Protein AF-A0ABD3LXC7-F1 (afdb_monomer)

InterPro domains:
  IPR001841 Zinc finger, RING-type [PS50089] (210-272)
  IPR013083 Zinc finger, RING/FYVE/PHD-type [G3DSA:3.30.40.10] (187-299)
  IPR013083 Zinc finger, RING/FYVE/PHD-type [G3DSA:3.30.40.10] (300-346)

Foldseek 3Di:
DDDDDDDDDDDDDDDDDDDDDDDDDDDDDDDDDDDDDDDDDDDDDDDDDDDDDDDDDDDDDDDDVVVVVVVVVVVVVVVVVVVVVVVVVVVVVVVVPPPDDDDDDDDDDDDDDDDDDDDDDDDDDDDDDDDDDDDDDDDDDDDDDDPPDPPPDPDPPPDPPLDWAFDPPPPPPPPPPDDDDDDDDDDDDDDPPCPVVVVVVVVVQQLQAAPQSRAREDQWKDQLPDPHIHHPVRVVVQQVVVLVVPVPPPPPDDDDDDDPPPRGWGADPPPGDIGGPVSIGGDPPVLVVQVPAPDWDAQPQPPQRDTDRSNCNVVCQVVPQRTWTHRSCVVQPDPDIGGNVCNVVCCVPPTPCVVDCPVSVVSVVVVVVVVVVVVVVVVVVVVVVVVVVVVVLVVLQQDLPDLVSLVVLLLCLLWFLLVCLLSVVSCCNQQVDLLSLLSSLLSQQVQLLLLLLVLLLVVLVVCVVVDPPVPDDPVRVVVNVVSNVLSVLSVVLSVLLVVLVVVQPDRQLDADQDDDPNDRFSVSLQSSLVSLLQSLLSSLPLDDVVSVLLLLLSLLSNQQSSLLSLLSSCVSNVPPDSPVSSVSGSNNQSSLSNSQNSNLCNNLNNLLLLLLVLVLVVVLVVVPDDPLQNPDLSHHCVSVDDSVVSVVVSVVSLVVVCVPDDVVPDDPVVSVVSSVVSNVSSSVSSNSSSCSNVNSNVLSVVLSVVSNVQDVVVDSPDRNPGTGPSSCVSVVSSVVSSVCSNDPPSD

Structure (mmCIF, N/CA/C/O backbone):
data_AF-A0ABD3LXC7-F1
#
_entry.id   AF-A0ABD3LXC7-F1
#
loop_
_atom_site.group_PDB
_atom_site.id
_atom_site.type_symbol
_atom_site.label_atom_id
_atom_site.label_alt_id
_atom_site.label_comp_id
_atom_site.label_asym_id
_atom_site.label_entity_id
_atom_site.label_seq_id
_atom_site.pdbx_PDB_ins_code
_atom_site.Cartn_x
_atom_site.Cartn_y
_atom_site.Cartn_z
_atom_site.occupancy
_atom_site.B_iso_or_equiv
_atom_site.auth_seq_id
_atom_site.auth_comp_id
_atom_site.auth_asym_id
_atom_site.auth_atom_id
_atom_site.pdbx_PDB_model_num
ATOM 1 N N . MET A 1 1 ? 46.214 51.248 -23.959 1.00 34.62 1 MET A N 1
ATOM 2 C CA . MET A 1 1 ? 46.264 51.809 -25.323 1.00 34.62 1 MET A CA 1
ATOM 3 C C . MET A 1 1 ? 45.256 51.047 -26.160 1.00 34.62 1 MET A C 1
ATOM 5 O O . MET A 1 1 ? 45.435 49.845 -26.284 1.00 34.62 1 MET A O 1
ATOM 9 N N . THR A 1 2 ? 44.227 51.778 -26.616 1.00 35.41 2 THR A N 1
ATOM 10 C CA . THR A 1 2 ? 43.211 51.470 -27.654 1.00 35.41 2 THR A CA 1
ATOM 11 C C . THR A 1 2 ? 42.384 50.189 -27.474 1.00 35.41 2 THR A C 1
ATOM 13 O O . THR A 1 2 ? 42.943 49.104 -27.461 1.00 35.41 2 THR A O 1
ATOM 16 N N . GLY A 1 3 ? 41.058 50.212 -27.394 1.00 32.75 3 GLY A N 1
ATOM 17 C CA . GLY A 1 3 ? 40.077 51.275 -27.603 1.00 32.75 3 GLY A CA 1
ATOM 18 C C . GLY A 1 3 ? 38.676 50.686 -27.401 1.00 32.75 3 GLY A C 1
ATOM 19 O O . GLY A 1 3 ? 38.497 49.473 -27.498 1.00 32.75 3 GLY A O 1
ATOM 20 N N . GLU A 1 4 ? 37.751 51.562 -27.035 1.00 46.75 4 GLU A N 1
ATOM 21 C CA . GLU A 1 4 ? 36.322 51.338 -26.819 1.00 46.75 4 GLU A CA 1
ATOM 22 C C . GLU A 1 4 ? 35.595 50.968 -28.122 1.00 46.75 4 GLU A C 1
ATOM 24 O O . GLU A 1 4 ? 36.000 51.428 -29.186 1.00 46.75 4 GLU A O 1
ATOM 29 N N . GLU A 1 5 ? 34.497 50.212 -28.019 1.00 42.53 5 GLU A N 1
ATOM 30 C CA . GLU A 1 5 ? 33.239 50.577 -28.688 1.00 42.53 5 GLU A CA 1
ATOM 31 C C . GLU A 1 5 ? 32.044 49.836 -28.061 1.00 42.53 5 GLU A C 1
ATOM 33 O O . GLU A 1 5 ? 32.090 48.635 -27.779 1.00 42.53 5 GLU A O 1
ATOM 38 N N . GLU A 1 6 ? 31.009 50.625 -27.786 1.00 37.75 6 GLU A N 1
ATOM 39 C CA . GLU A 1 6 ? 29.716 50.296 -27.194 1.00 37.75 6 GLU A CA 1
ATOM 40 C C . GLU A 1 6 ? 28.745 49.759 -28.265 1.00 37.75 6 GLU A C 1
ATOM 42 O O . GLU A 1 6 ? 28.786 50.194 -29.412 1.00 37.75 6 GLU A O 1
ATOM 47 N N . ASP A 1 7 ? 27.892 48.792 -27.907 1.00 34.94 7 ASP A N 1
ATOM 48 C CA . ASP A 1 7 ? 26.423 48.940 -27.779 1.00 34.94 7 ASP A CA 1
ATOM 49 C C . ASP A 1 7 ? 25.628 47.625 -28.010 1.00 34.94 7 ASP A C 1
ATOM 51 O O . ASP A 1 7 ? 26.094 46.704 -28.691 1.00 34.94 7 ASP A O 1
ATOM 55 N N . PRO A 1 8 ? 24.427 47.490 -27.400 1.00 46.53 8 PRO A N 1
ATOM 56 C CA . PRO A 1 8 ? 23.749 46.218 -27.172 1.00 46.53 8 PRO A CA 1
ATOM 57 C C . PRO A 1 8 ? 22.639 45.919 -28.192 1.00 46.53 8 PRO A C 1
ATOM 59 O O . PRO A 1 8 ? 21.845 46.782 -28.562 1.00 46.53 8 PRO A O 1
ATOM 62 N N . PHE A 1 9 ? 22.497 44.645 -28.567 1.00 30.73 9 PHE A N 1
ATOM 63 C CA . PHE A 1 9 ? 21.332 44.161 -29.310 1.00 30.73 9 PHE A CA 1
ATOM 64 C C . PHE A 1 9 ? 20.225 43.706 -28.349 1.00 30.73 9 PHE A C 1
ATOM 66 O O . PHE A 1 9 ? 20.373 42.742 -27.597 1.00 30.73 9 PHE A O 1
ATOM 73 N N . VAL A 1 10 ? 19.112 44.437 -28.393 1.00 34.81 10 VAL A N 1
ATOM 74 C CA . VAL A 1 10 ? 17.834 44.160 -27.731 1.00 34.81 10 VAL A CA 1
ATOM 75 C C . VAL A 1 10 ? 17.002 43.244 -28.635 1.00 34.81 10 VAL A C 1
ATOM 77 O O . VAL A 1 10 ? 16.687 43.624 -29.760 1.00 34.81 10 VAL A O 1
ATOM 80 N N . GLU A 1 11 ? 16.604 42.066 -28.148 1.00 36.47 11 GLU A N 1
ATOM 81 C CA . GLU A 1 11 ? 15.570 41.235 -28.786 1.00 36.47 11 GLU A CA 1
ATOM 82 C C . GLU A 1 11 ? 14.202 41.425 -28.097 1.00 36.47 11 GLU A C 1
ATOM 84 O O . GLU A 1 11 ? 14.135 41.532 -26.867 1.00 36.47 11 GLU A O 1
ATOM 89 N N . PRO A 1 12 ? 13.093 41.475 -28.859 1.00 41.28 12 PRO A N 1
ATOM 90 C CA . PRO A 1 12 ? 11.777 41.811 -28.331 1.00 41.28 12 PRO A CA 1
ATOM 91 C C . PRO A 1 12 ? 11.070 40.611 -27.682 1.00 41.28 12 PRO A C 1
ATOM 93 O O . PRO A 1 12 ? 10.900 39.550 -28.283 1.00 41.28 12 PRO A O 1
ATOM 96 N N . MET A 1 13 ? 10.559 40.823 -26.466 1.00 29.64 13 MET A N 1
ATOM 97 C CA . MET A 1 13 ? 9.572 39.951 -25.828 1.00 29.64 13 MET A CA 1
ATOM 98 C C . MET A 1 13 ? 8.239 40.002 -26.589 1.00 29.64 13 MET A C 1
ATOM 100 O O . MET A 1 13 ? 7.556 41.025 -26.610 1.00 29.64 13 MET A O 1
ATOM 104 N N . VAL A 1 14 ? 7.835 38.869 -27.162 1.00 33.06 14 VAL A N 1
ATOM 105 C CA . VAL A 1 14 ? 6.478 38.653 -27.674 1.00 33.06 14 VAL A CA 1
ATOM 106 C C . VAL A 1 14 ? 5.569 38.270 -26.502 1.00 33.06 14 VAL A C 1
ATOM 108 O O . VAL A 1 14 ? 5.637 37.163 -25.972 1.00 33.06 14 VAL A O 1
ATOM 111 N N . ASN A 1 15 ? 4.716 39.213 -26.099 1.00 31.12 15 ASN A N 1
ATOM 112 C CA . ASN A 1 15 ? 3.607 39.012 -25.168 1.00 31.12 15 ASN A CA 1
ATOM 113 C C . ASN A 1 15 ? 2.488 38.210 -25.854 1.00 31.12 15 ASN A C 1
ATOM 115 O O . ASN A 1 15 ? 1.868 38.695 -26.799 1.00 31.12 15 ASN A O 1
ATOM 119 N N . LEU A 1 16 ? 2.192 37.009 -25.353 1.00 32.38 16 LEU A N 1
ATOM 120 C CA . LEU A 1 16 ? 0.989 36.249 -25.701 1.00 32.38 16 LEU A CA 1
ATOM 121 C C . LEU A 1 16 ? 0.011 36.288 -24.523 1.00 32.38 16 LEU A C 1
ATOM 123 O O . LEU A 1 16 ? 0.189 35.602 -23.517 1.00 32.38 16 LEU A O 1
ATOM 127 N N . SER A 1 17 ? -1.023 37.115 -24.665 1.00 36.12 17 SER A N 1
ATOM 128 C CA . SER A 1 17 ? -2.188 37.173 -23.780 1.00 36.12 17 SER A CA 1
ATOM 129 C C . SER A 1 17 ? -3.035 35.894 -23.897 1.00 36.12 17 SER A C 1
ATOM 131 O O . SER A 1 17 ? -3.200 35.378 -25.004 1.00 36.12 17 SER A O 1
ATOM 133 N N . PRO A 1 18 ? -3.627 35.385 -22.802 1.00 38.97 18 PRO A N 1
ATOM 134 C CA . PRO A 1 18 ? -4.596 34.294 -22.868 1.00 38.97 18 PRO A CA 1
ATOM 135 C C . PRO A 1 18 ? -5.992 34.808 -23.281 1.00 38.97 18 PRO A C 1
ATOM 137 O O . PRO A 1 18 ? -6.347 35.938 -22.940 1.00 38.97 18 PRO A O 1
ATOM 140 N N . PRO A 1 19 ? -6.810 34.001 -23.985 1.00 38.06 19 PRO A N 1
ATOM 141 C CA . PRO A 1 19 ? -8.146 34.413 -24.395 1.00 38.06 19 PRO A CA 1
ATOM 142 C C . PRO A 1 19 ? -9.143 34.336 -23.230 1.00 38.06 19 PRO A C 1
ATOM 144 O O . PRO A 1 19 ? -9.211 33.350 -22.494 1.00 38.06 19 PRO A O 1
ATOM 147 N N . THR A 1 20 ? -9.944 35.388 -23.101 1.00 37.31 20 THR A N 1
ATOM 148 C CA . THR A 1 20 ? -11.174 35.469 -22.309 1.00 37.31 20 THR A CA 1
ATOM 149 C C . THR A 1 20 ? -12.268 34.567 -22.897 1.00 37.31 20 THR A C 1
ATOM 151 O O . THR A 1 20 ? -12.426 34.530 -24.118 1.00 37.31 20 THR A O 1
ATOM 154 N N . PRO A 1 21 ? -13.080 33.880 -22.073 1.00 38.22 21 PRO A N 1
ATOM 155 C CA . PRO A 1 21 ? -14.288 33.226 -22.552 1.00 38.22 21 PRO A CA 1
ATOM 156 C C . PRO A 1 21 ? -15.446 34.229 -22.647 1.00 38.22 21 PRO A C 1
ATOM 158 O O . PRO A 1 21 ? -15.731 34.991 -21.722 1.00 38.22 21 PRO A O 1
ATOM 161 N N . THR A 1 22 ? -16.109 34.207 -23.797 1.00 31.03 22 THR A N 1
ATOM 162 C CA . THR A 1 22 ? -17.330 34.935 -24.129 1.00 31.03 22 THR A CA 1
ATOM 163 C C . THR A 1 22 ? -18.519 34.426 -23.317 1.00 31.03 22 THR A C 1
ATOM 165 O O . THR A 1 22 ? -18.848 33.241 -23.324 1.00 31.03 22 THR A O 1
ATOM 168 N N . ALA A 1 23 ? -19.194 35.357 -22.645 1.00 33.12 23 ALA A N 1
ATOM 169 C CA . ALA A 1 23 ? -20.537 35.179 -22.120 1.00 33.12 23 ALA A CA 1
ATOM 170 C C . ALA A 1 23 ? -21.552 35.248 -23.272 1.00 33.12 23 ALA A C 1
ATOM 172 O O . ALA A 1 23 ? -21.529 36.192 -24.062 1.00 33.12 23 ALA A O 1
ATOM 173 N N . ALA A 1 24 ? -22.465 34.281 -23.338 1.00 31.53 24 ALA A N 1
ATOM 174 C CA . ALA A 1 24 ? -23.688 34.381 -24.121 1.00 31.53 24 ALA A CA 1
ATOM 175 C C . ALA A 1 24 ? -24.854 33.885 -23.263 1.00 31.53 24 ALA A C 1
ATOM 177 O O . ALA A 1 24 ? -24.900 32.731 -22.839 1.00 31.53 24 ALA A O 1
ATOM 178 N N . ALA A 1 25 ? -25.759 34.815 -22.979 1.00 31.20 25 ALA A N 1
ATOM 179 C CA . ALA A 1 25 ? -27.041 34.598 -22.342 1.00 31.20 25 ALA A CA 1
ATOM 180 C C . ALA A 1 25 ? -28.022 33.928 -23.315 1.00 31.20 25 ALA A C 1
ATOM 182 O O . ALA A 1 25 ? -28.046 34.265 -24.498 1.00 31.20 25 ALA A O 1
ATOM 183 N N . ALA A 1 26 ? -28.889 33.058 -22.801 1.00 30.05 26 ALA A N 1
ATOM 184 C CA . ALA A 1 26 ? -30.172 32.750 -23.421 1.00 30.05 26 ALA A CA 1
ATOM 185 C C . ALA A 1 26 ? -31.202 32.456 -22.325 1.00 30.05 26 ALA A C 1
ATOM 187 O O . ALA A 1 26 ? -30.937 31.730 -21.369 1.00 30.05 26 ALA A O 1
ATOM 188 N N . ALA A 1 27 ? -32.340 33.121 -22.464 1.00 31.48 27 ALA A N 1
ATOM 189 C CA . ALA A 1 27 ? -33.408 33.264 -21.498 1.00 31.48 27 ALA A CA 1
ATOM 190 C C . ALA A 1 27 ? -34.527 32.226 -21.684 1.00 31.48 27 ALA A C 1
ATOM 192 O O . ALA A 1 27 ? -34.657 31.632 -22.748 1.00 31.48 27 ALA A O 1
ATOM 193 N N . ALA A 1 28 ? -35.381 32.177 -20.655 1.00 31.05 28 ALA A N 1
ATOM 194 C CA . ALA A 1 28 ? -36.817 31.886 -20.676 1.00 31.05 28 ALA A CA 1
ATOM 195 C C . ALA A 1 28 ? -37.295 30.458 -21.006 1.00 31.05 28 ALA A C 1
ATOM 197 O O . ALA A 1 28 ? -37.217 30.004 -22.141 1.00 31.05 28 ALA A O 1
ATOM 198 N N . ALA A 1 29 ? -37.955 29.834 -20.026 1.00 28.91 29 ALA A N 1
ATOM 199 C CA . ALA A 1 29 ? -39.369 29.458 -20.141 1.00 28.91 29 ALA A CA 1
ATOM 200 C C . ALA A 1 29 ? -39.912 29.001 -18.773 1.00 28.91 29 ALA A C 1
ATOM 202 O O . ALA A 1 29 ? -39.415 28.042 -18.183 1.00 28.91 29 ALA A O 1
ATOM 203 N N . GLU A 1 30 ? -40.935 29.705 -18.286 1.00 34.94 30 GLU A N 1
ATOM 204 C CA . GLU A 1 30 ? -41.890 29.205 -17.290 1.00 34.94 30 GLU A CA 1
ATOM 205 C C . GLU A 1 30 ? -42.664 27.995 -17.850 1.00 34.94 30 GLU A C 1
ATOM 207 O O . GLU A 1 30 ? -42.704 27.780 -19.066 1.00 34.94 30 GLU A O 1
ATOM 212 N N . PRO A 1 31 ? -43.364 27.246 -16.984 1.00 36.91 31 PRO A N 1
ATOM 213 C CA . PRO A 1 31 ? -44.814 27.352 -17.114 1.00 36.91 31 PRO A CA 1
ATOM 214 C C . PRO A 1 31 ? -45.538 27.428 -15.768 1.00 36.91 31 PRO A C 1
ATOM 216 O O . PRO A 1 31 ? -45.381 26.585 -14.884 1.00 36.91 31 PRO A O 1
ATOM 219 N N . THR A 1 32 ? -46.409 28.425 -15.672 1.00 32.28 32 THR A N 1
ATOM 220 C CA . THR A 1 32 ? -47.608 28.406 -14.840 1.00 32.28 32 THR A CA 1
ATOM 221 C C . THR A 1 32 ? -48.740 27.727 -15.617 1.00 32.28 32 THR A C 1
ATOM 223 O O . THR A 1 32 ? -48.940 27.998 -16.800 1.00 32.28 32 THR A O 1
ATOM 226 N N . SER A 1 33 ? -49.516 26.869 -14.954 1.00 30.00 33 SER A N 1
ATOM 227 C CA . SER A 1 33 ? -50.937 26.702 -15.278 1.00 30.00 33 SER A CA 1
ATOM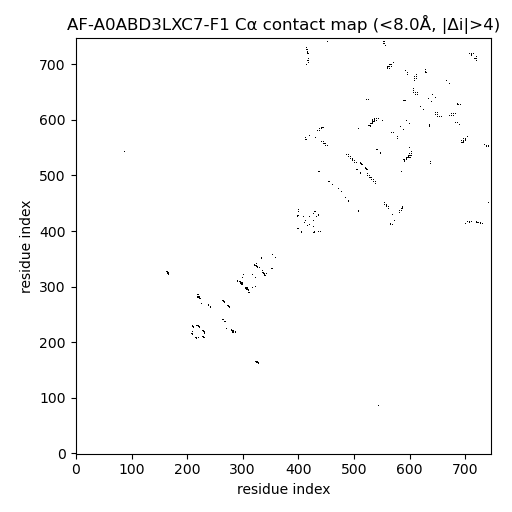 228 C C . SER A 1 33 ? -51.705 26.138 -14.084 1.00 30.00 33 SER A C 1
ATOM 230 O O . SER A 1 33 ? -51.453 25.020 -13.632 1.00 30.00 33 SER A O 1
ATOM 232 N N . ASP A 1 34 ? -52.647 26.952 -13.626 1.00 30.09 34 ASP A N 1
ATOM 233 C CA . ASP A 1 34 ? -53.730 26.691 -12.683 1.00 30.09 34 ASP A CA 1
ATOM 234 C C . ASP A 1 34 ? -54.555 25.427 -13.000 1.00 30.09 34 ASP A C 1
ATOM 236 O O . ASP A 1 34 ? -54.714 25.064 -14.167 1.00 30.09 34 ASP A O 1
ATOM 240 N N . ARG A 1 35 ? -55.241 24.849 -11.995 1.00 30.16 35 ARG A N 1
ATOM 241 C CA . ARG A 1 35 ? -56.670 25.139 -11.694 1.00 30.16 35 ARG A CA 1
ATOM 242 C C . ARG A 1 35 ? -57.350 24.051 -10.833 1.00 30.16 35 ARG A C 1
ATOM 244 O O . ARG A 1 35 ? -57.074 22.866 -10.967 1.00 30.16 35 ARG A O 1
ATOM 251 N N . SER A 1 36 ? -58.367 24.513 -10.093 1.00 27.25 36 SER A N 1
ATOM 252 C CA . SER A 1 36 ? -59.439 23.836 -9.321 1.00 27.25 36 SER A CA 1
ATOM 253 C C . SER A 1 36 ? -59.136 23.664 -7.824 1.00 27.25 36 SER A C 1
ATOM 255 O O . SER A 1 36 ? -58.236 22.930 -7.448 1.00 27.25 36 SER A O 1
ATOM 257 N N . VAL A 1 37 ? -59.674 24.497 -6.922 1.00 32.56 37 VAL A N 1
ATOM 258 C CA . VAL A 1 37 ? -61.086 24.760 -6.540 1.00 32.56 37 VAL A CA 1
ATOM 259 C C . VAL A 1 37 ? -61.768 23.521 -5.961 1.00 32.56 37 VAL A C 1
ATOM 261 O O . VAL A 1 37 ? -62.311 22.717 -6.708 1.00 32.56 37 VAL A O 1
ATOM 264 N N . MET A 1 38 ? -61.833 23.459 -4.629 1.00 28.81 38 MET A N 1
ATOM 265 C CA . MET A 1 38 ? -63.061 23.130 -3.902 1.00 28.81 38 MET A CA 1
ATOM 266 C C . MET A 1 38 ? -62.996 23.717 -2.483 1.00 28.81 38 MET A C 1
ATOM 268 O O . MET A 1 38 ? -62.074 23.438 -1.721 1.00 28.81 38 MET A O 1
ATOM 272 N N . ASN A 1 39 ? -63.969 24.585 -2.197 1.00 31.98 39 ASN A N 1
ATOM 273 C CA . ASN A 1 39 ? -64.422 24.950 -0.858 1.00 31.98 39 ASN A CA 1
ATOM 274 C C . ASN A 1 39 ? -64.939 23.704 -0.129 1.00 31.98 39 ASN A C 1
ATOM 276 O O . ASN A 1 39 ? -65.530 22.851 -0.782 1.00 31.98 39 ASN A O 1
ATOM 280 N N . ASP A 1 40 ? -64.807 23.675 1.199 1.00 29.73 40 ASP A N 1
ATOM 281 C CA . ASP A 1 40 ? -65.959 23.523 2.099 1.00 29.73 40 ASP A CA 1
ATOM 282 C C . ASP A 1 40 ? -65.573 23.792 3.570 1.00 29.73 40 ASP A C 1
ATOM 284 O O . ASP A 1 40 ? -64.704 23.143 4.143 1.00 29.73 40 ASP A O 1
ATOM 288 N N . ASN A 1 41 ? -66.237 24.817 4.111 1.00 31.20 41 ASN A N 1
ATOM 289 C CA . ASN A 1 41 ? -66.924 24.939 5.403 1.00 31.20 41 ASN A CA 1
ATOM 290 C C . ASN A 1 41 ? -66.260 24.560 6.744 1.00 31.20 41 ASN A C 1
ATOM 292 O O . ASN A 1 41 ? -65.897 23.422 7.012 1.00 31.20 41 ASN A O 1
ATOM 296 N N . ASP A 1 42 ? -66.298 25.579 7.614 1.00 29.03 42 ASP A N 1
ATOM 297 C CA . ASP A 1 42 ? -66.836 25.609 8.981 1.00 29.03 42 ASP A CA 1
ATOM 298 C C . ASP A 1 42 ? -66.413 24.541 10.002 1.00 29.03 42 ASP A C 1
ATOM 300 O O . ASP A 1 42 ? -66.708 23.359 9.876 1.00 29.03 42 ASP A O 1
ATOM 304 N N . ILE A 1 43 ? -65.873 25.008 11.135 1.00 32.84 43 ILE A N 1
ATOM 305 C CA . ILE A 1 43 ? -66.582 25.010 12.430 1.00 32.84 43 ILE A CA 1
ATOM 306 C C . ILE A 1 43 ? -65.818 25.920 13.403 1.00 32.84 43 ILE A C 1
ATOM 308 O O . ILE A 1 43 ? -64.671 25.686 13.778 1.00 32.84 43 ILE A O 1
ATOM 312 N N . SER A 1 44 ? -66.505 26.970 13.833 1.00 34.06 44 SER A N 1
ATOM 313 C CA . SER A 1 44 ? -66.221 27.764 15.023 1.00 34.06 44 SER A CA 1
ATOM 314 C C . SER A 1 44 ? -66.749 27.057 16.273 1.00 34.06 44 SER A C 1
ATOM 316 O O . SER A 1 44 ? -67.928 26.708 16.283 1.00 34.06 44 SER A O 1
ATOM 318 N N . VAL A 1 45 ? -65.969 26.974 17.358 1.00 33.66 45 VAL A N 1
ATOM 319 C CA . VAL A 1 45 ? -66.521 26.989 18.726 1.00 33.66 45 VAL A CA 1
ATOM 320 C C . VAL A 1 45 ? -65.612 27.792 19.660 1.00 33.66 45 VAL A C 1
ATOM 322 O O . VAL A 1 45 ? -64.420 27.546 19.805 1.00 33.66 45 VAL A O 1
ATOM 325 N N . SER A 1 46 ? -66.255 28.778 20.267 1.00 32.72 46 SER A N 1
ATOM 326 C CA . SER A 1 46 ? -65.866 29.706 21.323 1.00 32.72 46 SER A CA 1
ATOM 327 C C . SER A 1 46 ? -65.908 29.109 22.738 1.00 32.72 46 SER A C 1
ATOM 329 O O . SER A 1 46 ? -66.712 28.220 23.000 1.00 32.72 46 SER A O 1
ATOM 331 N N . GLY A 1 47 ? -65.206 29.748 23.683 1.00 29.20 47 GLY A N 1
ATOM 332 C CA . GLY A 1 47 ? -65.497 29.711 25.131 1.00 29.20 47 GLY A CA 1
ATOM 333 C C . GLY A 1 47 ? -64.221 29.525 25.952 1.00 29.20 47 GLY A C 1
ATOM 334 O O . GLY A 1 47 ? -63.593 28.484 25.861 1.00 29.20 47 GLY A O 1
ATOM 335 N N . GLY A 1 48 ? -63.693 30.545 26.632 1.00 28.77 48 GLY A N 1
ATOM 336 C CA . GLY A 1 48 ? -64.146 31.050 27.941 1.00 28.77 48 GLY A CA 1
ATOM 337 C C . GLY A 1 48 ? -62.966 30.828 28.908 1.00 28.77 48 GLY A C 1
ATOM 338 O O . GLY A 1 48 ? -62.460 29.722 28.994 1.00 28.77 48 GLY A O 1
ATOM 339 N N . GLY A 1 49 ? -62.316 31.839 29.484 1.00 31.05 49 GLY A N 1
ATOM 340 C CA . GLY A 1 49 ? -62.860 32.736 30.499 1.00 31.05 49 GLY A CA 1
ATOM 341 C C . GLY A 1 49 ? -62.631 32.121 31.887 1.00 31.05 49 GLY A C 1
ATOM 342 O O . GLY A 1 49 ? -63.409 31.267 32.292 1.00 31.05 49 GLY A O 1
ATOM 343 N N . GLY A 1 50 ? -61.578 32.536 32.606 1.00 30.36 50 GLY A N 1
ATOM 344 C CA . GLY A 1 50 ? -61.332 32.075 33.980 1.00 30.36 50 GLY A CA 1
ATOM 345 C C . GLY A 1 50 ? -59.997 32.518 34.591 1.00 30.36 50 GLY A C 1
ATOM 346 O O . GLY A 1 50 ? -59.012 31.795 34.521 1.00 30.36 50 GLY A O 1
ATOM 347 N N . ILE A 1 51 ? -59.999 33.702 35.207 1.00 39.75 51 ILE A N 1
ATOM 348 C CA . ILE A 1 51 ? -59.084 34.162 36.277 1.00 39.75 51 ILE A CA 1
ATOM 349 C C . ILE A 1 51 ? -59.756 33.724 37.603 1.00 39.75 51 ILE A C 1
ATOM 351 O O . ILE A 1 51 ? -60.990 33.798 37.648 1.00 39.75 51 ILE A O 1
ATOM 355 N N . PRO A 1 52 ? -59.047 33.224 38.644 1.00 50.62 52 PRO A N 1
ATOM 356 C CA . PRO A 1 52 ? -58.587 34.139 39.700 1.00 50.62 52 PRO A CA 1
ATOM 357 C C . PRO A 1 52 ? -57.293 33.780 40.461 1.00 50.62 52 PRO A C 1
ATOM 359 O O . PRO A 1 52 ? -56.964 32.627 40.717 1.00 50.62 52 PRO A O 1
ATOM 362 N N . ASP A 1 53 ? -56.634 34.872 40.843 1.00 32.38 53 ASP A N 1
ATOM 363 C CA . ASP A 1 53 ? -56.056 35.238 42.138 1.00 32.38 53 ASP A CA 1
ATOM 364 C C . ASP A 1 53 ? -54.937 34.473 42.858 1.00 32.38 53 ASP A C 1
ATOM 366 O O . ASP A 1 53 ? -54.868 33.258 43.018 1.00 32.38 53 ASP A O 1
ATOM 370 N N . GLN A 1 54 ? -54.076 35.354 43.367 1.00 34.69 54 GLN A N 1
ATOM 371 C CA . GLN A 1 54 ? -52.909 35.204 44.210 1.00 34.69 54 GLN A CA 1
ATOM 372 C C . GLN A 1 54 ? -53.268 34.741 45.625 1.00 34.69 54 GLN A C 1
ATOM 374 O O . GLN A 1 54 ? -54.215 35.236 46.229 1.00 34.69 54 GLN A O 1
ATOM 379 N N . HIS A 1 55 ? -52.380 33.950 46.229 1.00 31.72 55 HIS A N 1
ATOM 380 C CA . HIS A 1 55 ? -52.088 34.087 47.652 1.00 31.72 55 HIS A CA 1
ATOM 381 C C . HIS A 1 55 ? -50.599 33.862 47.931 1.00 31.72 55 HIS A C 1
ATOM 383 O O . HIS A 1 55 ? -49.990 32.887 47.498 1.00 31.72 55 HIS A O 1
ATOM 389 N N . HIS A 1 56 ? -50.029 34.822 48.660 1.00 35.91 56 HIS A N 1
ATOM 390 C CA . HIS A 1 56 ? -48.684 34.817 49.216 1.00 35.91 56 HIS A CA 1
ATOM 391 C C . HIS A 1 56 ? -48.464 33.659 50.199 1.00 35.91 56 HIS A C 1
ATOM 393 O O . HIS A 1 56 ? -49.244 33.473 51.129 1.00 35.91 56 HIS A O 1
ATOM 399 N N . GLY A 1 57 ? -47.322 32.986 50.062 1.00 31.34 57 GLY A N 1
ATOM 400 C CA . GLY A 1 57 ? -46.732 32.121 51.078 1.00 31.34 57 GLY A CA 1
ATOM 401 C C . GLY A 1 57 ? -45.214 32.184 50.958 1.00 31.34 57 GLY A C 1
ATOM 402 O O . GLY A 1 57 ? -44.635 31.648 50.019 1.00 31.34 57 GLY A O 1
ATOM 403 N N . VAL A 1 58 ? -44.590 32.928 51.867 1.00 39.09 58 VAL A N 1
ATOM 404 C CA . VAL A 1 58 ? -43.140 33.015 52.048 1.00 39.09 58 VAL A CA 1
ATOM 405 C C . VAL A 1 58 ? -42.665 31.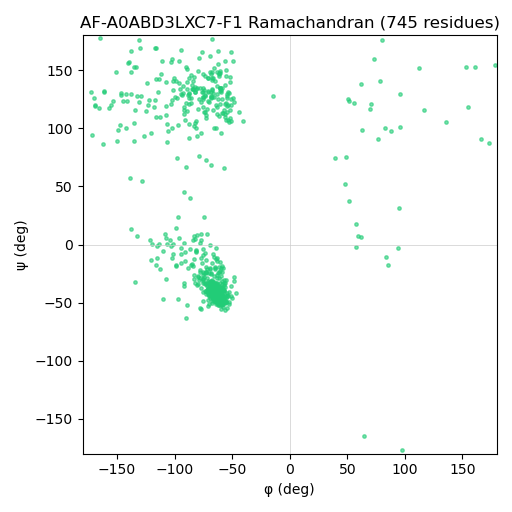698 52.647 1.00 39.09 58 VAL A C 1
ATOM 407 O O . VAL A 1 58 ? -43.109 31.370 53.738 1.00 39.09 58 VAL A O 1
ATOM 410 N N . ASP A 1 59 ? -41.726 31.004 52.001 1.00 31.17 59 ASP A N 1
ATOM 411 C CA . ASP A 1 59 ? -40.847 30.083 52.720 1.00 31.17 59 ASP A CA 1
ATOM 412 C C . ASP A 1 59 ? -39.445 30.011 52.112 1.00 31.17 59 ASP A C 1
ATOM 414 O O . ASP A 1 59 ? -39.229 29.850 50.910 1.00 31.17 59 ASP A O 1
ATOM 418 N N . ARG A 1 60 ? -38.469 30.187 53.002 1.00 40.72 60 ARG A N 1
ATOM 419 C CA . ARG A 1 60 ? -37.032 30.107 52.753 1.00 40.72 60 ARG A CA 1
ATOM 420 C C . ARG A 1 60 ? -36.614 28.638 52.732 1.00 40.72 60 ARG A C 1
ATOM 422 O O . ARG A 1 60 ? -36.631 27.999 53.776 1.00 40.72 60 ARG A O 1
ATOM 429 N N . SER A 1 61 ? -36.123 28.134 51.603 1.00 32.38 61 SER A N 1
ATOM 430 C CA . SER A 1 61 ? -35.043 27.132 51.578 1.00 32.38 61 SER A CA 1
ATOM 431 C C . SER A 1 61 ? -34.505 26.913 50.157 1.00 32.38 61 SER A C 1
ATOM 433 O O . SER A 1 61 ? -35.231 26.616 49.217 1.00 32.38 61 SER A O 1
ATOM 435 N N . ALA A 1 62 ? -33.192 27.059 50.011 1.00 38.62 62 ALA A N 1
ATOM 436 C CA . ALA A 1 62 ? -32.383 26.567 48.895 1.00 38.62 62 ALA A CA 1
ATOM 437 C C . ALA A 1 62 ? -31.404 25.515 49.467 1.00 38.62 62 ALA A C 1
ATOM 439 O O . ALA A 1 62 ? -31.198 25.520 50.682 1.00 38.62 62 ALA A O 1
ATOM 440 N N . PRO A 1 63 ? -30.670 24.711 48.672 1.00 44.00 63 PRO A N 1
ATOM 441 C CA . PRO A 1 63 ? -30.954 24.148 47.350 1.00 44.00 63 PRO A CA 1
ATOM 442 C C . PRO A 1 63 ? -30.670 22.619 47.320 1.00 44.00 63 PRO A C 1
ATOM 444 O O . PRO A 1 63 ? -29.539 22.197 47.525 1.00 44.00 63 PRO A O 1
ATOM 447 N N . ASN A 1 64 ? -31.652 21.772 46.983 1.00 41.22 64 ASN A N 1
ATOM 448 C CA . ASN A 1 64 ? -31.420 20.336 46.694 1.00 41.22 64 ASN A CA 1
ATOM 449 C C . ASN A 1 64 ? -31.863 19.914 45.277 1.00 41.22 64 ASN A C 1
ATOM 451 O O . ASN A 1 64 ? -31.758 18.744 44.905 1.00 41.22 64 ASN A O 1
ATOM 455 N N . SER A 1 65 ? -32.317 20.859 44.450 1.00 45.28 65 SER A N 1
ATOM 456 C CA . SER A 1 65 ? -32.870 20.566 43.123 1.00 45.28 65 SER A CA 1
ATOM 457 C C . SER A 1 65 ? -31.821 20.073 42.121 1.00 45.28 65 SER A C 1
ATOM 459 O O . SER A 1 65 ? -32.131 19.185 41.330 1.00 45.28 65 SER A O 1
ATOM 461 N N . LEU A 1 66 ? -30.568 20.545 42.203 1.00 41.53 66 LEU A N 1
ATOM 462 C CA . LEU A 1 66 ? -29.494 20.130 41.285 1.00 41.53 66 LEU A CA 1
ATOM 463 C C . LEU A 1 66 ? -29.096 18.651 41.464 1.00 41.53 66 LEU A C 1
ATOM 465 O O . LEU A 1 66 ? -28.826 17.954 40.492 1.00 41.53 66 LEU A O 1
ATOM 469 N N . SER A 1 67 ? -29.116 18.159 42.708 1.00 44.06 67 SER A N 1
ATOM 470 C CA . SER A 1 67 ? -28.845 16.756 43.058 1.00 44.06 67 SER A CA 1
ATOM 471 C C . SER A 1 67 ? -29.957 15.824 42.565 1.00 44.06 67 SER A C 1
ATOM 473 O O . SER A 1 67 ? -29.677 14.758 42.016 1.00 44.06 67 SER A O 1
ATOM 475 N N . SER A 1 68 ? -31.221 16.249 42.689 1.00 42.16 68 SER A N 1
ATOM 476 C CA . SER A 1 68 ? -32.361 15.459 42.209 1.00 42.16 68 SER A CA 1
ATOM 477 C C . SER A 1 68 ? -32.441 15.414 40.682 1.00 42.16 68 SER A C 1
ATOM 479 O O . SER A 1 68 ? -32.688 14.349 40.125 1.00 42.16 68 SER A O 1
ATOM 481 N N . ALA A 1 69 ? -32.134 16.527 40.003 1.00 44.84 69 ALA A N 1
ATOM 482 C CA . ALA A 1 69 ? -32.097 16.592 38.547 1.00 44.84 69 ALA A CA 1
ATOM 483 C C . ALA A 1 69 ? -30.945 15.750 37.984 1.00 44.84 69 ALA A C 1
ATOM 485 O O . ALA A 1 69 ? -31.129 15.042 37.000 1.00 44.84 69 ALA A O 1
ATOM 486 N N . HIS A 1 70 ? -29.781 15.748 38.646 1.00 44.41 70 HIS A N 1
ATOM 487 C CA . HIS A 1 70 ? -28.665 14.894 38.247 1.00 44.41 70 HIS A CA 1
ATOM 488 C C . HIS A 1 70 ? -28.959 13.404 38.485 1.00 44.41 70 HIS A C 1
ATOM 490 O O . HIS A 1 70 ? -28.678 12.594 37.610 1.00 44.41 70 HIS A O 1
ATOM 496 N N . ARG A 1 71 ? -29.595 13.029 39.607 1.00 43.53 71 ARG A N 1
ATOM 497 C CA . ARG A 1 71 ? -30.029 11.637 39.845 1.00 43.53 71 ARG A CA 1
ATOM 498 C C . ARG A 1 71 ? -31.104 11.180 38.862 1.00 43.53 71 ARG A C 1
ATOM 500 O O . ARG A 1 71 ? -30.999 10.070 38.355 1.00 43.53 71 ARG A O 1
ATOM 507 N N . GLN A 1 72 ? -32.084 12.029 38.553 1.00 42.69 72 GLN A N 1
ATOM 508 C CA . GLN A 1 72 ? -33.097 11.730 37.537 1.00 42.69 72 GLN A CA 1
ATOM 509 C C . GLN A 1 72 ? -32.487 11.606 36.139 1.00 42.69 72 GLN A C 1
ATOM 511 O O . GLN A 1 72 ? -32.904 10.741 35.376 1.00 42.69 72 GLN A O 1
ATOM 516 N N . LEU A 1 73 ? -31.478 12.419 35.814 1.00 43.28 73 LEU A N 1
ATOM 517 C CA . LEU A 1 73 ? -30.743 12.329 34.555 1.00 43.28 73 LEU A CA 1
ATOM 518 C C . LEU A 1 73 ? -29.985 10.997 34.444 1.00 43.28 73 LEU A C 1
ATOM 520 O O . LEU A 1 73 ? -30.114 10.303 33.441 1.00 43.28 73 LEU A O 1
ATOM 524 N N . THR A 1 74 ? -29.256 10.599 35.490 1.00 41.81 74 THR A N 1
ATOM 525 C CA . THR A 1 74 ? -28.519 9.326 35.513 1.00 41.81 74 THR A CA 1
ATOM 526 C C . THR A 1 74 ? -29.463 8.120 35.496 1.00 41.81 74 THR A C 1
ATOM 528 O O . THR A 1 74 ? -29.211 7.159 34.776 1.00 41.81 74 THR A O 1
ATOM 531 N N . GLN A 1 75 ? -30.589 8.179 36.219 1.00 43.94 75 GLN A N 1
ATOM 532 C CA . GLN A 1 75 ? -31.611 7.126 36.192 1.00 43.94 75 GLN A CA 1
ATOM 533 C C . GLN A 1 75 ? -32.284 7.004 34.822 1.00 43.94 75 GLN A C 1
ATOM 535 O O . GLN A 1 75 ? -32.497 5.890 34.355 1.00 43.94 75 GLN A O 1
ATOM 540 N N . ARG A 1 76 ? -32.574 8.118 34.138 1.00 42.50 76 ARG A N 1
ATOM 541 C CA . ARG A 1 76 ? -33.177 8.085 32.796 1.00 42.50 76 ARG A CA 1
ATOM 542 C C . ARG A 1 76 ? -32.200 7.603 31.727 1.00 42.50 76 ARG A C 1
ATOM 544 O O . ARG A 1 76 ? -32.602 6.812 30.882 1.00 42.50 76 ARG A O 1
ATOM 551 N N . LEU A 1 77 ? -30.928 8.000 31.797 1.00 40.59 77 LEU A N 1
ATOM 552 C CA . LEU A 1 77 ? -29.878 7.496 30.901 1.00 40.59 77 LEU A CA 1
ATOM 553 C C . LEU A 1 77 ? -29.670 5.982 31.072 1.00 40.59 77 LEU A C 1
ATOM 555 O O . LEU A 1 77 ? -29.602 5.256 30.080 1.00 40.59 77 LEU A O 1
ATOM 559 N N . ASN A 1 78 ? -29.665 5.492 32.316 1.00 41.31 78 ASN A N 1
ATOM 560 C CA . ASN A 1 78 ? -29.567 4.060 32.606 1.00 41.31 78 ASN A CA 1
ATOM 561 C C . ASN A 1 78 ? -30.821 3.291 32.164 1.00 41.31 78 ASN A C 1
ATOM 563 O O . ASN A 1 78 ? -30.695 2.252 31.521 1.00 41.31 78 ASN A O 1
ATOM 567 N N . ALA A 1 79 ? -32.023 3.820 32.413 1.00 39.38 79 ALA A N 1
ATOM 568 C CA . ALA A 1 79 ? -33.276 3.206 31.970 1.00 39.38 79 ALA A CA 1
ATOM 569 C C . ALA A 1 79 ? -33.372 3.129 30.437 1.00 39.38 79 ALA A C 1
ATOM 571 O O . ALA A 1 79 ? -33.844 2.136 29.886 1.00 39.38 79 ALA A O 1
ATOM 572 N N . HIS A 1 80 ? -32.872 4.140 29.722 1.00 41.25 80 HIS A N 1
ATOM 573 C CA . HIS A 1 80 ? -32.903 4.161 28.262 1.00 41.25 80 HIS A CA 1
ATOM 574 C C . HIS A 1 80 ? -31.861 3.222 27.629 1.00 41.25 80 HIS A C 1
ATOM 576 O O . HIS A 1 80 ? -32.130 2.640 26.571 1.00 41.25 80 HIS A O 1
ATOM 582 N N . ALA A 1 81 ? -30.704 3.046 28.278 1.00 40.00 81 ALA A N 1
ATOM 583 C CA . ALA A 1 81 ? -29.707 2.040 27.917 1.00 40.00 81 ALA A CA 1
ATOM 584 C C . ALA A 1 81 ? -30.242 0.618 28.162 1.00 40.00 81 ALA A C 1
ATOM 586 O O . ALA A 1 81 ? -30.178 -0.224 27.268 1.00 40.00 81 ALA A O 1
ATOM 587 N N . MET A 1 82 ? -30.874 0.386 29.316 1.00 40.00 82 MET A N 1
ATOM 588 C CA . MET A 1 82 ? -31.493 -0.887 29.707 1.00 40.00 82 MET A CA 1
ATOM 589 C C . MET A 1 82 ? -32.678 -1.271 28.812 1.00 40.00 82 MET A C 1
ATOM 591 O O . MET A 1 82 ? -32.769 -2.412 28.362 1.00 40.00 82 MET A O 1
ATOM 595 N N . ALA A 1 83 ? -33.542 -0.319 28.448 1.00 39.59 83 ALA A N 1
ATOM 596 C CA . ALA A 1 83 ? -34.658 -0.560 27.531 1.00 39.59 83 ALA A CA 1
ATOM 597 C C . ALA A 1 83 ? -34.184 -0.992 26.128 1.00 39.59 83 ALA A C 1
ATOM 599 O O . ALA A 1 83 ? -34.756 -1.903 25.525 1.00 39.59 83 ALA A O 1
ATOM 600 N N . ARG A 1 84 ? -33.092 -0.402 25.618 1.00 44.94 84 ARG A N 1
ATOM 601 C CA . ARG A 1 84 ? -32.459 -0.841 24.355 1.00 44.94 84 ARG A CA 1
ATOM 602 C C . ARG A 1 84 ? -31.797 -2.211 24.496 1.00 44.94 84 ARG A C 1
ATOM 604 O O . ARG A 1 84 ? -31.795 -3.004 23.551 1.00 44.94 84 ARG A O 1
ATOM 611 N N . TRP A 1 85 ? -31.276 -2.514 25.678 1.00 43.41 85 TRP A N 1
ATOM 612 C CA . TRP A 1 85 ? -30.646 -3.789 25.989 1.00 43.41 85 TRP A CA 1
ATOM 613 C C . TRP A 1 85 ? -31.662 -4.944 26.038 1.00 43.41 85 TRP A C 1
ATOM 615 O O . TRP A 1 85 ? -31.467 -5.965 25.373 1.00 43.41 85 TRP A O 1
ATOM 625 N N . HIS A 1 86 ? -32.823 -4.735 26.669 1.00 41.28 86 HIS A N 1
ATOM 626 C CA . HIS A 1 86 ? -33.961 -5.661 26.619 1.00 41.28 86 HIS A CA 1
ATOM 627 C C . HIS A 1 86 ? -34.446 -5.911 25.188 1.00 41.28 86 HIS A C 1
ATOM 629 O O . HIS A 1 86 ? -34.698 -7.056 24.812 1.00 41.28 86 HIS A O 1
ATOM 635 N N . MET A 1 87 ? -34.486 -4.869 24.351 1.00 38.31 87 MET A N 1
ATOM 636 C CA . MET A 1 87 ? -34.830 -5.005 22.934 1.00 38.31 87 MET A CA 1
ATOM 637 C C . MET A 1 87 ? -33.806 -5.869 22.178 1.00 38.31 87 MET A C 1
ATOM 639 O O . MET A 1 87 ? -34.173 -6.688 21.335 1.00 38.31 87 MET A O 1
ATOM 643 N N . THR A 1 88 ? -32.519 -5.745 22.509 1.00 41.97 88 THR A N 1
ATOM 644 C CA . THR A 1 88 ? -31.427 -6.507 21.881 1.00 41.97 88 THR A CA 1
ATOM 645 C C . THR A 1 88 ? -31.466 -7.984 22.285 1.00 41.97 88 THR A C 1
ATOM 647 O O . THR A 1 88 ? -31.348 -8.860 21.422 1.00 41.97 88 THR A O 1
ATOM 650 N N . ILE A 1 89 ? -31.733 -8.277 23.562 1.00 44.59 89 ILE A N 1
ATOM 651 C CA . ILE A 1 89 ? -31.949 -9.644 24.057 1.00 44.59 89 ILE A CA 1
ATOM 652 C C . ILE A 1 89 ? -33.186 -10.276 23.426 1.00 44.59 89 ILE A C 1
ATOM 654 O O . ILE A 1 89 ? -33.102 -11.408 22.953 1.00 44.59 89 ILE A O 1
ATOM 658 N N . ASP A 1 90 ? -34.310 -9.565 23.343 1.00 41.22 90 ASP A N 1
ATOM 659 C CA . ASP A 1 90 ? -35.526 -10.103 22.726 1.00 41.22 90 ASP A CA 1
ATOM 660 C C . ASP A 1 90 ? -35.347 -10.367 21.227 1.00 41.22 90 ASP A C 1
ATOM 662 O O . ASP A 1 90 ? -35.868 -11.352 20.696 1.00 41.22 90 ASP A O 1
ATOM 666 N N . THR A 1 91 ? -34.549 -9.547 20.541 1.00 41.12 91 THR A N 1
ATOM 667 C CA . THR A 1 91 ? -34.241 -9.740 19.118 1.00 41.12 91 THR A CA 1
ATOM 668 C C . THR A 1 91 ? -33.317 -10.944 18.896 1.00 41.12 91 THR A C 1
ATOM 670 O O . THR A 1 91 ? -33.535 -11.731 17.970 1.00 41.12 91 THR A O 1
ATOM 673 N N . LEU A 1 92 ? -32.320 -11.148 19.767 1.00 41.16 92 LEU A N 1
ATOM 674 C CA . LEU A 1 92 ? -31.441 -12.324 19.737 1.00 41.16 92 LEU A CA 1
ATOM 675 C C . LEU A 1 92 ? -32.189 -13.608 20.141 1.00 41.16 92 LEU A C 1
ATOM 677 O O . LEU A 1 92 ? -32.009 -14.649 19.506 1.00 41.16 92 LEU A O 1
ATOM 681 N N . ARG A 1 93 ? -33.105 -13.525 21.113 1.00 43.06 93 ARG A N 1
ATOM 682 C CA . ARG A 1 93 ? -33.961 -14.632 21.568 1.00 43.06 93 ARG A CA 1
ATOM 683 C C . ARG A 1 93 ? -34.965 -15.066 20.497 1.00 43.06 93 ARG A C 1
ATOM 685 O O . ARG A 1 93 ? -35.140 -16.263 20.287 1.00 43.06 93 ARG A O 1
ATOM 692 N N . ARG A 1 94 ? -35.570 -14.123 19.758 1.00 38.19 94 ARG A N 1
ATOM 693 C CA . ARG A 1 94 ? -36.471 -14.431 18.625 1.00 38.19 94 ARG A CA 1
ATOM 694 C C . ARG A 1 94 ? -35.736 -15.035 17.427 1.00 38.19 94 ARG A C 1
ATOM 696 O O . ARG A 1 94 ? -36.298 -15.885 16.745 1.00 38.19 94 ARG A O 1
ATOM 703 N N . ARG A 1 95 ? -34.478 -14.652 17.179 1.00 40.34 95 ARG A N 1
ATOM 704 C CA . ARG A 1 95 ? -33.669 -15.216 16.080 1.00 40.34 95 ARG A CA 1
ATOM 705 C C . ARG A 1 95 ? -33.083 -16.592 16.389 1.00 40.34 95 ARG A C 1
ATOM 707 O O . ARG A 1 95 ? -32.976 -17.405 15.477 1.00 40.34 95 ARG A O 1
ATOM 714 N N . ALA A 1 96 ? -32.781 -16.891 17.653 1.00 39.78 96 ALA A N 1
ATOM 715 C CA . ALA A 1 96 ? -32.357 -18.229 18.071 1.00 39.78 96 ALA A CA 1
ATOM 716 C C . ALA A 1 96 ? -33.456 -19.298 17.885 1.00 39.78 96 ALA A C 1
ATOM 718 O O . ALA A 1 96 ? -33.143 -20.479 17.767 1.00 39.78 96 ALA A O 1
ATOM 719 N N . LEU A 1 97 ? -34.729 -18.890 17.808 1.00 35.53 97 LEU A N 1
ATOM 720 C CA . LEU A 1 97 ? -35.879 -19.787 17.647 1.00 35.53 97 LEU A CA 1
ATOM 721 C C . LEU A 1 97 ? -36.339 -19.987 16.189 1.00 35.53 97 LEU A C 1
ATOM 723 O O . LEU A 1 97 ? -37.175 -20.852 15.949 1.00 35.53 97 LEU A O 1
ATOM 727 N N . LEU A 1 98 ? -35.812 -19.234 15.211 1.00 33.59 98 LEU A N 1
ATOM 728 C CA . LEU A 1 98 ? -36.341 -19.219 13.832 1.00 33.59 98 LEU A CA 1
ATOM 729 C C . LEU A 1 98 ? -35.420 -19.800 12.745 1.00 33.59 98 LEU A C 1
ATOM 731 O O . LEU A 1 98 ? -35.832 -19.866 11.592 1.00 33.59 98 LEU A O 1
ATOM 735 N N . ASN A 1 99 ? -34.223 -20.295 13.068 1.00 32.16 99 ASN A N 1
ATOM 736 C CA . ASN A 1 99 ? -33.339 -20.902 12.064 1.00 32.16 99 ASN A CA 1
ATOM 737 C C . ASN A 1 99 ? -33.441 -22.436 12.037 1.00 32.16 99 ASN A C 1
ATOM 739 O O . ASN A 1 99 ? -32.529 -23.146 12.451 1.00 32.16 99 ASN A O 1
ATOM 743 N N . THR A 1 100 ? -34.545 -22.940 11.478 1.00 31.28 100 THR A N 1
ATOM 744 C CA . THR A 1 100 ? -34.588 -24.253 10.810 1.00 31.28 100 THR A CA 1
ATOM 745 C C . THR A 1 100 ? -35.294 -24.109 9.453 1.00 31.28 100 THR A C 1
ATOM 747 O O . THR A 1 100 ? -36.409 -23.602 9.387 1.00 31.28 100 THR A O 1
ATOM 750 N N . SER A 1 101 ? -34.639 -24.584 8.379 1.00 27.20 101 SER A N 1
ATOM 751 C CA . SER A 1 101 ? -35.034 -24.530 6.944 1.00 27.20 101 SER A CA 1
ATOM 752 C C . SER A 1 101 ? -34.797 -23.165 6.252 1.00 27.20 101 SER A C 1
ATOM 754 O O . SER A 1 101 ? -34.998 -22.132 6.867 1.00 27.20 101 SER A O 1
ATOM 756 N N . SER A 1 102 ? -34.355 -23.013 4.995 1.00 28.52 102 SER A N 1
ATOM 757 C CA . SER A 1 102 ? -34.177 -23.897 3.829 1.00 28.52 102 SER A CA 1
ATOM 758 C C . SER A 1 102 ? -33.261 -23.223 2.761 1.00 28.52 102 SER A C 1
ATOM 760 O O . SER A 1 102 ? -32.777 -22.114 2.961 1.00 28.52 102 SER A O 1
ATOM 762 N N . HIS A 1 103 ? -32.994 -23.954 1.668 1.00 29.11 103 HIS A N 1
ATOM 763 C CA . HIS A 1 103 ? -32.036 -23.786 0.551 1.00 29.11 103 HIS A CA 1
ATOM 764 C C . HIS A 1 103 ? -31.961 -22.443 -0.234 1.00 29.11 103 HIS A C 1
ATOM 766 O O . HIS A 1 103 ? -32.889 -21.640 -0.186 1.00 29.11 103 HIS A O 1
ATOM 772 N N . PRO A 1 104 ? -30.884 -22.229 -1.037 1.00 31.75 104 PRO A N 1
ATOM 773 C CA . PRO A 1 104 ? -30.637 -20.996 -1.793 1.00 31.75 104 PRO A CA 1
ATOM 774 C C . PRO A 1 104 ? -31.116 -21.060 -3.259 1.00 31.75 104 PRO A C 1
ATOM 776 O O . PRO A 1 104 ? -31.133 -22.147 -3.845 1.00 31.75 104 PRO A O 1
ATOM 779 N N . PRO A 1 105 ? -31.369 -19.908 -3.913 1.00 31.05 105 PRO A N 1
ATOM 780 C CA . PRO A 1 105 ? -31.373 -19.819 -5.366 1.00 31.05 105 PRO A CA 1
ATOM 781 C C . PRO A 1 105 ? -30.198 -19.002 -5.927 1.00 31.05 105 PRO A C 1
ATOM 783 O O . PRO A 1 105 ? -29.553 -18.197 -5.255 1.00 31.05 105 PRO A O 1
ATOM 786 N N . ALA A 1 106 ? -29.923 -19.282 -7.197 1.00 27.62 106 ALA A N 1
ATOM 787 C CA . ALA A 1 106 ? -28.765 -18.870 -7.964 1.00 27.62 106 ALA A CA 1
ATOM 788 C C . ALA A 1 106 ? -28.931 -17.519 -8.685 1.00 27.62 106 ALA A C 1
ATOM 790 O O . ALA A 1 106 ? -30.012 -17.194 -9.158 1.00 27.62 106 ALA A O 1
ATOM 791 N N . GLY A 1 107 ? -27.792 -16.837 -8.864 1.00 29.62 107 GLY A N 1
ATOM 792 C CA . GLY A 1 107 ? -27.344 -16.215 -10.117 1.00 29.62 107 GLY A CA 1
ATOM 793 C C . GLY A 1 107 ? -28.061 -14.968 -10.644 1.00 29.62 107 GLY A C 1
ATOM 794 O O . GLY A 1 107 ? -29.207 -15.023 -11.061 1.00 29.62 107 GLY A O 1
ATOM 795 N N . THR A 1 108 ? -27.306 -13.879 -10.811 1.00 27.17 108 THR A N 1
ATOM 796 C CA . THR A 1 108 ? -27.146 -13.171 -12.102 1.00 27.17 108 THR A CA 1
ATOM 797 C C . THR A 1 108 ? -26.077 -12.086 -11.970 1.00 27.17 108 THR A C 1
ATOM 799 O O . THR A 1 108 ? -26.052 -11.321 -11.011 1.00 27.17 108 THR A O 1
ATOM 802 N N . GLY A 1 109 ? -25.140 -12.071 -12.919 1.00 30.41 109 GLY A N 1
ATOM 803 C CA . GLY A 1 109 ? -24.068 -11.086 -12.999 1.00 30.41 109 GLY A CA 1
ATOM 804 C C . GLY A 1 109 ? -24.472 -9.874 -13.833 1.00 30.41 109 GLY A C 1
ATOM 805 O O . GLY A 1 109 ? -25.264 -9.976 -14.768 1.00 30.41 109 GLY A O 1
ATOM 806 N N . SER A 1 110 ? -23.874 -8.726 -13.532 1.00 25.52 110 SER A N 1
ATOM 807 C CA . SER A 1 110 ? -23.796 -7.605 -14.465 1.00 25.52 110 SER A CA 1
ATOM 808 C C . SER A 1 110 ? -22.469 -6.881 -14.287 1.00 25.52 110 SER A C 1
ATOM 810 O O . SER A 1 110 ? -22.087 -6.483 -13.190 1.00 25.52 110 SER A O 1
ATOM 812 N N . SER A 1 111 ? -21.747 -6.789 -15.400 1.00 25.92 111 SER A N 1
ATOM 813 C CA . SER A 1 111 ? -20.489 -6.074 -15.568 1.00 25.92 111 SER A CA 1
ATOM 814 C C . SER A 1 111 ? -20.803 -4.628 -15.944 1.00 25.92 111 SER A C 1
ATOM 816 O O . SER A 1 111 ? -21.568 -4.397 -16.878 1.00 25.92 111 SER A O 1
ATOM 818 N N . MET A 1 112 ? -20.205 -3.660 -15.249 1.00 26.91 112 MET A N 1
ATOM 819 C CA . MET A 1 112 ? -20.108 -2.283 -15.732 1.00 26.91 112 MET A CA 1
ATOM 820 C C . MET A 1 112 ? -18.640 -1.870 -15.770 1.00 26.91 112 MET A C 1
ATOM 822 O O . MET A 1 112 ? -17.945 -1.874 -14.755 1.00 26.91 112 MET A O 1
ATOM 826 N N . ALA A 1 113 ? -18.183 -1.526 -16.970 1.00 25.52 113 ALA A N 1
ATOM 827 C CA . ALA A 1 113 ? -16.915 -0.866 -17.220 1.00 25.52 113 ALA A CA 1
ATOM 828 C C . ALA A 1 113 ? -17.095 0.649 -17.041 1.00 25.52 113 ALA A C 1
ATOM 830 O O . ALA A 1 113 ? -18.042 1.220 -17.579 1.00 25.52 113 ALA A O 1
ATOM 831 N N . MET A 1 114 ? -16.177 1.305 -16.327 1.00 27.39 114 MET A N 1
ATOM 832 C CA . MET A 1 114 ? -16.060 2.765 -16.325 1.00 27.39 114 MET A CA 1
ATOM 833 C C . MET A 1 114 ? -14.665 3.193 -16.779 1.00 27.39 114 MET A C 1
ATOM 835 O O . MET A 1 114 ? -13.644 2.798 -16.219 1.00 27.39 114 MET A O 1
ATOM 839 N N . THR A 1 115 ? -14.662 4.024 -17.813 1.00 26.00 115 THR A N 1
ATOM 840 C CA . THR A 1 115 ? -13.547 4.783 -18.382 1.00 26.00 115 THR A CA 1
ATOM 841 C C . THR A 1 115 ? -13.181 5.961 -17.473 1.00 26.00 115 THR A C 1
ATOM 843 O O . THR A 1 115 ? -14.045 6.764 -17.131 1.00 26.00 115 THR A O 1
ATOM 846 N N . MET A 1 116 ? -11.902 6.094 -17.104 1.00 29.11 116 MET A N 1
ATOM 847 C CA . MET A 1 116 ? -11.383 7.227 -16.325 1.00 29.11 116 MET A CA 1
ATOM 848 C C . MET A 1 116 ? -10.726 8.278 -17.227 1.00 29.11 116 MET A C 1
ATOM 850 O O . MET A 1 116 ? -9.804 7.970 -17.982 1.00 29.11 116 MET A O 1
ATOM 854 N N . GLY A 1 117 ? -11.181 9.527 -17.104 1.00 26.31 117 GLY A N 1
ATOM 855 C CA . GLY A 1 117 ? -10.531 10.713 -17.662 1.00 26.31 117 GLY A CA 1
ATOM 856 C C . GLY A 1 117 ? -9.421 11.231 -16.741 1.00 26.31 117 GLY A C 1
ATOM 857 O O . GLY A 1 117 ? -9.605 11.343 -15.532 1.00 26.31 117 GLY A O 1
ATOM 858 N N . GLN A 1 118 ? -8.261 11.538 -17.324 1.00 27.73 118 GLN A N 1
ATOM 859 C CA . GLN A 1 118 ? -7.121 12.172 -16.658 1.00 27.73 118 GLN A CA 1
ATOM 860 C C . GLN A 1 118 ? -7.318 13.691 -16.559 1.00 27.73 118 GLN A C 1
ATOM 862 O O . GLN A 1 118 ? -7.610 14.342 -17.560 1.00 27.73 118 GLN A O 1
ATOM 867 N N . GLN A 1 119 ? -7.058 14.267 -15.382 1.00 27.80 119 GLN A N 1
ATOM 868 C CA . GLN A 1 119 ? -6.834 15.704 -15.211 1.00 27.80 119 GLN A CA 1
ATOM 869 C C . GLN A 1 119 ? -5.391 15.973 -14.772 1.00 27.80 119 GLN A C 1
ATOM 871 O O . GLN A 1 119 ? -4.859 15.348 -13.855 1.00 27.80 119 GLN A O 1
ATOM 876 N N . VAL A 1 120 ? -4.765 16.917 -15.473 1.00 27.55 120 VAL A N 1
ATOM 877 C CA . VAL A 1 120 ? -3.403 17.416 -15.276 1.00 27.55 120 VAL A CA 1
ATOM 878 C C . VAL A 1 120 ? -3.454 18.595 -14.305 1.00 27.55 120 VAL A C 1
ATOM 880 O O . VAL A 1 120 ? -4.106 19.594 -14.596 1.00 27.55 120 VAL A O 1
ATOM 883 N N . VAL A 1 121 ? -2.737 18.514 -13.182 1.00 30.55 121 VAL A N 1
ATOM 884 C CA . VAL A 1 121 ? -2.548 19.646 -12.259 1.00 30.55 121 VAL A CA 1
ATOM 885 C C . VAL A 1 121 ? -1.109 20.151 -12.373 1.00 30.55 121 VAL A C 1
ATOM 887 O O . VAL A 1 121 ? -0.153 19.413 -12.129 1.00 30.55 121 VAL A O 1
ATOM 890 N N . ARG A 1 122 ? -0.963 21.420 -12.778 1.00 27.72 122 ARG A N 1
ATOM 891 C CA . ARG A 1 122 ? 0.298 22.178 -12.807 1.00 27.72 122 ARG A CA 1
ATOM 892 C C . ARG A 1 122 ? 0.659 22.624 -11.386 1.00 27.72 122 ARG A C 1
ATOM 894 O O . ARG A 1 122 ? -0.125 23.317 -10.747 1.00 27.72 122 ARG A O 1
ATOM 901 N N . GLY A 1 123 ? 1.845 22.241 -10.917 1.00 29.84 123 GLY A N 1
ATOM 902 C CA . GLY A 1 123 ? 2.430 22.703 -9.657 1.00 29.84 123 GLY A CA 1
ATOM 903 C C . GLY A 1 123 ? 3.336 23.918 -9.865 1.00 29.84 123 GLY A C 1
ATOM 904 O O . GLY A 1 123 ? 4.114 23.954 -10.816 1.00 29.84 123 GLY A O 1
ATOM 905 N N . ASN A 1 124 ? 3.202 24.895 -8.969 1.00 28.34 124 ASN A N 1
ATOM 906 C CA . ASN A 1 124 ? 3.934 26.159 -8.927 1.00 28.34 124 ASN A CA 1
ATOM 907 C C . ASN A 1 124 ? 5.227 25.988 -8.100 1.00 28.34 124 ASN A C 1
ATOM 909 O O . ASN A 1 124 ? 5.186 25.403 -7.018 1.00 28.34 124 ASN A O 1
ATOM 913 N N . ASN A 1 125 ? 6.362 26.480 -8.605 1.00 29.83 125 ASN A N 1
ATOM 914 C CA . ASN A 1 125 ? 7.680 26.361 -7.969 1.00 29.83 125 ASN A CA 1
ATOM 915 C C . ASN A 1 125 ? 7.934 27.518 -6.993 1.00 29.83 125 ASN A C 1
ATOM 917 O O . ASN A 1 125 ? 7.925 28.669 -7.416 1.00 29.83 125 ASN A O 1
ATOM 921 N N . ASN A 1 126 ? 8.283 27.206 -5.741 1.00 30.81 126 ASN A N 1
ATOM 922 C CA . ASN A 1 126 ? 8.979 28.133 -4.848 1.00 30.81 126 ASN A CA 1
ATOM 923 C C . ASN A 1 126 ? 10.356 27.563 -4.481 1.00 30.81 126 ASN A C 1
ATOM 925 O O . ASN A 1 126 ? 10.474 26.441 -3.990 1.00 30.81 126 ASN A O 1
ATOM 929 N N . ASN A 1 127 ? 11.385 28.368 -4.752 1.00 32.00 127 ASN A N 1
ATOM 930 C CA . ASN A 1 127 ? 12.793 28.122 -4.452 1.00 32.00 127 ASN A CA 1
ATOM 931 C C . ASN A 1 127 ? 13.029 28.004 -2.941 1.00 32.00 127 ASN A C 1
ATOM 933 O O . ASN A 1 127 ? 12.757 28.946 -2.199 1.00 32.00 127 ASN A O 1
ATOM 937 N N . ILE A 1 128 ? 13.633 26.895 -2.507 1.00 33.41 128 ILE A N 1
ATOM 938 C CA . ILE A 1 128 ? 14.274 26.790 -1.194 1.00 33.41 128 ILE A CA 1
ATOM 939 C C . ILE A 1 128 ? 15.761 26.519 -1.413 1.00 33.41 128 ILE A C 1
ATOM 941 O O . ILE A 1 128 ? 16.165 25.528 -2.018 1.00 33.41 128 ILE A O 1
ATOM 945 N N . ASN A 1 129 ? 16.552 27.464 -0.919 1.00 32.28 129 ASN A N 1
ATOM 946 C CA . ASN A 1 129 ? 18.003 27.501 -0.916 1.00 32.28 129 ASN A CA 1
ATOM 947 C C . ASN A 1 129 ? 18.521 26.519 0.153 1.00 32.28 129 ASN A C 1
ATOM 949 O O . ASN A 1 129 ? 18.209 26.689 1.331 1.00 32.28 129 ASN A O 1
ATOM 953 N N . ILE A 1 130 ? 19.277 25.486 -0.233 1.00 33.78 130 ILE A N 1
ATOM 954 C CA . ILE A 1 130 ? 19.869 24.520 0.709 1.00 33.78 130 ILE A CA 1
ATOM 955 C C . ILE A 1 130 ? 21.375 24.767 0.789 1.00 33.78 130 ILE A C 1
ATOM 957 O O . ILE A 1 130 ? 22.117 24.523 -0.162 1.00 33.78 130 ILE A O 1
ATOM 961 N N . GLY A 1 131 ? 21.807 25.250 1.956 1.00 30.22 131 GLY A N 1
ATOM 962 C CA . GLY A 1 131 ? 23.207 25.384 2.337 1.00 30.22 131 GLY A CA 1
ATOM 963 C C . GLY A 1 131 ? 23.872 24.021 2.524 1.00 30.22 131 GLY A C 1
ATOM 964 O O . GLY A 1 131 ? 23.339 23.124 3.176 1.00 30.22 131 GLY A O 1
ATOM 965 N N . ILE A 1 132 ? 25.056 23.879 1.935 1.00 33.31 132 ILE A N 1
ATOM 966 C CA . ILE A 1 132 ? 25.897 22.686 2.005 1.00 33.31 132 ILE A CA 1
ATOM 967 C C . ILE A 1 132 ? 26.688 22.736 3.318 1.00 33.31 132 ILE A C 1
ATOM 969 O O . ILE A 1 132 ? 27.653 23.485 3.443 1.00 33.31 132 ILE A O 1
ATOM 973 N N . GLY A 1 133 ? 26.271 21.933 4.297 1.00 29.36 133 GLY A N 1
ATOM 974 C CA . GLY A 1 133 ? 27.040 21.637 5.505 1.00 29.36 133 GLY A CA 1
ATOM 975 C C . GLY A 1 133 ? 27.898 20.389 5.306 1.00 29.36 133 GLY A C 1
ATOM 976 O O . GLY A 1 133 ? 27.377 19.294 5.100 1.00 29.36 133 GLY A O 1
ATOM 977 N N . GLN A 1 134 ? 29.217 20.568 5.347 1.00 36.66 134 GLN A N 1
ATOM 978 C CA . GLN A 1 134 ? 30.220 19.506 5.351 1.00 36.66 134 GLN A CA 1
ATOM 979 C C . GLN A 1 134 ? 30.229 18.751 6.688 1.00 36.66 134 GLN A C 1
ATOM 981 O O . GLN A 1 134 ? 30.304 19.374 7.740 1.00 36.66 134 GLN A O 1
ATOM 986 N N . HIS A 1 135 ? 30.210 17.419 6.616 1.00 34.53 135 HIS A N 1
ATOM 987 C CA . HIS A 1 135 ? 31.103 16.471 7.305 1.00 34.53 135 HIS A CA 1
ATOM 988 C C . HIS A 1 135 ? 30.393 15.126 7.460 1.00 34.53 135 HIS A C 1
ATOM 990 O O . HIS A 1 135 ? 29.386 15.033 8.150 1.00 34.53 135 HIS A O 1
ATOM 996 N N . ASN A 1 136 ? 30.952 14.072 6.859 1.00 31.61 136 ASN A N 1
ATOM 997 C CA . ASN A 1 136 ? 31.114 12.795 7.548 1.00 31.61 136 ASN A CA 1
ATOM 998 C C . ASN A 1 136 ? 32.152 11.909 6.848 1.00 31.61 136 ASN A C 1
ATOM 1000 O O . ASN A 1 136 ? 32.147 11.733 5.630 1.00 31.61 136 ASN A O 1
ATOM 1004 N N . ASN A 1 137 ? 33.057 11.394 7.680 1.00 37.66 137 ASN A N 1
ATOM 1005 C CA . ASN A 1 137 ? 34.175 10.511 7.371 1.00 37.66 137 ASN A CA 1
ATOM 1006 C C . ASN A 1 137 ? 33.715 9.227 6.669 1.00 37.66 137 ASN A C 1
ATOM 1008 O O . ASN A 1 137 ? 32.993 8.423 7.259 1.00 37.66 137 ASN A O 1
ATOM 1012 N N . PHE A 1 138 ? 34.218 8.989 5.456 1.00 32.28 138 PHE A N 1
ATOM 1013 C CA . PHE A 1 138 ? 34.186 7.669 4.833 1.00 32.28 138 PHE A CA 1
ATOM 1014 C C . PHE A 1 138 ? 35.469 6.906 5.162 1.00 32.28 138 PHE A C 1
ATOM 1016 O O . PHE A 1 138 ? 36.579 7.314 4.826 1.00 32.28 138 PHE A O 1
ATOM 1023 N N . ASN A 1 139 ? 35.275 5.780 5.841 1.00 30.91 139 ASN A N 1
ATOM 1024 C CA . ASN A 1 139 ? 36.289 4.805 6.199 1.00 30.91 139 ASN A CA 1
ATOM 1025 C C . ASN A 1 139 ? 36.703 4.030 4.930 1.00 30.91 139 ASN A C 1
ATOM 1027 O O . ASN A 1 139 ? 35.901 3.288 4.360 1.00 30.91 139 ASN A O 1
ATOM 1031 N N . ASN A 1 140 ? 37.933 4.239 4.457 1.00 31.12 140 ASN A N 1
ATOM 1032 C CA . ASN A 1 140 ? 38.474 3.603 3.256 1.00 31.12 140 ASN A CA 1
ATOM 1033 C C . ASN A 1 140 ? 38.969 2.187 3.574 1.00 31.12 140 ASN A C 1
ATOM 1035 O O . ASN A 1 140 ? 40.087 2.012 4.053 1.00 31.12 140 ASN A O 1
ATOM 1039 N N . ASN A 1 141 ? 38.165 1.176 3.242 1.00 30.89 141 ASN A N 1
ATOM 1040 C CA . ASN A 1 141 ? 38.621 -0.209 3.174 1.00 30.89 141 ASN A CA 1
ATOM 1041 C C . ASN A 1 141 ? 38.949 -0.544 1.706 1.00 30.89 141 ASN A C 1
ATOM 1043 O O . ASN A 1 141 ? 38.052 -0.699 0.875 1.00 30.89 141 ASN A O 1
ATOM 1047 N N . MET A 1 142 ? 40.242 -0.569 1.365 1.00 33.19 142 MET A N 1
ATOM 1048 C CA . MET A 1 142 ? 40.726 -0.880 0.016 1.00 33.19 142 MET A CA 1
ATOM 1049 C C . MET A 1 142 ? 40.563 -2.374 -0.298 1.00 33.19 142 MET A C 1
ATOM 1051 O O . MET A 1 142 ? 41.317 -3.208 0.197 1.00 33.19 142 MET A O 1
ATOM 1055 N N . GLY A 1 143 ? 39.617 -2.700 -1.182 1.00 35.47 143 GLY A N 1
ATOM 1056 C CA . GLY A 1 143 ? 39.623 -3.949 -1.951 1.00 35.47 143 GLY A CA 1
ATOM 1057 C C . GLY A 1 143 ? 40.637 -3.909 -3.110 1.00 35.47 143 GLY A C 1
ATOM 1058 O O . GLY A 1 143 ? 41.123 -2.830 -3.465 1.00 35.47 143 GLY A O 1
ATOM 1059 N N . PRO A 1 144 ? 40.981 -5.060 -3.721 1.00 34.16 144 PRO A N 1
ATOM 1060 C CA . PRO A 1 144 ? 42.139 -5.176 -4.598 1.00 34.16 144 PRO A CA 1
ATOM 1061 C C . PRO A 1 144 ? 41.963 -4.369 -5.886 1.00 34.16 144 PRO A C 1
ATOM 1063 O O . PRO A 1 144 ? 40.928 -4.430 -6.554 1.00 34.16 144 PRO A O 1
ATOM 1066 N N . ARG A 1 145 ? 43.018 -3.632 -6.242 1.00 34.84 145 ARG A N 1
ATOM 1067 C CA . ARG A 1 145 ? 43.149 -2.876 -7.490 1.00 34.84 145 ARG A CA 1
ATOM 1068 C C . ARG A 1 145 ? 42.839 -3.775 -8.690 1.00 34.84 145 ARG A C 1
ATOM 1070 O O . ARG A 1 145 ? 43.533 -4.761 -8.930 1.00 34.84 145 ARG A O 1
ATOM 1077 N N . ARG A 1 146 ? 41.822 -3.394 -9.470 1.00 37.00 146 ARG A N 1
ATOM 1078 C CA . ARG A 1 146 ? 41.602 -3.925 -10.822 1.00 37.00 146 ARG A CA 1
ATOM 1079 C C . ARG A 1 146 ? 42.868 -3.682 -11.660 1.00 37.00 146 ARG A C 1
ATOM 1081 O O . ARG A 1 146 ? 43.429 -2.586 -11.570 1.00 37.00 146 ARG A O 1
ATOM 1088 N N . PRO A 1 147 ? 43.322 -4.655 -12.468 1.00 35.78 147 PRO A N 1
ATOM 1089 C CA . PRO A 1 147 ? 44.439 -4.431 -13.372 1.00 35.78 147 PRO A CA 1
ATOM 1090 C C . PRO A 1 147 ? 44.058 -3.356 -14.404 1.00 35.78 147 PRO A C 1
ATOM 1092 O O . PRO A 1 147 ? 42.880 -3.241 -14.764 1.00 35.78 147 PRO A O 1
ATOM 1095 N N . PRO A 1 148 ? 45.023 -2.551 -14.878 1.00 33.91 148 PRO A N 1
ATOM 1096 C CA . PRO A 1 148 ? 44.758 -1.535 -15.882 1.00 33.91 148 PRO A CA 1
ATOM 1097 C C . PRO A 1 148 ? 44.226 -2.208 -17.148 1.00 33.91 148 PRO A C 1
ATOM 1099 O O . PRO A 1 148 ? 44.785 -3.201 -17.619 1.00 33.91 148 PRO A O 1
ATOM 1102 N N . LEU A 1 149 ? 43.134 -1.661 -17.688 1.00 33.19 149 LEU A N 1
ATOM 1103 C CA . LEU A 1 149 ? 42.614 -2.016 -19.004 1.00 33.19 149 LEU A CA 1
ATOM 1104 C C . LEU A 1 149 ? 43.752 -1.875 -20.014 1.00 33.19 149 LEU A C 1
ATOM 1106 O O . LEU A 1 149 ? 44.166 -0.772 -20.369 1.00 33.19 149 LEU A O 1
ATOM 1110 N N . ARG A 1 150 ? 44.282 -3.019 -20.446 1.00 29.42 150 ARG A N 1
ATOM 1111 C CA . ARG A 1 150 ? 45.243 -3.116 -21.536 1.00 29.42 150 ARG A CA 1
ATOM 1112 C C . ARG A 1 150 ? 44.493 -2.647 -22.779 1.00 29.42 150 ARG A C 1
ATOM 1114 O O . ARG A 1 150 ? 43.673 -3.391 -23.310 1.00 29.42 150 ARG A O 1
ATOM 1121 N N . MET A 1 151 ? 44.712 -1.398 -23.198 1.00 29.61 151 MET A N 1
ATOM 1122 C CA . MET A 1 151 ? 44.284 -0.936 -24.516 1.00 29.61 151 MET A CA 1
ATOM 1123 C C . MET A 1 151 ? 44.860 -1.926 -25.527 1.00 29.61 151 MET A C 1
ATOM 1125 O O . MET A 1 151 ? 46.076 -1.987 -25.720 1.00 29.61 151 MET A O 1
ATOM 1129 N N . MET A 1 152 ? 43.998 -2.761 -26.106 1.00 31.09 152 MET A N 1
ATOM 1130 C CA . MET A 1 152 ? 44.378 -3.582 -27.241 1.00 31.09 152 MET A CA 1
ATOM 1131 C C . MET A 1 152 ? 44.771 -2.616 -28.351 1.00 31.09 152 MET A C 1
ATOM 1133 O O . MET A 1 152 ? 43.930 -1.881 -28.867 1.00 31.09 152 MET A O 1
ATOM 1137 N N . LEU A 1 153 ? 46.069 -2.572 -28.667 1.00 31.23 153 LEU A N 1
ATOM 1138 C CA . LEU A 1 153 ? 46.526 -1.934 -29.890 1.00 31.23 153 LEU A CA 1
ATOM 1139 C C . LEU A 1 153 ? 45.735 -2.559 -31.047 1.00 31.23 153 LEU A C 1
ATOM 1141 O O . LEU A 1 153 ? 45.661 -3.791 -31.106 1.00 31.23 153 LEU A O 1
ATOM 1145 N N . PRO A 1 154 ? 45.153 -1.752 -31.952 1.00 34.41 154 PRO A N 1
ATOM 1146 C CA . PRO A 1 154 ? 44.499 -2.283 -33.132 1.00 34.41 154 PRO A CA 1
ATOM 1147 C C . PRO A 1 154 ? 45.512 -3.153 -33.871 1.00 34.41 154 PRO A C 1
ATOM 1149 O O . PRO A 1 154 ? 46.605 -2.695 -34.219 1.00 34.41 154 PRO A O 1
ATOM 1152 N N . THR A 1 155 ? 45.172 -4.423 -34.072 1.00 36.16 155 THR A N 1
ATOM 1153 C CA . THR A 1 155 ? 45.871 -5.287 -35.017 1.00 36.16 155 THR A CA 1
ATOM 1154 C C . THR A 1 155 ? 45.975 -4.529 -36.335 1.00 36.16 155 THR A C 1
ATOM 1156 O O . THR A 1 155 ? 44.972 -4.007 -36.818 1.00 36.16 155 THR A O 1
ATOM 1159 N N . ARG A 1 156 ? 47.203 -4.405 -36.868 1.00 35.34 156 ARG A N 1
ATOM 1160 C CA . ARG A 1 156 ? 47.502 -3.763 -38.159 1.00 35.34 156 ARG A CA 1
ATOM 1161 C C . ARG A 1 156 ? 46.427 -4.164 -39.167 1.00 35.34 156 ARG A C 1
ATOM 1163 O O . ARG A 1 156 ? 46.422 -5.303 -39.630 1.00 35.34 156 ARG A O 1
ATOM 1170 N N . SER A 1 157 ? 45.525 -3.243 -39.493 1.00 38.97 157 SER A N 1
ATOM 1171 C CA . SER A 1 157 ? 44.611 -3.414 -40.606 1.00 38.97 157 SER A CA 1
ATOM 1172 C C . SER A 1 157 ? 45.472 -3.414 -41.861 1.00 38.97 157 SER A C 1
ATOM 1174 O O . SER A 1 157 ? 45.940 -2.372 -42.318 1.00 38.97 157 SER A O 1
ATOM 1176 N N . MET A 1 158 ? 45.757 -4.601 -42.394 1.00 42.47 158 MET A N 1
ATOM 1177 C CA . MET A 1 158 ? 46.165 -4.690 -43.786 1.00 42.47 158 MET A CA 1
ATOM 1178 C C . MET A 1 158 ? 45.019 -4.083 -44.586 1.00 42.47 158 MET A C 1
ATOM 1180 O O . MET A 1 158 ? 43.893 -4.581 -44.534 1.00 42.47 158 MET A O 1
ATOM 1184 N N . LEU A 1 159 ? 45.287 -2.942 -45.222 1.00 51.06 159 LEU A N 1
ATOM 1185 C CA . LEU A 1 159 ? 44.352 -2.327 -46.151 1.00 51.06 159 LEU A CA 1
ATOM 1186 C C . LEU A 1 159 ? 43.944 -3.415 -47.155 1.00 51.06 159 LEU A C 1
ATOM 1188 O O . LEU A 1 159 ? 44.837 -4.054 -47.722 1.00 51.06 159 LEU A O 1
ATOM 1192 N N . PRO A 1 160 ? 42.639 -3.685 -47.339 1.00 54.56 160 PRO A N 1
ATOM 1193 C CA . PRO A 1 160 ? 42.207 -4.621 -48.364 1.00 54.56 160 PRO A CA 1
ATOM 1194 C C . PRO A 1 160 ? 42.765 -4.168 -49.725 1.00 54.56 160 PRO A C 1
ATOM 1196 O O . PRO A 1 160 ? 42.965 -2.963 -49.916 1.00 54.56 160 PRO A O 1
ATOM 1199 N N . PRO A 1 161 ? 43.040 -5.098 -50.658 1.00 58.25 161 PRO A N 1
ATOM 1200 C CA . PRO A 1 161 ? 43.552 -4.757 -51.981 1.00 58.25 161 PRO A CA 1
ATOM 1201 C C . PRO A 1 161 ? 42.710 -3.640 -52.608 1.00 58.25 161 PRO A C 1
ATOM 1203 O O . PRO A 1 161 ? 41.486 -3.750 -52.699 1.00 58.25 161 PRO A O 1
ATOM 1206 N N . LEU A 1 162 ? 43.360 -2.532 -52.974 1.00 72.62 162 LEU A N 1
ATOM 1207 C CA . LEU A 1 162 ? 42.708 -1.369 -53.578 1.00 72.62 162 LEU A CA 1
ATOM 1208 C C . LEU A 1 162 ? 42.449 -1.660 -55.057 1.00 72.62 162 LEU A C 1
ATOM 1210 O O . LEU A 1 162 ? 43.174 -1.195 -55.942 1.00 72.62 162 LEU A O 1
ATOM 1214 N N . GLU A 1 163 ? 41.428 -2.469 -55.304 1.00 79.69 163 GLU A N 1
ATOM 1215 C CA . GLU A 1 163 ? 40.925 -2.772 -56.637 1.00 79.69 163 GLU A CA 1
ATOM 1216 C C . GLU A 1 163 ? 39.734 -1.857 -56.967 1.00 79.69 163 GLU A C 1
ATOM 1218 O O . GLU A 1 163 ? 38.894 -1.597 -56.096 1.00 79.69 163 GLU A O 1
ATOM 1223 N N . PRO A 1 164 ? 39.642 -1.338 -58.206 1.00 80.06 164 PRO A N 1
ATOM 1224 C CA . PRO A 1 164 ? 38.445 -0.656 -58.682 1.00 80.06 164 PRO A CA 1
ATOM 1225 C C . PRO A 1 164 ? 37.217 -1.545 -58.474 1.00 80.06 164 PRO A C 1
ATOM 1227 O O . PRO A 1 164 ? 37.213 -2.715 -58.857 1.00 80.06 164 PRO A O 1
ATOM 1230 N N . LYS A 1 165 ? 36.160 -0.997 -57.872 1.00 83.12 165 LYS A N 1
ATOM 1231 C CA . LYS A 1 165 ? 34.954 -1.774 -57.560 1.00 83.12 165 LYS A CA 1
ATOM 1232 C C . LYS A 1 165 ? 33.935 -1.629 -58.690 1.00 83.12 165 LYS A C 1
ATOM 1234 O O . LYS A 1 165 ? 33.616 -0.489 -59.049 1.00 83.12 165 LYS A O 1
ATOM 1239 N N . PRO A 1 166 ? 33.396 -2.731 -59.239 1.00 84.25 166 PRO A N 1
ATOM 1240 C CA . PRO A 1 166 ? 32.296 -2.641 -60.185 1.00 84.25 166 PRO A CA 1
ATOM 1241 C C . PRO A 1 166 ? 31.074 -2.034 -59.493 1.00 84.25 166 PRO A C 1
ATOM 1243 O O . PRO A 1 166 ? 30.757 -2.359 -58.346 1.00 84.25 166 PRO A O 1
ATOM 1246 N N . MET A 1 167 ? 30.403 -1.118 -60.183 1.00 83.25 167 MET A N 1
ATOM 1247 C CA . MET A 1 167 ? 29.108 -0.599 -59.760 1.00 83.25 167 MET A CA 1
ATOM 1248 C C . MET A 1 167 ? 28.012 -1.542 -60.252 1.00 83.25 167 MET A C 1
ATOM 1250 O O . MET A 1 167 ? 28.041 -1.907 -61.430 1.00 83.25 167 MET A O 1
ATOM 1254 N N . PRO A 1 168 ? 27.041 -1.912 -59.395 1.00 75.75 168 PRO A N 1
ATOM 1255 C CA . PRO A 1 168 ? 25.860 -2.611 -59.868 1.00 75.75 168 PRO A CA 1
ATOM 1256 C C . PRO A 1 168 ? 25.195 -1.781 -60.962 1.00 75.75 168 PRO A C 1
ATOM 1258 O O . PRO A 1 168 ? 25.212 -0.545 -60.913 1.00 75.75 168 PRO A O 1
ATOM 1261 N N . ASN A 1 169 ? 24.623 -2.468 -61.946 1.00 67.69 169 ASN A N 1
ATOM 1262 C CA . ASN A 1 169 ? 23.883 -1.847 -63.030 1.00 67.69 169 ASN A CA 1
ATOM 1263 C C . ASN A 1 169 ? 22.545 -1.344 -62.462 1.00 67.69 169 ASN A C 1
ATOM 1265 O O . ASN A 1 169 ? 21.503 -1.957 -62.644 1.00 67.69 169 ASN A O 1
ATOM 1269 N N . GLN A 1 170 ? 22.578 -0.270 -61.670 1.00 59.12 170 GLN A N 1
ATOM 1270 C CA . GLN A 1 170 ? 21.366 0.464 -61.348 1.00 59.12 170 GLN A CA 1
ATOM 1271 C C . GLN A 1 170 ? 20.861 1.019 -62.672 1.00 59.12 170 GLN A C 1
ATOM 1273 O O . GLN A 1 170 ? 21.527 1.869 -63.273 1.00 59.12 170 GLN A O 1
ATOM 1278 N N . GLU A 1 171 ? 19.715 0.506 -63.130 1.00 53.06 171 GLU A N 1
ATOM 1279 C CA . GLU A 1 171 ? 18.859 1.245 -64.045 1.00 53.06 171 GLU A CA 1
ATOM 1280 C C . GLU A 1 171 ? 18.802 2.660 -63.497 1.00 53.06 171 GLU A C 1
ATOM 1282 O O . GLU A 1 171 ? 18.403 2.894 -62.352 1.00 53.06 171 GLU A O 1
ATOM 1287 N N . TYR A 1 172 ? 19.364 3.582 -64.270 1.00 46.34 172 TYR A N 1
ATOM 1288 C CA . TYR A 1 172 ? 19.293 4.990 -63.961 1.00 46.34 172 TYR A CA 1
ATOM 1289 C C . TYR A 1 172 ? 17.808 5.261 -63.737 1.00 46.34 172 TYR A C 1
ATOM 1291 O O . TYR A 1 172 ? 17.014 5.082 -64.660 1.00 46.34 172 TYR A O 1
ATOM 1299 N N . TYR A 1 173 ? 17.437 5.646 -62.513 1.00 42.16 173 TYR A N 1
ATOM 1300 C CA . TYR A 1 173 ? 16.228 6.425 -62.324 1.00 42.16 173 TYR A CA 1
ATOM 1301 C C . TYR A 1 173 ? 16.392 7.570 -63.315 1.00 42.16 173 TYR A C 1
ATOM 1303 O O . TYR A 1 173 ? 17.307 8.383 -63.178 1.00 42.16 173 TYR A O 1
ATOM 1311 N N . VAL A 1 174 ? 15.630 7.513 -64.403 1.00 44.22 174 VAL A N 1
ATOM 1312 C CA . VAL A 1 174 ? 15.564 8.593 -65.370 1.00 44.22 174 VAL A CA 1
ATOM 1313 C C . VAL A 1 174 ? 15.187 9.808 -64.536 1.00 44.22 174 VAL A C 1
ATOM 1315 O O . VAL A 1 174 ? 14.124 9.819 -63.914 1.00 44.22 174 VAL A O 1
ATOM 1318 N N . ASP A 1 175 ? 16.097 10.776 -64.434 1.00 37.12 175 ASP A N 1
ATOM 1319 C CA . ASP A 1 175 ? 15.742 12.101 -63.954 1.00 37.12 175 ASP A CA 1
ATOM 1320 C C . ASP A 1 175 ? 14.609 12.567 -64.871 1.00 37.12 175 ASP A C 1
ATOM 1322 O O . ASP A 1 175 ? 14.815 12.809 -66.061 1.00 37.12 175 ASP A O 1
ATOM 1326 N N . ASN A 1 176 ? 13.388 12.588 -64.333 1.00 39.25 176 ASN A N 1
ATOM 1327 C CA . ASN A 1 176 ? 12.175 13.041 -65.005 1.00 39.25 176 ASN A CA 1
ATOM 1328 C C . ASN A 1 176 ? 12.249 14.556 -65.225 1.00 39.25 176 ASN A C 1
ATOM 1330 O O . ASN A 1 176 ? 11.513 15.306 -64.591 1.00 39.25 176 ASN A O 1
ATOM 1334 N N . ASN A 1 177 ? 13.149 15.010 -66.093 1.00 41.09 177 ASN A N 1
ATOM 1335 C CA . ASN A 1 177 ? 13.233 16.409 -66.497 1.00 41.09 177 ASN A CA 1
ATOM 1336 C C . ASN A 1 177 ? 13.481 16.631 -67.993 1.00 41.09 177 ASN A C 1
ATOM 1338 O O . ASN A 1 177 ? 13.701 17.770 -68.378 1.00 41.09 177 ASN A O 1
ATOM 1342 N N . ASP A 1 178 ? 13.325 15.608 -68.837 1.00 35.34 178 ASP A N 1
ATOM 1343 C CA . ASP A 1 178 ? 13.177 15.808 -70.282 1.00 35.34 178 ASP A CA 1
ATOM 1344 C C . ASP A 1 178 ? 11.914 15.111 -70.794 1.00 35.34 178 ASP A C 1
ATOM 1346 O O . ASP A 1 178 ? 11.868 13.923 -71.116 1.00 35.34 178 ASP A O 1
ATOM 1350 N N . VAL A 1 179 ? 10.850 15.909 -70.826 1.00 45.91 179 VAL A N 1
ATOM 1351 C CA . VAL A 1 179 ? 9.618 15.655 -71.562 1.00 45.91 179 VAL A CA 1
ATOM 1352 C C . VAL A 1 179 ? 9.884 15.902 -73.054 1.00 45.91 179 VAL A C 1
ATOM 1354 O O . VAL A 1 179 ? 10.383 16.958 -73.431 1.00 45.91 179 VAL A O 1
ATOM 1357 N N . ASN A 1 180 ? 9.425 14.950 -73.870 1.00 38.75 180 ASN A N 1
ATOM 1358 C CA . ASN A 1 180 ? 9.200 14.973 -75.323 1.00 38.75 180 ASN A CA 1
ATOM 1359 C C . ASN A 1 180 ? 10.290 14.434 -76.268 1.00 38.75 180 ASN A C 1
ATOM 1361 O O . ASN A 1 180 ? 11.428 14.882 -76.314 1.00 38.75 180 ASN A O 1
ATOM 1365 N N . ASN A 1 181 ? 9.792 13.559 -77.151 1.00 37.44 181 ASN A N 1
ATOM 1366 C CA . ASN A 1 181 ? 10.373 13.007 -78.375 1.00 37.44 181 ASN A CA 1
ATOM 1367 C C . ASN A 1 181 ? 11.432 11.911 -78.243 1.00 37.44 181 ASN A C 1
ATOM 1369 O O . ASN A 1 181 ? 12.629 12.162 -78.327 1.00 37.44 181 ASN A O 1
ATOM 1373 N N . SER A 1 182 ? 10.952 10.662 -78.252 1.00 33.31 182 SER A N 1
ATOM 1374 C CA . SER A 1 182 ? 11.348 9.662 -79.261 1.00 33.31 182 SER A CA 1
ATOM 1375 C C . SER A 1 182 ? 10.344 8.504 -79.292 1.00 33.31 182 SER A C 1
ATOM 1377 O O . SER A 1 182 ? 10.509 7.478 -78.640 1.00 33.31 182 SER A O 1
ATOM 1379 N N . THR A 1 183 ? 9.284 8.678 -80.080 1.00 36.25 183 THR A N 1
ATOM 1380 C CA . THR A 1 183 ? 8.507 7.590 -80.683 1.00 36.25 183 THR A CA 1
ATOM 1381 C C . THR A 1 183 ? 9.400 6.795 -81.637 1.00 36.25 183 THR A C 1
ATOM 1383 O O . THR A 1 183 ? 9.843 7.339 -82.645 1.00 36.25 183 THR A O 1
ATOM 1386 N N . SER A 1 184 ? 9.612 5.506 -81.366 1.00 37.31 184 SER A N 1
ATOM 1387 C CA . SER A 1 184 ? 9.946 4.520 -82.399 1.00 37.31 184 SER A CA 1
ATOM 1388 C C . SER A 1 184 ? 8.713 3.663 -82.648 1.00 37.31 184 SER A C 1
ATOM 1390 O O . SER A 1 184 ? 8.406 2.734 -81.908 1.00 37.31 184 SER A O 1
ATOM 1392 N N . SER A 1 185 ? 8.012 4.062 -83.700 1.00 36.50 185 SER A N 1
ATOM 1393 C CA . SER A 1 185 ? 7.124 3.292 -84.564 1.00 36.50 185 SER A CA 1
ATOM 1394 C C . SER A 1 185 ? 7.207 1.762 -84.476 1.00 36.50 185 SER A C 1
ATOM 1396 O O . SER A 1 185 ? 8.237 1.161 -84.785 1.00 36.50 185 SER A O 1
ATOM 1398 N N . THR A 1 186 ? 6.052 1.133 -84.273 1.00 35.84 186 THR A N 1
ATOM 1399 C CA . THR A 1 186 ? 5.608 0.023 -85.130 1.00 35.84 186 THR A CA 1
ATOM 1400 C C . THR A 1 186 ? 4.079 0.038 -85.167 1.00 35.84 186 THR A C 1
ATOM 1402 O O . THR A 1 186 ? 3.414 -0.394 -84.235 1.00 35.84 186 THR A O 1
ATOM 1405 N N . VAL A 1 187 ? 3.524 0.626 -86.230 1.00 42.16 187 VAL A N 1
ATOM 1406 C CA . VAL A 1 187 ? 2.139 0.404 -86.662 1.00 42.16 187 VAL A CA 1
ATOM 1407 C C . VAL A 1 187 ? 2.227 -0.536 -87.855 1.00 42.16 187 VAL A C 1
ATOM 1409 O O . VAL A 1 187 ? 2.873 -0.211 -88.850 1.00 42.16 187 VAL A O 1
ATOM 1412 N N . GLY A 1 188 ? 1.581 -1.686 -87.732 1.00 34.12 188 GLY A N 1
ATOM 1413 C CA . GLY A 1 188 ? 1.391 -2.670 -88.785 1.00 34.12 188 GLY A CA 1
ATOM 1414 C C . GLY A 1 188 ? 0.433 -3.730 -88.266 1.00 34.12 188 GLY A C 1
ATOM 1415 O O . GLY A 1 188 ? 0.845 -4.615 -87.533 1.00 34.12 188 GLY A O 1
ATOM 1416 N N . ASN A 1 189 ? -0.845 -3.538 -88.581 1.00 41.88 189 ASN A N 1
ATOM 1417 C CA . ASN A 1 189 ? -1.976 -4.379 -88.206 1.00 41.88 189 ASN A CA 1
ATOM 1418 C C . ASN A 1 189 ? -1.823 -5.846 -88.642 1.00 41.88 189 ASN A C 1
ATOM 1420 O O . ASN A 1 189 ? -1.223 -6.114 -89.683 1.00 41.88 189 ASN A O 1
ATOM 1424 N N . ASN A 1 190 ? -2.571 -6.693 -87.926 1.00 42.69 190 ASN A N 1
ATOM 1425 C CA . ASN A 1 190 ? -2.973 -8.074 -88.220 1.00 42.69 190 ASN A CA 1
ATOM 1426 C C . ASN A 1 190 ? -1.934 -9.147 -87.863 1.00 42.69 190 ASN A C 1
ATOM 1428 O O . ASN A 1 190 ? -0.979 -9.337 -88.606 1.00 42.69 190 ASN A O 1
ATOM 1432 N N . ASP A 1 191 ? -2.144 -9.807 -86.715 1.00 42.38 191 ASP A N 1
ATOM 1433 C CA . ASP A 1 191 ? -2.124 -11.272 -86.511 1.00 42.38 191 ASP A CA 1
ATOM 1434 C C . ASP A 1 191 ? -2.068 -11.563 -84.990 1.00 42.38 191 ASP A C 1
ATOM 1436 O O . ASP A 1 191 ? -0.999 -11.634 -84.383 1.00 42.38 191 ASP A O 1
ATOM 1440 N N . ASP A 1 192 ? -3.241 -11.707 -84.361 1.00 50.50 192 ASP A N 1
ATOM 1441 C CA . ASP A 1 192 ? -3.446 -11.855 -82.903 1.00 50.50 192 ASP A CA 1
ATOM 1442 C C . ASP A 1 192 ? -3.065 -13.246 -82.325 1.00 50.50 192 ASP A C 1
ATOM 1444 O O . ASP A 1 192 ? -3.537 -13.618 -81.256 1.00 50.50 192 ASP A O 1
ATOM 1448 N N . ASP A 1 193 ? -2.178 -14.011 -82.977 1.00 52.72 193 ASP A N 1
ATOM 1449 C CA . ASP A 1 193 ? -1.793 -15.372 -82.541 1.00 52.72 193 ASP A CA 1
ATOM 1450 C C . ASP A 1 193 ? -0.281 -15.549 -82.225 1.00 52.72 193 ASP A C 1
ATOM 1452 O O . ASP A 1 193 ? 0.147 -16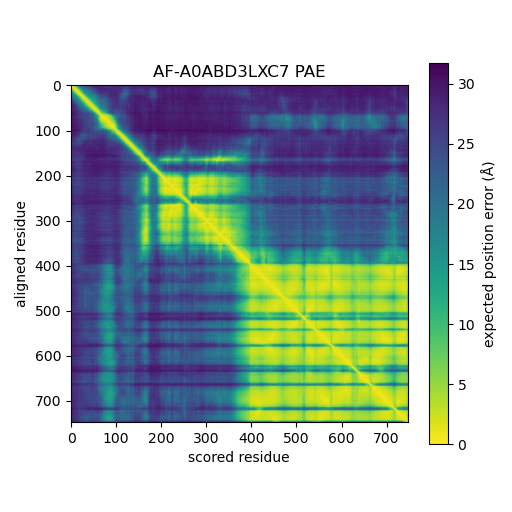.634 -81.824 1.00 52.72 193 ASP A O 1
ATOM 1456 N N . GLU A 1 194 ? 0.562 -14.508 -82.351 1.00 53.84 194 GLU A N 1
ATOM 1457 C CA . GLU A 1 194 ? 2.015 -14.594 -82.056 1.00 53.84 194 GLU A CA 1
ATOM 1458 C C . GLU A 1 194 ? 2.466 -13.990 -80.705 1.00 53.84 194 GLU A C 1
ATOM 1460 O O . GLU A 1 194 ? 3.597 -14.246 -80.267 1.00 53.84 194 GLU A O 1
ATOM 1465 N N . GLU A 1 195 ? 1.623 -13.234 -79.989 1.00 53.66 195 GLU A N 1
ATOM 1466 C CA . GLU A 1 195 ? 2.022 -12.629 -78.702 1.00 53.66 195 GLU A CA 1
ATOM 1467 C C . GLU A 1 195 ? 2.158 -13.649 -77.556 1.00 53.66 195 GLU A C 1
ATOM 1469 O O . GLU A 1 195 ? 3.044 -13.496 -76.705 1.00 53.66 195 GLU A O 1
ATOM 1474 N N . ASP A 1 196 ? 1.408 -14.755 -77.587 1.00 55.03 196 ASP A N 1
ATOM 1475 C CA . ASP A 1 196 ? 1.496 -15.817 -76.572 1.00 55.03 196 ASP A CA 1
ATOM 1476 C C . ASP A 1 196 ? 2.813 -16.614 -76.632 1.00 55.03 196 ASP A C 1
ATOM 1478 O O . ASP A 1 196 ? 3.239 -17.217 -75.643 1.00 55.03 196 ASP A O 1
ATOM 1482 N N . LYS A 1 197 ? 3.535 -16.584 -77.762 1.00 55.91 197 LYS A N 1
ATOM 1483 C CA . LYS A 1 197 ? 4.843 -17.254 -77.885 1.00 55.91 197 LYS A CA 1
ATOM 1484 C C . LYS A 1 197 ? 5.992 -16.423 -77.308 1.00 55.91 197 LYS A C 1
ATOM 1486 O O . LYS A 1 197 ? 6.927 -16.992 -76.745 1.00 55.91 197 LYS A O 1
ATOM 1491 N N . LYS A 1 198 ? 5.934 -15.087 -77.392 1.00 56.25 198 LYS A N 1
ATOM 1492 C CA . LYS A 1 198 ? 6.977 -14.190 -76.843 1.00 56.25 198 LYS A CA 1
ATOM 1493 C C . LYS A 1 198 ? 6.881 -14.007 -75.327 1.00 56.25 198 LYS A C 1
ATOM 1495 O O . LYS A 1 198 ? 7.907 -13.783 -74.680 1.00 56.25 198 LYS A O 1
ATOM 1500 N N . THR A 1 199 ? 5.688 -14.117 -74.746 1.00 60.06 199 THR A N 1
ATOM 1501 C CA . THR A 1 199 ? 5.493 -14.081 -73.285 1.00 60.06 199 THR A CA 1
ATOM 1502 C C . THR A 1 199 ? 6.010 -15.354 -72.610 1.00 60.06 199 THR A C 1
ATOM 1504 O O . THR A 1 199 ? 6.613 -15.268 -71.538 1.00 60.06 199 THR A O 1
ATOM 1507 N N . ASN A 1 200 ? 5.882 -16.512 -73.268 1.00 60.66 200 ASN A N 1
ATOM 1508 C CA . ASN A 1 200 ? 6.324 -17.800 -72.729 1.00 60.66 200 ASN A CA 1
ATOM 1509 C C . ASN A 1 200 ? 7.863 -17.913 -72.633 1.00 60.66 200 ASN A C 1
ATOM 1511 O O . ASN A 1 200 ? 8.394 -18.287 -71.589 1.00 60.66 200 ASN A O 1
ATOM 1515 N N . VAL A 1 201 ? 8.600 -17.440 -73.651 1.00 67.38 201 VAL A N 1
ATOM 1516 C CA . VAL A 1 201 ? 10.083 -17.432 -73.634 1.00 67.38 201 VAL A CA 1
ATOM 1517 C C . VAL A 1 201 ? 10.642 -16.582 -72.482 1.00 67.38 201 VAL A C 1
ATOM 1519 O O . VAL A 1 201 ? 11.624 -16.957 -71.848 1.00 67.38 201 VAL A O 1
ATOM 1522 N N . LYS A 1 202 ? 10.002 -15.455 -72.132 1.00 69.50 202 LYS A N 1
ATOM 1523 C CA . LYS A 1 202 ? 10.430 -14.634 -70.982 1.00 69.50 202 LYS A CA 1
ATOM 1524 C C . LYS A 1 202 ? 10.163 -15.304 -69.630 1.00 69.50 202 LYS A C 1
ATOM 1526 O O . LYS A 1 202 ? 10.922 -15.077 -68.689 1.00 69.50 202 LYS A O 1
ATOM 1531 N N . ALA A 1 203 ? 9.104 -16.106 -69.515 1.00 73.00 203 ALA A N 1
ATOM 1532 C CA . ALA A 1 203 ? 8.797 -16.832 -68.284 1.00 73.00 203 ALA A CA 1
ATOM 1533 C C . ALA A 1 203 ? 9.835 -17.932 -68.005 1.00 73.00 203 ALA A C 1
ATOM 1535 O O . ALA A 1 203 ? 10.259 -18.094 -66.857 1.00 73.00 203 ALA A O 1
ATOM 1536 N N . ASP A 1 204 ? 10.308 -18.608 -69.054 1.00 81.69 204 ASP A N 1
ATOM 1537 C CA . ASP A 1 204 ? 11.308 -19.671 -68.945 1.00 81.69 204 ASP A CA 1
ATOM 1538 C C . ASP A 1 204 ? 12.690 -19.161 -68.524 1.00 81.69 204 ASP A C 1
ATOM 1540 O O . ASP A 1 204 ? 13.396 -19.853 -67.791 1.00 81.69 204 ASP A O 1
ATOM 1544 N N . LEU A 1 205 ? 13.070 -17.935 -68.896 1.00 89.12 205 LEU A N 1
ATOM 1545 C CA . LEU A 1 205 ? 14.359 -17.354 -68.494 1.00 89.12 205 LEU A CA 1
ATOM 1546 C C . LEU A 1 205 ? 14.393 -16.896 -67.030 1.00 89.12 205 LEU A C 1
ATOM 1548 O O . LEU A 1 205 ? 15.460 -16.869 -66.413 1.00 89.12 205 LEU A O 1
ATOM 1552 N N . LYS A 1 206 ? 13.229 -16.612 -66.434 1.00 90.19 206 LYS A N 1
ATOM 1553 C CA . LYS A 1 206 ? 13.121 -16.138 -65.047 1.00 90.19 206 LYS A CA 1
ATOM 1554 C C . LYS A 1 206 ? 13.626 -17.160 -64.025 1.00 90.19 206 LYS A C 1
ATOM 1556 O O . LYS A 1 206 ? 14.098 -16.788 -62.953 1.00 90.19 206 LYS A O 1
ATOM 1561 N N . LYS A 1 207 ? 13.584 -18.459 -64.349 1.00 94.00 207 LYS A N 1
ATOM 1562 C CA . LYS A 1 207 ? 14.114 -19.523 -63.472 1.00 94.00 207 LYS A CA 1
ATOM 1563 C C . LYS A 1 207 ? 15.633 -19.434 -63.274 1.00 94.00 207 LYS A C 1
ATOM 1565 O O . LYS A 1 207 ? 16.155 -19.974 -62.300 1.00 94.00 207 LYS A O 1
ATOM 1570 N N . PHE A 1 208 ? 16.336 -18.747 -64.176 1.00 95.44 208 PHE A N 1
ATOM 1571 C CA . PHE A 1 208 ? 17.777 -18.529 -64.097 1.00 95.44 208 PHE A CA 1
ATOM 1572 C C . PHE A 1 208 ? 18.155 -17.304 -63.255 1.00 95.44 208 PHE A C 1
ATOM 1574 O O . PHE A 1 208 ? 19.343 -17.082 -63.026 1.00 95.44 208 PHE A O 1
ATOM 1581 N N . GLU A 1 209 ? 17.192 -16.526 -62.754 1.00 94.81 209 GLU A N 1
ATOM 1582 C CA . GLU A 1 209 ? 17.447 -15.332 -61.944 1.00 94.81 209 GLU A CA 1
ATOM 1583 C C . GLU A 1 209 ? 17.672 -15.653 -60.459 1.00 94.81 209 GLU A C 1
ATOM 1585 O O . GLU A 1 209 ? 17.003 -16.479 -59.836 1.00 94.81 209 GLU A O 1
ATOM 1590 N N . CYS A 1 210 ? 18.619 -14.947 -59.852 1.00 95.81 210 CYS A N 1
ATOM 1591 C CA . CYS A 1 210 ? 18.910 -15.042 -58.430 1.00 95.81 210 CYS A CA 1
ATOM 1592 C C . CYS A 1 210 ? 17.823 -14.351 -57.604 1.00 95.81 210 CYS A C 1
ATOM 1594 O O . CYS A 1 210 ? 17.603 -13.152 -57.753 1.00 95.81 210 CYS A O 1
ATOM 1596 N N . ALA A 1 211 ? 17.259 -15.028 -56.603 1.00 95.31 211 ALA A N 1
ATOM 1597 C CA . ALA A 1 211 ? 16.237 -14.431 -55.733 1.00 95.31 211 ALA A CA 1
ATOM 1598 C C . ALA A 1 211 ? 16.742 -13.309 -54.789 1.00 95.31 211 ALA A C 1
ATOM 1600 O O . ALA A 1 211 ? 15.965 -12.789 -53.991 1.00 95.31 211 ALA A O 1
ATOM 1601 N N . VAL A 1 212 ? 18.038 -12.967 -54.820 1.00 93.94 212 VAL A N 1
ATOM 1602 C CA . VAL A 1 212 ? 18.628 -11.873 -54.021 1.00 93.94 212 VAL A CA 1
ATOM 1603 C C . VAL A 1 212 ? 19.050 -10.689 -54.885 1.00 93.94 212 VAL A C 1
ATOM 1605 O O . VAL A 1 212 ? 18.778 -9.556 -54.503 1.00 93.94 212 VAL A O 1
ATOM 1608 N N . CYS A 1 213 ? 19.748 -10.921 -56.002 1.00 92.06 213 CYS A N 1
ATOM 1609 C CA . CYS A 1 213 ? 20.215 -9.834 -56.871 1.00 92.06 213 CYS A CA 1
ATOM 1610 C C . CYS A 1 213 ? 19.362 -9.628 -58.126 1.00 92.06 213 CYS A C 1
ATOM 1612 O O . CYS A 1 213 ? 19.589 -8.640 -58.808 1.00 92.06 213 CYS A O 1
ATOM 1614 N N . PHE A 1 214 ? 18.408 -10.522 -58.417 1.00 92.38 214 PHE A N 1
ATOM 1615 C CA . PHE A 1 214 ? 17.537 -10.491 -59.603 1.00 92.38 214 PHE A CA 1
ATOM 1616 C C . PHE A 1 214 ? 18.285 -10.490 -60.947 1.00 92.38 214 PHE A C 1
ATOM 1618 O O . PHE A 1 214 ? 17.722 -10.165 -61.982 1.00 92.38 214 PHE A O 1
ATOM 1625 N N . GLU A 1 215 ? 19.559 -10.882 -60.939 1.00 92.00 215 GLU A N 1
ATOM 1626 C CA . GLU A 1 215 ? 20.364 -11.094 -62.141 1.00 92.00 215 GLU A CA 1
ATOM 1627 C C . GLU A 1 215 ? 20.468 -12.594 -62.437 1.00 92.00 215 GLU A C 1
ATOM 1629 O O . GLU A 1 215 ? 20.315 -13.422 -61.530 1.00 92.00 215 GLU A O 1
ATOM 1634 N N . TYR A 1 216 ? 20.798 -12.950 -63.681 1.00 94.19 216 TYR A N 1
ATOM 1635 C CA . TYR A 1 216 ? 21.099 -14.331 -64.060 1.00 94.19 216 TYR A CA 1
ATOM 1636 C C . TYR A 1 216 ? 22.199 -14.926 -63.169 1.00 94.19 216 TYR A C 1
ATOM 1638 O O . TYR A 1 216 ? 23.242 -14.306 -62.942 1.00 94.19 216 TYR A O 1
ATOM 1646 N N . MET A 1 217 ? 21.947 -16.114 -62.624 1.00 94.50 217 MET A N 1
ATOM 1647 C CA . MET A 1 217 ? 22.782 -16.719 -61.593 1.00 94.50 217 MET A CA 1
ATOM 1648 C C . MET A 1 217 ? 24.156 -17.132 -62.120 1.00 94.50 217 MET A C 1
ATOM 1650 O O . MET A 1 217 ? 24.262 -17.874 -63.092 1.00 94.50 217 MET A O 1
ATOM 1654 N N . ASP A 1 218 ? 25.203 -16.738 -61.392 1.00 87.94 218 ASP A N 1
ATOM 1655 C CA . ASP A 1 218 ? 26.536 -17.330 -61.510 1.00 87.94 218 ASP A CA 1
ATOM 1656 C C . ASP A 1 218 ? 26.757 -18.291 -60.336 1.00 87.94 218 ASP A C 1
ATOM 1658 O O . ASP A 1 218 ? 26.597 -17.909 -59.169 1.00 87.94 218 ASP A O 1
ATOM 1662 N N . TYR A 1 219 ? 27.080 -19.550 -60.640 1.00 94.69 219 TYR A N 1
ATOM 1663 C CA . TYR A 1 219 ? 27.131 -20.657 -59.674 1.00 94.69 219 TYR A CA 1
ATOM 1664 C C . TYR A 1 219 ? 25.862 -20.744 -58.794 1.00 94.69 219 TYR A C 1
ATOM 1666 O O . TYR A 1 219 ? 25.914 -20.373 -57.612 1.00 94.69 219 TYR A O 1
ATOM 1674 N N . PRO A 1 220 ? 24.726 -21.233 -59.331 1.00 97.00 220 PRO A N 1
ATOM 1675 C CA . PRO A 1 220 ? 23.486 -21.347 -58.570 1.00 97.00 220 PRO A CA 1
ATOM 1676 C C . PRO A 1 220 ? 23.653 -22.273 -57.356 1.00 97.00 220 PRO A C 1
ATOM 1678 O O . PRO A 1 220 ? 24.224 -23.363 -57.436 1.00 97.00 220 PRO A O 1
ATOM 1681 N N . VAL A 1 221 ? 23.145 -21.826 -56.209 1.00 97.88 221 VAL A N 1
ATOM 1682 C CA . VAL A 1 221 ? 23.139 -22.570 -54.947 1.00 97.88 221 VAL A CA 1
ATOM 1683 C C . VAL A 1 221 ? 21.770 -22.509 -54.273 1.00 97.88 221 VAL A C 1
ATOM 1685 O O . VAL A 1 221 ? 21.029 -21.536 -54.419 1.00 97.88 221 VAL A O 1
ATOM 1688 N N . GLY A 1 222 ? 21.455 -23.531 -53.480 1.00 97.19 222 GLY A N 1
ATOM 1689 C CA . GLY A 1 222 ? 20.333 -23.546 -52.542 1.00 97.19 222 GLY A CA 1
ATOM 1690 C C . GLY A 1 222 ? 20.796 -23.337 -51.097 1.00 97.19 222 GLY A C 1
ATOM 1691 O O . GLY A 1 222 ? 21.939 -23.627 -50.741 1.00 97.19 222 GLY A O 1
ATOM 1692 N N . CYS A 1 223 ? 19.892 -22.873 -50.229 1.00 96.19 223 CYS A N 1
ATOM 1693 C CA . CYS A 1 223 ? 20.168 -22.735 -48.791 1.00 96.19 223 CYS A CA 1
ATOM 1694 C C . CYS A 1 223 ? 20.107 -24.060 -48.003 1.00 96.19 223 CYS A C 1
ATOM 1696 O O . CYS A 1 223 ? 20.231 -24.034 -46.782 1.00 96.19 223 CYS A O 1
ATOM 1698 N N . GLY A 1 224 ? 19.846 -25.186 -48.676 1.00 94.81 224 GLY A N 1
ATOM 1699 C CA . GLY A 1 224 ? 19.697 -26.516 -48.074 1.00 94.81 224 GLY A CA 1
ATOM 1700 C C . GLY A 1 224 ? 18.292 -26.837 -47.546 1.00 94.81 224 GLY A C 1
ATOM 1701 O O . GLY A 1 224 ? 17.966 -28.008 -47.393 1.00 94.81 224 GLY A O 1
ATOM 1702 N N . SER A 1 225 ? 17.444 -25.825 -47.328 1.00 95.81 225 SER A N 1
ATOM 1703 C CA . SER A 1 225 ? 16.123 -26.004 -46.693 1.00 95.81 225 SER A CA 1
ATOM 1704 C C . SER A 1 225 ? 14.925 -25.663 -47.583 1.00 95.81 225 SER A C 1
ATOM 1706 O O . SER A 1 225 ? 13.802 -26.039 -47.262 1.00 95.81 225 SER A O 1
ATOM 1708 N N . CYS A 1 226 ? 15.123 -24.925 -48.679 1.00 96.00 226 CYS A N 1
ATOM 1709 C CA . CYS A 1 226 ? 14.052 -24.569 -49.614 1.00 96.00 226 CYS A CA 1
ATOM 1710 C C . CYS A 1 226 ? 14.514 -24.699 -51.069 1.00 96.00 226 CYS A C 1
ATOM 1712 O O . CYS A 1 226 ? 15.709 -24.814 -51.339 1.00 96.00 226 CYS A O 1
ATOM 1714 N N . GLN A 1 227 ? 13.560 -24.668 -52.003 1.00 95.88 227 GLN A N 1
ATOM 1715 C CA . GLN A 1 227 ? 13.831 -24.825 -53.435 1.00 95.88 227 GLN A CA 1
ATOM 1716 C C . GLN A 1 227 ? 14.308 -23.537 -54.127 1.00 95.88 227 GLN A C 1
ATOM 1718 O O . GLN A 1 227 ? 14.730 -23.578 -55.277 1.00 95.88 227 GLN A O 1
ATOM 1723 N N . THR A 1 228 ? 14.311 -22.395 -53.446 1.00 96.56 228 THR A N 1
ATOM 1724 C CA . THR A 1 228 ? 14.783 -21.132 -54.027 1.00 96.56 228 THR A CA 1
ATOM 1725 C C . THR A 1 228 ? 16.280 -21.169 -54.317 1.00 96.56 228 THR A C 1
ATOM 1727 O O . THR A 1 228 ? 17.060 -21.737 -53.546 1.00 96.56 228 THR A O 1
ATOM 1730 N N . ARG A 1 229 ? 16.676 -20.542 -55.427 1.00 97.25 229 ARG A N 1
ATOM 1731 C CA . ARG A 1 229 ? 18.055 -20.503 -55.911 1.00 97.25 229 ARG A CA 1
ATOM 1732 C C . ARG A 1 229 ? 18.647 -19.105 -55.810 1.00 97.25 229 ARG A C 1
ATOM 1734 O O . ARG A 1 229 ? 17.952 -18.092 -55.906 1.00 97.25 229 ARG A O 1
ATOM 1741 N N . PHE A 1 230 ? 19.947 -19.072 -55.556 1.00 97.44 230 PHE A N 1
ATOM 1742 C CA . PHE A 1 230 ? 20.716 -17.858 -55.324 1.00 97.44 230 PHE A CA 1
ATOM 1743 C C . PHE A 1 230 ? 22.077 -17.974 -56.010 1.00 97.44 230 PHE A C 1
ATOM 1745 O O . PHE A 1 230 ? 22.603 -19.076 -56.141 1.00 97.44 230 PHE A O 1
ATOM 1752 N N . CYS A 1 231 ? 22.721 -16.855 -56.341 1.00 96.19 231 CYS A N 1
ATOM 1753 C CA . CYS A 1 231 ? 24.160 -16.865 -56.605 1.00 96.19 231 CYS A CA 1
ATOM 1754 C C . CYS A 1 231 ? 24.910 -17.240 -55.321 1.00 96.19 231 CYS A C 1
ATOM 1756 O O . CYS A 1 231 ? 24.582 -16.744 -54.231 1.00 96.19 231 CYS A O 1
ATOM 1758 N N . ARG A 1 232 ? 25.975 -18.038 -55.446 1.00 96.00 232 ARG A N 1
ATOM 1759 C CA . ARG A 1 232 ? 26.829 -18.423 -54.309 1.00 96.00 232 ARG A CA 1
ATOM 1760 C C . ARG A 1 232 ? 27.301 -17.219 -53.491 1.00 96.00 232 ARG A C 1
ATOM 1762 O O . ARG A 1 232 ? 27.234 -17.240 -52.261 1.00 96.00 232 ARG A O 1
ATOM 1769 N N . GLU A 1 233 ? 27.737 -16.156 -54.161 1.00 94.38 233 GLU A N 1
ATOM 1770 C CA . GLU A 1 233 ? 28.242 -14.949 -53.502 1.00 94.38 233 GLU A CA 1
ATOM 1771 C C . GLU A 1 233 ? 27.162 -14.177 -52.741 1.00 94.38 233 GLU A C 1
ATOM 1773 O O . GLU A 1 233 ? 27.421 -13.675 -51.643 1.00 94.38 233 GLU A O 1
ATOM 1778 N N . CYS A 1 234 ? 25.948 -14.097 -53.297 1.00 95.44 234 CYS A N 1
ATOM 1779 C CA . CYS A 1 234 ? 24.821 -13.425 -52.655 1.00 95.44 234 CYS A CA 1
ATOM 1780 C C . CYS A 1 234 ? 24.481 -14.108 -51.332 1.00 95.44 234 CYS A C 1
ATOM 1782 O O . CYS A 1 234 ? 24.374 -13.445 -50.300 1.00 95.44 234 CYS A O 1
ATOM 1784 N N . LEU A 1 235 ? 24.401 -15.440 -51.336 1.00 95.25 235 LEU A N 1
ATOM 1785 C CA . LEU A 1 235 ? 24.082 -16.202 -50.135 1.00 95.25 235 LEU A CA 1
ATOM 1786 C C . LEU A 1 235 ? 25.225 -16.161 -49.097 1.00 95.25 235 LEU A C 1
ATOM 1788 O O . LEU A 1 235 ? 24.975 -16.040 -47.898 1.00 95.25 235 LEU A O 1
ATOM 1792 N N . GLN A 1 236 ? 26.490 -16.147 -49.532 1.00 95.62 236 GLN A N 1
ATOM 1793 C CA . GLN A 1 236 ? 27.641 -15.931 -48.640 1.00 95.62 236 GLN A CA 1
ATOM 1794 C C . GLN A 1 236 ? 27.698 -14.511 -48.050 1.00 95.62 236 GLN A C 1
ATOM 1796 O O . GLN A 1 236 ? 28.161 -14.322 -46.923 1.00 95.62 236 GLN A O 1
ATOM 1801 N N . ARG A 1 237 ? 27.240 -13.488 -48.782 1.00 93.62 237 ARG A N 1
ATOM 1802 C CA . ARG A 1 237 ? 27.149 -12.107 -48.277 1.00 93.62 237 ARG A CA 1
ATOM 1803 C C . ARG A 1 237 ? 26.154 -12.003 -47.119 1.00 93.62 237 ARG A C 1
ATOM 1805 O O . ARG A 1 237 ? 26.468 -11.343 -46.132 1.00 93.62 237 ARG A O 1
ATOM 1812 N N . VAL A 1 238 ? 25.034 -12.725 -47.195 1.00 93.81 238 VAL A N 1
ATOM 1813 C CA . VAL A 1 238 ? 24.045 -12.821 -46.105 1.00 93.81 238 VAL A CA 1
ATOM 1814 C C . VAL A 1 238 ? 24.669 -13.415 -44.834 1.00 93.81 238 VAL A C 1
ATOM 1816 O O . VAL A 1 238 ? 24.459 -12.884 -43.745 1.00 93.81 238 VAL A O 1
ATOM 1819 N N . LEU A 1 239 ? 25.505 -14.456 -44.958 1.00 93.38 239 LEU A N 1
ATOM 1820 C CA . LEU A 1 239 ? 26.241 -15.019 -43.812 1.00 93.38 239 LEU A CA 1
ATOM 1821 C C . LEU A 1 239 ? 27.204 -14.002 -43.182 1.00 93.38 239 LEU A C 1
ATOM 1823 O O . LEU A 1 239 ? 27.241 -13.861 -41.960 1.00 93.38 239 LEU A O 1
ATOM 1827 N N . ARG A 1 240 ? 27.956 -13.259 -44.005 1.00 90.88 240 ARG A N 1
ATOM 1828 C CA . ARG A 1 240 ? 28.894 -12.231 -43.518 1.00 90.88 240 ARG A CA 1
ATOM 1829 C C . ARG A 1 240 ? 28.174 -11.109 -42.767 1.00 90.88 240 ARG A C 1
ATOM 1831 O O . ARG A 1 240 ? 28.618 -10.733 -41.686 1.00 90.88 240 ARG A O 1
ATOM 1838 N N . GLN A 1 241 ? 27.036 -10.636 -43.273 1.00 89.19 241 GLN A N 1
ATOM 1839 C CA . GLN A 1 241 ? 26.245 -9.592 -42.609 1.00 89.19 241 GLN A CA 1
ATOM 1840 C C . GLN A 1 241 ? 25.698 -10.040 -41.244 1.00 89.19 241 GLN A C 1
ATOM 1842 O O . GLN A 1 241 ? 25.765 -9.277 -40.280 1.00 89.19 241 GLN A O 1
ATOM 1847 N N . ALA A 1 242 ? 25.233 -11.290 -41.136 1.00 86.69 242 ALA A N 1
ATOM 1848 C CA . ALA A 1 242 ? 24.763 -11.857 -39.869 1.00 86.69 242 ALA A CA 1
ATOM 1849 C C . ALA A 1 242 ? 25.887 -11.973 -38.818 1.00 86.69 242 ALA A C 1
ATOM 1851 O O . ALA A 1 242 ? 25.657 -11.775 -37.620 1.00 86.69 242 ALA A O 1
ATOM 1852 N N . SER A 1 243 ? 27.119 -12.250 -39.264 1.00 81.56 243 SER A N 1
ATOM 1853 C CA . SER A 1 243 ? 28.285 -12.305 -38.376 1.00 81.56 243 SER A CA 1
ATOM 1854 C C . SER A 1 243 ? 28.686 -10.923 -37.838 1.00 81.56 243 SER A C 1
ATOM 1856 O O . SER A 1 243 ? 28.971 -10.802 -36.649 1.00 81.56 243 SER A O 1
ATOM 1858 N N . SER A 1 244 ? 28.613 -9.864 -38.658 1.00 76.62 244 SER A N 1
ATOM 1859 C CA . SER A 1 244 ? 28.965 -8.496 -38.242 1.00 76.62 244 SER A CA 1
ATOM 1860 C C . SER A 1 244 ? 27.938 -7.842 -37.313 1.00 76.62 244 SER A C 1
ATOM 1862 O O . SER A 1 244 ? 28.318 -7.092 -36.419 1.00 76.62 244 SER A O 1
ATOM 1864 N N . SER A 1 245 ? 26.642 -8.137 -37.463 1.00 72.94 245 SER A N 1
ATOM 1865 C CA . SER A 1 245 ? 25.603 -7.573 -36.583 1.00 72.94 245 SER A CA 1
ATOM 1866 C C . SER A 1 245 ? 25.611 -8.178 -35.174 1.00 72.94 245 SER A C 1
ATOM 1868 O O . SER A 1 245 ? 25.070 -7.599 -34.237 1.00 72.94 245 SER A O 1
ATOM 1870 N N . SER A 1 246 ? 26.219 -9.355 -35.009 1.00 62.34 246 SER A N 1
ATOM 1871 C CA . SER A 1 246 ? 26.209 -10.098 -33.744 1.00 62.34 246 SER A CA 1
ATOM 1872 C C . SER A 1 246 ? 27.305 -9.653 -32.763 1.00 62.34 246 SER A C 1
ATOM 1874 O O . SER A 1 246 ? 27.219 -9.963 -31.574 1.00 62.34 246 SER A O 1
ATOM 1876 N N . SER A 1 247 ? 28.330 -8.926 -33.226 1.00 54.75 247 SER A N 1
ATOM 1877 C CA . SER A 1 247 ? 29.469 -8.503 -32.398 1.00 54.75 247 SER A CA 1
ATOM 1878 C C . SER A 1 247 ? 29.204 -7.280 -31.512 1.00 54.75 247 SER A C 1
ATOM 1880 O O . SER A 1 247 ? 29.797 -7.194 -30.440 1.00 54.75 247 SER A O 1
ATOM 1882 N N . GLU A 1 248 ? 28.300 -6.367 -31.879 1.00 54.12 248 GLU A N 1
ATOM 1883 C CA . GLU A 1 248 ? 28.054 -5.154 -31.073 1.00 54.12 248 GLU A CA 1
ATOM 1884 C C . GLU A 1 248 ? 27.081 -5.377 -29.908 1.00 54.12 248 GLU A C 1
ATOM 1886 O O . GLU A 1 248 ? 27.192 -4.723 -28.874 1.00 54.12 248 GLU A O 1
ATOM 1891 N N . HIS A 1 249 ? 26.177 -6.355 -30.003 1.00 51.53 249 HIS A N 1
ATOM 1892 C CA . HIS A 1 249 ? 25.133 -6.547 -28.990 1.00 51.53 249 HIS A CA 1
ATOM 1893 C C . HIS A 1 249 ? 25.512 -7.527 -27.855 1.00 51.53 249 HIS A C 1
ATOM 1895 O O . HIS A 1 249 ? 24.700 -7.791 -26.965 1.00 51.53 249 HIS A O 1
ATOM 1901 N N . ARG A 1 250 ? 26.735 -8.090 -27.859 1.00 46.16 250 ARG A N 1
ATOM 1902 C CA . ARG A 1 250 ? 27.137 -9.190 -26.952 1.00 46.16 250 ARG A CA 1
ATOM 1903 C C . ARG A 1 250 ? 28.023 -8.783 -25.765 1.00 46.16 250 ARG A C 1
ATOM 1905 O O . ARG A 1 250 ? 28.328 -9.628 -24.931 1.00 46.16 250 ARG A O 1
ATOM 1912 N N . LEU A 1 251 ? 28.390 -7.508 -25.622 1.00 51.03 251 LEU A N 1
ATOM 1913 C CA . LEU A 1 251 ? 29.258 -7.041 -24.525 1.00 51.03 251 LEU A CA 1
ATOM 1914 C C . LEU A 1 251 ? 28.552 -6.809 -23.171 1.00 51.03 251 LEU A C 1
ATOM 1916 O O . LEU A 1 251 ? 29.190 -6.315 -22.245 1.00 51.03 251 LEU A O 1
ATOM 1920 N N . GLN A 1 252 ? 27.274 -7.177 -23.001 1.00 49.31 252 GLN A N 1
ATOM 1921 C CA . GLN A 1 252 ? 26.551 -6.906 -21.742 1.00 49.31 252 GLN A CA 1
ATOM 1922 C C . GLN A 1 252 ? 25.758 -8.063 -21.121 1.00 49.31 252 GLN A C 1
ATOM 1924 O O . GLN A 1 252 ? 25.112 -7.864 -20.096 1.00 49.31 252 GLN A O 1
ATOM 1929 N N . GLN A 1 253 ? 25.862 -9.286 -21.644 1.00 47.56 253 GLN A N 1
ATOM 1930 C CA . GLN A 1 253 ? 25.330 -10.475 -20.966 1.00 47.56 253 GLN A CA 1
ATOM 1931 C C . GLN A 1 253 ? 26.348 -11.612 -21.013 1.00 47.56 253 GLN A C 1
ATOM 1933 O O . GLN A 1 253 ? 26.367 -12.426 -21.934 1.00 47.56 253 GLN A O 1
ATOM 1938 N N . GLN A 1 254 ? 27.208 -11.645 -19.997 1.00 41.38 254 GLN A N 1
ATOM 1939 C CA . GLN A 1 254 ? 28.103 -12.757 -19.710 1.00 41.38 254 GLN A CA 1
ATOM 1940 C C . GLN A 1 254 ? 27.772 -13.277 -18.306 1.00 41.38 254 GLN A C 1
ATOM 1942 O O . GLN A 1 254 ? 28.210 -12.721 -17.305 1.00 41.38 254 GLN A O 1
ATOM 1947 N N . SER A 1 255 ? 26.949 -14.322 -18.254 1.00 45.81 255 SER A N 1
ATOM 1948 C CA . SER A 1 255 ? 26.802 -15.202 -17.094 1.00 45.81 255 SER A CA 1
ATOM 1949 C C . SER A 1 255 ? 26.613 -16.635 -17.597 1.00 45.81 255 SER A C 1
ATOM 1951 O O . SER A 1 255 ? 25.545 -16.996 -18.086 1.00 45.81 255 SER A O 1
ATOM 1953 N N . ASP A 1 256 ? 27.714 -17.382 -17.556 1.00 48.69 256 ASP A N 1
ATOM 1954 C CA . ASP A 1 256 ? 27.847 -18.815 -17.277 1.00 48.69 256 ASP A CA 1
ATOM 1955 C C . ASP A 1 256 ? 26.813 -19.795 -17.845 1.00 48.69 256 ASP A C 1
ATOM 1957 O O . ASP A 1 256 ? 26.059 -20.388 -17.087 1.00 48.69 256 ASP A O 1
ATOM 1961 N N . VAL A 1 257 ? 26.877 -20.072 -19.153 1.00 55.66 257 VAL A N 1
ATOM 1962 C CA . VAL A 1 257 ? 26.743 -21.437 -19.712 1.00 55.66 257 VAL A CA 1
ATOM 1963 C C . VAL A 1 257 ? 27.508 -21.471 -21.041 1.00 55.66 257 VAL A C 1
ATOM 1965 O O . VAL A 1 257 ? 27.219 -20.670 -21.926 1.00 55.66 257 VAL A O 1
ATOM 1968 N N . ASN A 1 258 ? 28.478 -22.379 -21.193 1.00 48.72 258 ASN A N 1
ATOM 1969 C CA . ASN A 1 258 ? 29.201 -22.629 -22.449 1.00 48.72 258 ASN A CA 1
ATOM 1970 C C . ASN A 1 258 ? 28.218 -22.968 -23.591 1.00 48.72 258 ASN A C 1
ATOM 1972 O O . ASN A 1 258 ? 27.669 -24.072 -23.579 1.00 48.72 258 ASN A O 1
ATOM 1976 N N . PRO A 1 259 ? 27.995 -22.101 -24.601 1.00 50.50 259 PRO A N 1
ATOM 1977 C CA . PRO A 1 259 ? 27.234 -22.485 -25.776 1.00 50.50 259 PRO A CA 1
ATOM 1978 C C . PRO A 1 259 ? 28.175 -23.127 -26.812 1.00 50.50 259 PRO A C 1
ATOM 1980 O O . PRO A 1 259 ? 29.312 -22.676 -26.977 1.00 50.50 259 PRO A O 1
ATOM 1983 N N . PRO A 1 260 ? 27.723 -24.151 -27.552 1.00 52.62 260 PRO A N 1
ATOM 1984 C CA . PRO A 1 260 ? 28.488 -24.713 -28.659 1.00 52.62 260 PRO A CA 1
ATOM 1985 C C . PRO A 1 260 ? 28.731 -23.659 -29.758 1.00 52.62 260 PRO A C 1
ATOM 1987 O O . PRO A 1 260 ? 27.908 -22.772 -29.979 1.00 52.62 260 PRO A O 1
ATOM 1990 N N . ASN A 1 261 ? 29.878 -23.771 -30.437 1.00 54.22 261 ASN A N 1
ATOM 1991 C CA . ASN A 1 261 ? 30.418 -22.898 -31.494 1.00 54.22 261 ASN A CA 1
ATOM 1992 C C . ASN A 1 261 ? 29.488 -22.704 -32.729 1.00 54.22 261 ASN A C 1
ATOM 1994 O O . ASN A 1 261 ? 29.832 -23.093 -33.841 1.00 54.22 261 ASN A O 1
ATOM 1998 N N . PHE A 1 262 ? 28.325 -22.061 -32.584 1.00 57.22 262 PHE A N 1
ATOM 1999 C CA . PHE A 1 262 ? 27.430 -21.675 -33.694 1.00 57.22 262 PHE A CA 1
ATOM 2000 C C . PHE A 1 262 ? 27.794 -20.309 -34.308 1.00 57.22 262 PHE A C 1
ATOM 2002 O O . PHE A 1 262 ? 26.929 -19.494 -34.623 1.00 57.22 262 PHE A O 1
ATOM 2009 N N . SER A 1 263 ? 29.084 -20.010 -34.461 1.00 61.84 263 SER A N 1
ATOM 2010 C CA . SER A 1 263 ? 29.549 -18.649 -34.761 1.00 61.84 263 SER A CA 1
ATOM 2011 C C . SER A 1 263 ? 29.342 -18.163 -36.203 1.00 61.84 263 SER A C 1
ATOM 2013 O O . SER A 1 263 ? 29.589 -16.992 -36.449 1.00 61.84 263 SER A O 1
ATOM 2015 N N . ASN A 1 264 ? 28.830 -18.975 -37.138 1.00 79.31 264 ASN A N 1
ATOM 2016 C CA . ASN A 1 264 ? 28.652 -18.575 -38.547 1.00 79.31 264 ASN A CA 1
ATOM 2017 C C . ASN A 1 264 ? 27.321 -19.064 -39.150 1.00 79.31 264 ASN A C 1
ATOM 2019 O O . ASN A 1 264 ? 27.311 -19.789 -40.148 1.00 79.31 264 ASN A O 1
ATOM 2023 N N . SER A 1 265 ? 26.192 -18.698 -38.539 1.00 90.38 265 SER A N 1
ATOM 2024 C CA . SER A 1 265 ? 24.861 -18.992 -39.092 1.00 90.38 265 SER A CA 1
ATOM 2025 C C . SER A 1 265 ? 24.124 -17.717 -39.515 1.00 90.38 265 SER A C 1
ATOM 2027 O O . SER A 1 265 ? 24.235 -16.679 -38.866 1.00 90.38 265 SER A O 1
ATOM 2029 N N . GLY A 1 266 ? 23.390 -17.789 -40.625 1.00 92.00 266 GLY A N 1
ATOM 2030 C CA . GLY A 1 266 ? 22.533 -16.718 -41.140 1.00 92.00 266 GLY A CA 1
ATOM 2031 C C . GLY A 1 266 ? 21.136 -17.243 -41.461 1.00 92.00 266 GLY A C 1
ATOM 2032 O O . GLY A 1 266 ? 20.909 -18.450 -41.453 1.00 92.00 266 GLY A O 1
ATOM 2033 N N . LYS A 1 267 ? 20.178 -16.351 -41.730 1.00 95.56 267 LYS A N 1
ATOM 2034 C CA . LYS A 1 267 ? 18.810 -16.729 -42.129 1.00 95.56 267 LYS A CA 1
ATOM 2035 C C . LYS A 1 267 ? 18.642 -16.580 -43.637 1.00 95.56 267 LYS A C 1
ATOM 2037 O O . LYS A 1 267 ? 19.035 -15.559 -44.194 1.00 95.56 267 LYS A O 1
ATOM 2042 N N . CYS A 1 268 ? 18.066 -17.584 -44.295 1.00 96.50 268 CYS A N 1
ATOM 2043 C CA . CYS A 1 268 ? 17.809 -17.550 -45.734 1.00 96.50 268 CYS A CA 1
ATOM 2044 C C . CYS A 1 268 ? 16.876 -16.367 -46.080 1.00 96.50 268 CYS A C 1
ATOM 2046 O O . CYS A 1 268 ? 15.828 -16.244 -45.443 1.00 96.50 268 CYS A O 1
ATOM 2048 N N . PRO A 1 269 ? 17.186 -15.526 -47.086 1.00 95.75 269 PRO A N 1
ATOM 2049 C CA . PRO A 1 269 ? 16.340 -14.381 -47.447 1.00 95.75 269 PRO A CA 1
ATOM 2050 C C . PRO A 1 269 ? 14.914 -14.756 -47.868 1.00 95.75 269 PRO A C 1
ATOM 2052 O O . PRO A 1 269 ? 13.998 -13.963 -47.682 1.00 95.75 269 PRO A O 1
ATOM 2055 N N . HIS A 1 270 ? 14.724 -15.967 -48.400 1.00 96.06 270 HIS A N 1
ATOM 2056 C CA . HIS A 1 270 ? 13.423 -16.436 -48.869 1.00 96.06 270 HIS A CA 1
ATOM 2057 C C . HIS A 1 270 ? 12.621 -17.143 -47.765 1.00 96.06 270 HIS A C 1
ATOM 2059 O O . HIS A 1 270 ? 11.582 -16.653 -47.338 1.00 96.06 270 HIS A O 1
ATOM 2065 N N . CYS A 1 271 ? 13.114 -18.273 -47.244 1.00 95.81 271 CYS A N 1
ATOM 2066 C CA . CYS A 1 271 ? 12.370 -19.095 -46.277 1.00 95.81 271 CYS A CA 1
ATOM 2067 C C . CYS A 1 271 ? 12.690 -18.798 -44.801 1.00 95.81 271 CYS A C 1
ATOM 2069 O O . CYS A 1 271 ? 12.101 -19.405 -43.911 1.00 95.81 271 CYS A O 1
ATOM 2071 N N . ARG A 1 272 ? 13.640 -17.894 -44.516 1.00 95.25 272 ARG A N 1
ATOM 2072 C CA . ARG A 1 272 ? 14.120 -17.532 -43.164 1.00 95.25 272 ARG A CA 1
ATOM 2073 C C . ARG A 1 272 ? 14.710 -18.678 -42.332 1.00 95.25 272 ARG A C 1
ATOM 2075 O O . ARG A 1 272 ? 15.060 -18.446 -41.173 1.00 95.25 272 ARG A O 1
ATOM 2082 N N . SER A 1 273 ? 14.888 -19.872 -42.904 1.00 95.81 273 SER A N 1
ATOM 2083 C CA . SER A 1 273 ? 15.573 -20.983 -42.240 1.00 95.81 273 SER A CA 1
ATOM 2084 C C . SER A 1 273 ? 17.017 -20.608 -41.915 1.00 95.81 273 SER A C 1
ATOM 2086 O O . SER A 1 273 ? 17.675 -19.898 -42.682 1.00 95.81 273 SER A O 1
ATOM 2088 N N . ILE A 1 274 ? 17.521 -21.100 -40.788 1.00 93.50 274 ILE A N 1
ATOM 2089 C CA . ILE A 1 274 ? 18.926 -20.931 -40.421 1.00 93.50 274 ILE A CA 1
ATOM 2090 C C . ILE A 1 274 ? 19.771 -21.805 -41.353 1.00 93.50 274 ILE A C 1
ATOM 2092 O O . ILE A 1 274 ? 19.451 -22.975 -41.550 1.00 93.50 274 ILE A O 1
ATOM 2096 N N . PHE A 1 275 ? 20.827 -21.239 -41.928 1.00 95.81 275 PHE A N 1
ATOM 2097 C CA . PHE A 1 275 ? 21.777 -21.943 -42.781 1.00 95.81 275 PHE A CA 1
ATOM 2098 C C . PHE A 1 275 ? 23.216 -21.550 -42.408 1.00 95.81 275 PHE A C 1
ATOM 2100 O O . PHE A 1 275 ? 23.475 -20.467 -41.875 1.00 95.81 275 PHE A O 1
ATOM 2107 N N . THR A 1 276 ? 24.154 -22.456 -42.662 1.00 94.62 276 THR A N 1
ATOM 2108 C CA . THR A 1 276 ? 25.605 -22.297 -42.488 1.00 94.62 276 THR A CA 1
ATOM 2109 C C . THR A 1 276 ? 26.322 -22.414 -43.832 1.00 94.62 276 THR A C 1
ATOM 2111 O O . THR A 1 276 ? 25.738 -22.850 -44.827 1.00 94.62 276 THR A O 1
ATOM 2114 N N . LEU A 1 277 ? 27.615 -22.076 -43.869 1.00 93.81 277 LEU A N 1
ATOM 2115 C CA . LEU A 1 277 ? 28.436 -22.230 -45.076 1.00 93.81 277 LEU A CA 1
ATOM 2116 C C . LEU A 1 277 ? 28.450 -23.682 -45.592 1.00 93.81 277 LEU A C 1
ATOM 2118 O O . LEU A 1 277 ? 28.484 -23.887 -46.800 1.00 93.81 277 LEU A O 1
ATOM 2122 N N . GLN A 1 278 ? 28.385 -24.672 -44.692 1.00 94.25 278 GLN A N 1
ATOM 2123 C CA . GLN A 1 278 ? 28.351 -26.098 -45.038 1.00 94.25 278 GLN A CA 1
ATOM 2124 C C . GLN A 1 278 ? 26.999 -26.550 -45.604 1.00 94.25 278 GLN A C 1
ATOM 2126 O O . GLN A 1 278 ? 26.959 -27.490 -46.386 1.00 94.25 278 GLN A O 1
ATOM 2131 N N . SER A 1 279 ? 25.900 -25.892 -45.225 1.00 93.94 279 SER A N 1
ATOM 2132 C CA . SER A 1 279 ? 24.557 -26.224 -45.731 1.00 93.94 279 SER A CA 1
ATOM 2133 C C . SER A 1 279 ? 24.243 -25.634 -47.112 1.00 93.94 279 SER A C 1
ATOM 2135 O O . SER A 1 279 ? 23.178 -25.902 -47.660 1.00 93.94 279 SER A O 1
ATOM 2137 N N . ILE A 1 280 ? 25.142 -24.817 -47.677 1.00 96.44 280 ILE A N 1
ATOM 2138 C CA . ILE A 1 280 ? 24.983 -24.286 -49.035 1.00 96.44 280 ILE A CA 1
ATOM 2139 C C . ILE A 1 280 ? 25.250 -25.416 -50.033 1.00 96.44 280 ILE A C 1
ATOM 2141 O O . ILE A 1 280 ? 26.380 -25.887 -50.154 1.00 96.44 280 ILE A O 1
ATOM 2145 N N . VAL A 1 281 ? 24.214 -25.817 -50.768 1.00 96.00 281 VAL A N 1
ATOM 2146 C CA . VAL A 1 281 ? 24.288 -26.884 -51.776 1.00 96.00 281 VAL A CA 1
ATOM 2147 C C . VAL A 1 281 ? 24.419 -26.256 -53.160 1.00 96.00 281 VAL A C 1
ATOM 2149 O O . VAL A 1 281 ? 23.613 -25.402 -53.523 1.00 96.00 281 VAL A O 1
ATOM 2152 N N . ILE A 1 282 ? 25.436 -26.658 -53.925 1.00 96.62 282 ILE A N 1
ATOM 2153 C CA . ILE A 1 282 ? 25.617 -26.227 -55.319 1.00 96.62 282 ILE A CA 1
ATOM 2154 C C . ILE A 1 282 ? 24.619 -26.981 -56.194 1.00 96.62 282 ILE A C 1
ATOM 2156 O O . ILE A 1 282 ? 24.588 -28.208 -56.157 1.00 96.62 282 ILE A O 1
ATOM 2160 N N . ASP A 1 283 ? 23.832 -26.254 -56.986 1.00 97.00 283 ASP A N 1
ATOM 2161 C CA . ASP A 1 283 ? 22.907 -26.854 -57.945 1.00 97.00 283 ASP A CA 1
ATOM 2162 C C . ASP A 1 283 ? 23.637 -27.099 -59.273 1.00 97.00 283 ASP A C 1
ATOM 2164 O O . ASP A 1 283 ? 23.760 -26.213 -60.123 1.00 97.00 283 ASP A O 1
ATOM 2168 N N . THR A 1 284 ? 24.211 -28.294 -59.417 1.00 96.19 284 THR A N 1
ATOM 2169 C CA . THR A 1 284 ? 24.954 -28.682 -60.624 1.00 96.19 284 THR A CA 1
ATOM 2170 C C . THR A 1 284 ? 24.060 -28.818 -61.847 1.00 96.19 284 THR A C 1
ATOM 2172 O O . THR A 1 284 ? 24.528 -28.553 -62.954 1.00 96.19 284 THR A O 1
ATOM 2175 N N . ASP A 1 285 ? 22.797 -29.191 -61.648 1.00 96.12 285 ASP A N 1
ATOM 2176 C CA . ASP A 1 285 ? 21.853 -29.451 -62.731 1.00 96.12 285 ASP A CA 1
ATOM 2177 C C . ASP A 1 285 ? 21.383 -28.132 -63.339 1.00 96.12 285 ASP A C 1
ATOM 2179 O O . ASP A 1 285 ? 21.524 -27.931 -64.544 1.00 96.12 285 ASP A O 1
ATOM 2183 N N . LEU A 1 286 ? 20.970 -27.174 -62.501 1.00 94.94 286 LEU A N 1
ATOM 2184 C CA . LEU A 1 286 ? 20.609 -25.831 -62.957 1.00 94.94 286 LEU A CA 1
ATOM 2185 C C . LEU A 1 286 ? 21.808 -25.098 -63.563 1.00 94.94 286 LEU A C 1
ATOM 2187 O O . LEU A 1 286 ? 21.669 -24.362 -64.536 1.00 94.94 286 LEU A O 1
ATOM 2191 N N . ARG A 1 287 ? 23.016 -25.306 -63.022 1.00 94.81 287 ARG A N 1
ATOM 2192 C CA . ARG A 1 287 ? 24.234 -24.750 -63.623 1.00 94.81 287 ARG A CA 1
ATOM 2193 C C . ARG A 1 287 ? 24.454 -25.291 -65.035 1.00 94.81 287 ARG A C 1
ATOM 2195 O O . ARG A 1 287 ? 24.804 -24.518 -65.921 1.00 94.81 287 ARG A O 1
ATOM 2202 N N . LYS A 1 288 ? 24.270 -26.598 -65.237 1.00 94.00 288 LYS A N 1
ATOM 2203 C CA . LYS A 1 288 ? 24.387 -27.222 -66.556 1.00 94.00 288 LYS A CA 1
ATOM 2204 C C . LYS A 1 288 ? 23.302 -26.703 -67.502 1.00 94.00 288 LYS A C 1
ATOM 2206 O O . LYS A 1 288 ? 23.623 -26.335 -68.622 1.00 94.00 288 LYS A O 1
ATOM 2211 N N . GLU A 1 289 ? 22.069 -26.573 -67.022 1.00 95.12 289 GLU A N 1
ATOM 2212 C CA . GLU A 1 289 ? 20.951 -26.004 -67.781 1.00 95.12 289 GLU A CA 1
ATOM 2213 C C . GLU A 1 289 ? 21.231 -24.563 -68.244 1.00 95.12 289 GLU A C 1
ATOM 2215 O O . GLU A 1 289 ? 21.018 -24.239 -69.409 1.00 95.12 289 GLU A O 1
ATOM 2220 N N . ILE A 1 290 ? 21.796 -23.716 -67.375 1.00 93.81 290 ILE A N 1
ATOM 2221 C CA . ILE A 1 290 ? 22.221 -22.348 -67.726 1.00 93.81 290 ILE A CA 1
ATOM 2222 C C . ILE A 1 290 ? 23.325 -22.356 -68.799 1.00 93.81 290 ILE A C 1
ATOM 2224 O O . ILE A 1 290 ? 23.331 -21.501 -69.687 1.00 93.81 290 ILE A O 1
ATOM 2228 N N . CYS A 1 291 ? 24.273 -23.295 -68.722 1.00 90.81 291 CYS A N 1
ATOM 2229 C CA . CYS A 1 291 ? 25.360 -23.422 -69.697 1.00 90.81 291 CYS A CA 1
ATOM 2230 C C . CYS A 1 291 ? 24.885 -23.945 -71.061 1.00 90.81 291 CYS A C 1
ATOM 2232 O O . CYS A 1 291 ? 25.385 -23.483 -72.088 1.00 90.81 291 CYS A O 1
ATOM 2234 N N . ASP A 1 292 ? 23.941 -24.886 -71.062 1.00 92.88 292 ASP A N 1
ATOM 2235 C CA . ASP A 1 292 ? 23.406 -25.528 -72.266 1.00 92.88 292 ASP A CA 1
ATOM 2236 C C . ASP A 1 292 ? 22.299 -24.685 -72.934 1.00 92.88 292 ASP A C 1
ATOM 2238 O O . ASP A 1 292 ? 21.937 -24.938 -74.085 1.00 92.88 292 ASP A O 1
ATOM 2242 N N . CYS A 1 293 ? 21.786 -23.656 -72.248 1.00 91.75 293 CYS A N 1
ATOM 2243 C CA . CYS A 1 293 ? 20.782 -22.738 -72.777 1.00 91.75 293 CYS A CA 1
ATOM 2244 C C . CYS A 1 293 ? 21.298 -21.997 -74.025 1.00 91.75 293 CYS A C 1
ATOM 2246 O O . CYS A 1 293 ? 22.317 -21.297 -73.996 1.00 91.75 293 CYS A O 1
ATOM 2248 N N . VAL A 1 294 ? 20.584 -22.169 -75.142 1.00 91.62 294 VAL A N 1
ATOM 2249 C CA . VAL A 1 294 ? 20.939 -21.584 -76.447 1.00 91.62 294 VAL A CA 1
ATOM 2250 C C . VAL A 1 294 ? 20.435 -20.145 -76.571 1.00 91.62 294 VAL A C 1
ATOM 2252 O O . VAL A 1 294 ? 20.963 -19.392 -77.391 1.00 91.62 294 VAL A O 1
ATOM 2255 N N . ASP A 1 295 ? 19.471 -19.755 -75.735 1.00 91.62 295 ASP A N 1
ATOM 2256 C CA . ASP A 1 295 ? 18.886 -18.421 -75.747 1.00 91.62 295 ASP A CA 1
ATOM 2257 C C . ASP A 1 295 ? 19.948 -17.355 -75.470 1.00 91.62 295 ASP A C 1
ATOM 2259 O O . ASP A 1 295 ? 20.803 -17.472 -74.580 1.00 91.62 295 ASP A O 1
ATOM 2263 N N . THR A 1 296 ? 19.900 -16.297 -76.274 1.00 91.44 296 THR A N 1
ATOM 2264 C CA . THR A 1 296 ? 20.828 -15.175 -76.195 1.00 91.44 296 THR A CA 1
ATOM 2265 C C . THR A 1 296 ? 20.192 -13.999 -75.479 1.00 91.44 296 THR A C 1
ATOM 2267 O O . THR A 1 296 ? 19.028 -13.664 -75.686 1.00 91.44 296 THR A O 1
ATOM 2270 N N . VAL A 1 297 ? 20.994 -13.328 -74.666 1.00 91.56 297 VAL A N 1
ATOM 2271 C CA . VAL A 1 297 ? 20.644 -12.114 -73.939 1.00 91.56 297 VAL A CA 1
ATOM 2272 C C . VAL A 1 297 ? 21.645 -11.020 -74.292 1.00 91.56 297 VAL A C 1
ATOM 2274 O O . VAL A 1 297 ? 22.848 -11.262 -74.421 1.00 91.56 297 VAL A O 1
ATOM 2277 N N . THR A 1 298 ? 21.153 -9.800 -74.479 1.00 92.81 298 THR A N 1
ATOM 2278 C CA . THR A 1 298 ? 21.994 -8.625 -74.724 1.00 92.81 298 THR A CA 1
ATOM 2279 C C . THR A 1 298 ? 22.661 -8.182 -73.426 1.00 92.81 298 THR A C 1
ATOM 2281 O O . THR A 1 298 ? 21.992 -8.062 -72.398 1.00 92.81 298 THR A O 1
ATOM 2284 N N . CYS A 1 299 ? 23.958 -7.877 -73.467 1.00 92.50 299 CYS A N 1
ATOM 2285 C CA . CYS A 1 299 ? 24.662 -7.281 -72.333 1.00 92.50 299 CYS A CA 1
ATOM 2286 C C . CYS A 1 299 ? 23.958 -5.998 -71.856 1.00 92.50 299 CYS A C 1
ATOM 2288 O O . CYS A 1 299 ? 23.755 -5.065 -72.635 1.00 92.50 299 CYS A O 1
ATOM 2290 N N . ALA A 1 300 ? 23.631 -5.933 -70.563 1.00 89.50 300 ALA A N 1
ATOM 2291 C CA . ALA A 1 300 ? 22.857 -4.838 -69.977 1.00 89.50 300 ALA A CA 1
ATOM 2292 C C . ALA A 1 300 ? 23.643 -3.515 -69.829 1.00 89.50 300 ALA A C 1
ATOM 2294 O O . ALA A 1 300 ? 23.071 -2.490 -69.452 1.00 89.50 300 ALA A O 1
ATOM 2295 N N . PHE A 1 301 ? 24.957 -3.495 -70.094 1.00 90.81 301 PHE A N 1
ATOM 2296 C CA . PHE A 1 301 ? 25.757 -2.271 -70.007 1.00 90.81 301 PHE A CA 1
ATOM 2297 C C . PHE A 1 301 ? 25.569 -1.379 -71.238 1.00 90.81 301 PHE A C 1
ATOM 2299 O O . PHE A 1 301 ? 25.819 -1.784 -72.377 1.00 90.81 301 PHE A O 1
ATOM 2306 N N . ARG A 1 302 ? 25.193 -0.116 -70.998 1.00 88.25 302 ARG A N 1
ATOM 2307 C CA . ARG A 1 302 ? 24.939 0.882 -72.048 1.00 88.25 302 ARG A CA 1
ATOM 2308 C C . ARG A 1 302 ? 26.143 1.029 -72.988 1.00 88.25 302 ARG A C 1
ATOM 2310 O O . ARG A 1 302 ? 27.230 1.442 -72.578 1.00 88.25 302 ARG A O 1
ATOM 2317 N N . GLY A 1 303 ? 25.915 0.737 -74.267 1.00 89.12 303 GLY A N 1
ATOM 2318 C CA . GLY A 1 303 ? 26.910 0.845 -75.335 1.00 89.12 303 GLY A CA 1
ATOM 2319 C C . GLY A 1 303 ? 27.684 -0.438 -75.645 1.00 89.12 303 GLY A C 1
ATOM 2320 O O . GLY A 1 303 ? 28.468 -0.411 -76.583 1.00 89.12 303 GLY A O 1
ATOM 2321 N N . CYS A 1 304 ? 27.465 -1.539 -74.912 1.00 94.38 304 CYS A N 1
ATOM 2322 C CA . CYS A 1 304 ? 28.064 -2.829 -75.258 1.00 94.38 304 CYS A CA 1
ATOM 2323 C C . CYS A 1 304 ? 27.31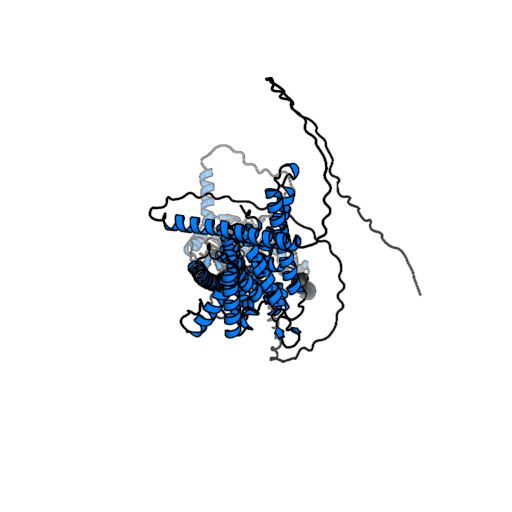9 -3.518 -76.415 1.00 94.38 304 CYS A C 1
ATOM 2325 O O . CYS A 1 304 ? 27.932 -3.890 -77.409 1.00 94.38 304 CYS A O 1
ATOM 2327 N N . GLY A 1 305 ? 25.997 -3.702 -76.282 1.00 91.56 305 GLY A N 1
ATOM 2328 C CA . GLY A 1 305 ? 25.135 -4.282 -77.326 1.00 91.56 305 GLY A CA 1
ATOM 2329 C C . GLY A 1 305 ? 25.461 -5.724 -77.743 1.00 91.56 305 GLY A C 1
ATOM 2330 O O . GLY A 1 305 ? 24.873 -6.219 -78.694 1.00 91.56 305 GLY A O 1
ATOM 2331 N N . THR A 1 306 ? 26.397 -6.402 -77.070 1.00 93.56 306 THR A N 1
ATOM 2332 C CA . THR A 1 306 ? 26.805 -7.767 -77.430 1.00 93.56 306 THR A CA 1
ATOM 2333 C C . THR A 1 306 ? 25.739 -8.769 -76.989 1.00 93.56 306 THR A C 1
ATOM 2335 O O . THR A 1 306 ? 25.379 -8.804 -75.810 1.00 93.56 306 THR A O 1
ATOM 2338 N N . GLU A 1 307 ? 25.254 -9.585 -77.921 1.00 94.31 307 GLU A N 1
ATOM 2339 C CA . GLU A 1 307 ? 24.355 -10.711 -77.657 1.00 94.31 307 GLU A CA 1
ATOM 2340 C C . GLU A 1 307 ? 25.162 -11.957 -77.294 1.00 94.31 307 GLU A C 1
ATOM 2342 O O . GLU A 1 307 ? 26.089 -12.353 -78.003 1.00 94.31 307 GLU A O 1
ATOM 2347 N N . LEU A 1 308 ? 24.844 -12.559 -76.151 1.00 93.69 308 LEU A N 1
ATOM 2348 C CA . LEU A 1 308 ? 25.599 -13.669 -75.579 1.00 93.69 308 LEU A CA 1
ATOM 2349 C C . LEU A 1 308 ? 24.642 -14.721 -75.040 1.00 93.69 308 LEU A C 1
ATOM 2351 O O . LEU A 1 308 ? 23.576 -14.392 -74.531 1.00 93.69 308 LEU A O 1
ATOM 2355 N N . ARG A 1 309 ? 25.047 -15.991 -75.076 1.00 94.00 309 ARG A N 1
ATOM 2356 C CA . ARG A 1 309 ? 24.339 -17.040 -74.329 1.00 94.00 309 ARG A CA 1
ATOM 2357 C C . ARG A 1 309 ? 24.385 -16.737 -72.834 1.00 94.00 309 ARG A C 1
ATOM 2359 O O . ARG A 1 309 ? 25.399 -16.236 -72.341 1.00 94.00 309 ARG A O 1
ATOM 2366 N N . ILE A 1 310 ? 23.332 -17.098 -72.105 1.00 91.62 310 ILE A N 1
ATOM 2367 C CA . ILE A 1 310 ? 23.194 -16.805 -70.665 1.00 91.62 310 ILE A CA 1
ATOM 2368 C C . ILE A 1 310 ? 24.399 -17.321 -69.866 1.00 91.62 310 ILE A C 1
ATOM 2370 O O . ILE A 1 310 ? 24.969 -16.579 -69.067 1.00 91.62 310 ILE A O 1
ATOM 2374 N N . GLY A 1 311 ? 24.874 -18.538 -70.154 1.00 88.56 311 GLY A N 1
ATOM 2375 C CA . GLY A 1 311 ? 26.066 -19.105 -69.514 1.00 88.56 311 GLY A CA 1
ATOM 2376 C C . GLY A 1 311 ? 27.373 -18.325 -69.743 1.00 88.56 311 GLY A C 1
ATOM 2377 O O . GLY A 1 311 ? 28.312 -18.477 -68.965 1.00 88.56 311 GLY A O 1
ATOM 2378 N N . LEU A 1 312 ? 27.451 -17.472 -70.772 1.00 91.88 312 LEU A N 1
ATOM 2379 C CA . LEU A 1 312 ? 28.612 -16.619 -71.065 1.00 91.88 312 LEU A CA 1
ATOM 2380 C C . LEU A 1 312 ? 28.442 -15.182 -70.555 1.00 91.88 312 LEU A C 1
ATOM 2382 O O . LEU A 1 312 ? 29.445 -14.479 -70.391 1.00 91.88 312 LEU A O 1
ATOM 2386 N N . LEU A 1 313 ? 27.209 -14.752 -70.268 1.00 91.19 313 LEU A N 1
ATOM 2387 C CA . LEU A 1 313 ? 26.886 -13.372 -69.904 1.00 91.19 313 LEU A CA 1
ATOM 2388 C C . LEU A 1 313 ? 27.708 -12.888 -68.704 1.00 91.19 313 LEU A C 1
ATOM 2390 O O . LEU A 1 313 ? 28.334 -11.837 -68.780 1.00 91.19 313 LEU A O 1
ATOM 2394 N N . LYS A 1 314 ? 27.784 -13.669 -67.622 1.00 89.12 314 LYS A N 1
ATOM 2395 C CA . LYS A 1 314 ? 28.501 -13.269 -66.397 1.00 89.12 314 LYS A CA 1
ATOM 2396 C C . LYS A 1 314 ? 30.008 -13.118 -66.601 1.00 89.12 314 LYS A C 1
ATOM 2398 O O . LYS A 1 314 ? 30.614 -12.173 -66.096 1.00 89.12 314 LYS A O 1
ATOM 2403 N N . SER A 1 315 ? 30.608 -13.997 -67.403 1.00 89.50 315 SER A N 1
ATOM 2404 C CA . SER A 1 315 ? 32.031 -13.904 -67.760 1.00 89.50 315 SER A CA 1
ATOM 2405 C C . SER A 1 315 ? 32.335 -12.665 -68.614 1.00 89.50 315 SER A C 1
ATOM 2407 O O . SER A 1 315 ? 33.362 -12.002 -68.431 1.00 89.50 315 SER A O 1
ATOM 2409 N N . HIS A 1 316 ? 31.405 -12.302 -69.500 1.00 93.44 316 HIS A N 1
ATOM 2410 C CA . HIS A 1 316 ? 31.474 -11.068 -70.266 1.00 93.44 316 HIS A CA 1
ATOM 2411 C C . HIS A 1 316 ? 31.263 -9.841 -69.381 1.00 93.44 316 HIS A C 1
ATOM 2413 O O . HIS A 1 316 ? 32.042 -8.903 -69.475 1.00 93.44 316 HIS A O 1
ATOM 2419 N N . GLU A 1 317 ? 30.264 -9.827 -68.494 1.00 91.12 317 GLU A N 1
ATOM 2420 C CA . GLU A 1 317 ? 30.043 -8.712 -67.569 1.00 91.12 317 GLU A CA 1
ATOM 2421 C C . GLU A 1 317 ? 31.313 -8.438 -66.758 1.00 91.12 317 GLU A C 1
ATOM 2423 O O . GLU A 1 317 ? 31.794 -7.306 -66.722 1.00 91.12 317 GLU A O 1
ATOM 2428 N N . ALA A 1 318 ? 31.939 -9.490 -66.223 1.00 88.81 318 ALA A N 1
ATOM 2429 C CA . ALA A 1 318 ? 33.199 -9.398 -65.496 1.00 88.81 318 ALA A CA 1
ATOM 2430 C C . ALA A 1 318 ? 34.360 -8.816 -66.321 1.00 88.81 318 ALA A C 1
ATOM 2432 O O . ALA A 1 318 ? 35.305 -8.312 -65.716 1.00 88.81 318 ALA A O 1
ATOM 2433 N N . SER A 1 319 ? 34.303 -8.829 -67.659 1.00 92.31 319 SER A N 1
ATOM 2434 C CA . SER A 1 319 ? 35.331 -8.322 -68.588 1.00 92.31 319 SER A CA 1
ATOM 2435 C C . SER A 1 319 ? 34.882 -7.118 -69.442 1.00 92.31 319 SER A C 1
ATOM 2437 O O . SER A 1 319 ? 35.689 -6.562 -70.186 1.00 92.31 319 SER A O 1
ATOM 2439 N N . CYS A 1 320 ? 33.634 -6.657 -69.310 1.00 94.19 320 CYS A N 1
ATOM 2440 C CA . CYS A 1 320 ? 33.020 -5.717 -70.245 1.00 94.19 320 CYS A CA 1
ATOM 2441 C C . CYS A 1 320 ? 33.667 -4.315 -70.180 1.00 94.19 320 CYS A C 1
ATOM 2443 O O . CYS A 1 320 ? 33.668 -3.691 -69.112 1.00 94.19 320 CYS A O 1
ATOM 2445 N N . PRO A 1 321 ? 34.138 -3.743 -71.310 1.00 94.38 321 PRO A N 1
ATOM 2446 C CA . PRO A 1 321 ? 34.727 -2.397 -71.341 1.00 94.38 321 PRO A CA 1
ATOM 2447 C C . PRO A 1 321 ? 33.761 -1.278 -70.921 1.00 94.38 321 PRO A C 1
ATOM 2449 O O . PRO A 1 321 ? 34.198 -0.209 -70.488 1.00 94.38 321 PRO A O 1
ATOM 2452 N N . HIS A 1 322 ? 32.454 -1.525 -71.052 1.00 93.88 322 HIS A N 1
ATOM 2453 C CA . HIS A 1 322 ? 31.377 -0.580 -70.755 1.00 93.88 322 HIS A CA 1
ATOM 2454 C C . HIS A 1 322 ? 30.868 -0.659 -69.309 1.00 93.88 322 HIS A C 1
ATOM 2456 O O . HIS A 1 322 ? 30.077 0.195 -68.903 1.00 93.88 322 HIS A O 1
ATOM 2462 N N . MET A 1 323 ? 31.327 -1.634 -68.515 1.00 92.12 323 MET A N 1
ATOM 2463 C CA . MET A 1 323 ? 30.962 -1.742 -67.101 1.00 92.12 323 MET A CA 1
ATOM 2464 C C . MET A 1 323 ? 31.391 -0.480 -66.345 1.00 92.12 323 MET A C 1
ATOM 2466 O O . MET A 1 323 ? 32.527 -0.024 -66.486 1.00 92.12 323 MET A O 1
ATOM 2470 N N . ARG A 1 324 ? 30.501 0.079 -65.520 1.00 92.38 324 ARG A N 1
ATOM 2471 C CA . ARG A 1 324 ? 30.837 1.224 -64.667 1.00 92.38 324 ARG A CA 1
ATOM 2472 C C . ARG A 1 324 ? 31.683 0.761 -63.485 1.00 92.38 324 ARG A C 1
ATOM 2474 O O . ARG A 1 324 ? 31.287 -0.135 -62.746 1.00 92.38 324 ARG A O 1
ATOM 2481 N N . MET A 1 325 ? 32.825 1.400 -63.287 1.00 92.31 325 MET A N 1
ATOM 2482 C CA . MET A 1 325 ? 33.740 1.145 -62.180 1.00 92.31 325 MET A CA 1
ATOM 2483 C C . MET A 1 325 ? 33.816 2.394 -61.303 1.00 92.31 325 MET A C 1
ATOM 2485 O O . MET A 1 325 ? 33.815 3.517 -61.808 1.00 92.31 325 MET A O 1
ATOM 2489 N N . ARG A 1 326 ? 33.898 2.204 -59.986 1.00 92.31 326 ARG A N 1
ATOM 2490 C CA . ARG A 1 326 ? 34.345 3.249 -59.059 1.00 92.31 326 ARG A CA 1
ATOM 2491 C C . ARG A 1 326 ? 35.862 3.231 -58.976 1.00 92.31 326 ARG A C 1
ATOM 2493 O O . ARG A 1 326 ? 36.467 2.156 -59.005 1.00 92.31 326 ARG A O 1
ATOM 2500 N N . CYS A 1 327 ? 36.456 4.411 -58.816 1.00 92.50 327 CYS A N 1
ATOM 2501 C CA . CYS A 1 327 ? 37.879 4.530 -58.519 1.00 92.50 327 CYS A CA 1
ATOM 2502 C C . CYS A 1 327 ? 38.248 3.660 -57.304 1.00 92.50 327 CYS A C 1
ATOM 2504 O O . CYS A 1 327 ? 37.482 3.551 -56.343 1.00 92.50 327 CYS A O 1
ATOM 2506 N N . ARG A 1 328 ? 39.446 3.063 -57.310 1.00 89.56 328 ARG A N 1
ATOM 2507 C CA . ARG A 1 328 ? 39.965 2.271 -56.178 1.00 89.56 328 ARG A CA 1
ATOM 2508 C C . ARG A 1 328 ? 40.051 3.068 -54.865 1.00 89.56 328 ARG A C 1
ATOM 2510 O O . ARG A 1 328 ? 40.078 2.483 -53.786 1.00 89.56 328 ARG A O 1
ATOM 2517 N N . TYR A 1 329 ? 40.070 4.400 -54.957 1.00 88.69 329 TYR A N 1
ATOM 2518 C CA . TYR A 1 329 ? 40.077 5.331 -53.826 1.00 88.69 329 TYR A CA 1
ATOM 2519 C C . TYR A 1 329 ? 38.687 5.908 -53.497 1.00 88.69 329 TYR A C 1
ATOM 2521 O O . TYR A 1 329 ? 38.595 6.879 -52.751 1.00 88.69 329 TYR A O 1
ATOM 2529 N N . ALA A 1 330 ? 37.595 5.338 -54.021 1.00 88.56 330 ALA A N 1
ATOM 2530 C CA . ALA A 1 330 ? 36.241 5.846 -53.775 1.00 88.56 330 ALA A CA 1
ATOM 2531 C C . ALA A 1 330 ? 35.858 5.857 -52.286 1.00 88.56 330 ALA A C 1
ATOM 2533 O O . ALA A 1 330 ? 35.322 6.849 -51.803 1.00 88.56 330 ALA A O 1
ATOM 2534 N N . ASP A 1 331 ? 36.235 4.821 -51.526 1.00 81.81 331 ASP A N 1
ATOM 2535 C CA . ASP A 1 331 ? 36.011 4.764 -50.068 1.00 81.81 331 ASP A CA 1
ATOM 2536 C C . ASP A 1 331 ? 36.783 5.861 -49.298 1.00 81.81 331 ASP A C 1
ATOM 2538 O O . ASP A 1 331 ? 36.533 6.103 -48.119 1.00 81.81 331 ASP A O 1
ATOM 2542 N N . TRP A 1 332 ? 37.720 6.534 -49.971 1.00 79.62 332 TRP A N 1
ATOM 2543 C CA . TRP A 1 332 ? 38.555 7.610 -49.437 1.00 79.62 332 TRP A CA 1
ATOM 2544 C C . TRP A 1 332 ? 38.155 8.993 -49.980 1.00 79.62 332 TRP A C 1
ATOM 2546 O O . TRP A 1 332 ? 38.799 9.996 -49.663 1.00 79.62 332 TRP A O 1
ATOM 2556 N N . GLY A 1 333 ? 37.063 9.060 -50.751 1.00 83.19 333 GLY A N 1
ATOM 2557 C CA . GLY A 1 333 ? 36.464 10.296 -51.255 1.00 83.19 333 GLY A CA 1
ATOM 2558 C C . GLY A 1 333 ? 36.920 10.698 -52.656 1.00 83.19 333 GLY A C 1
ATOM 2559 O O . GLY A 1 333 ? 37.050 11.890 -52.919 1.00 83.19 333 GLY A O 1
ATOM 2560 N N . CYS A 1 334 ? 37.236 9.735 -53.529 1.00 88.88 334 CYS A N 1
ATOM 2561 C CA . CYS A 1 334 ? 37.298 9.990 -54.969 1.00 88.88 334 CYS A CA 1
ATOM 2562 C C . CYS A 1 334 ? 35.933 9.686 -55.589 1.00 88.88 334 CYS A C 1
ATOM 2564 O O . CYS A 1 334 ? 35.541 8.522 -55.672 1.00 88.88 334 CYS A O 1
ATOM 2566 N N . ASP A 1 335 ? 35.242 10.711 -56.074 1.00 90.56 335 ASP A N 1
ATOM 2567 C CA . ASP A 1 335 ? 33.865 10.572 -56.571 1.00 90.56 335 ASP A CA 1
ATOM 2568 C C . ASP A 1 335 ? 33.781 10.072 -58.024 1.00 90.56 335 ASP A C 1
ATOM 2570 O O . ASP A 1 335 ? 32.706 10.034 -58.624 1.00 90.56 335 ASP A O 1
ATOM 2574 N N . TRP A 1 336 ? 34.908 9.677 -58.622 1.00 94.12 336 TRP A N 1
ATOM 2575 C CA . TRP A 1 336 ? 34.930 9.234 -60.010 1.00 94.12 336 TRP A CA 1
ATOM 2576 C C . TRP A 1 336 ? 34.202 7.896 -60.195 1.00 94.12 336 TRP A C 1
ATOM 2578 O O . TRP A 1 336 ? 34.510 6.885 -59.549 1.00 94.12 336 TRP A O 1
ATOM 2588 N N . VAL A 1 337 ? 33.263 7.895 -61.144 1.00 92.12 337 VAL A N 1
ATOM 2589 C CA . VAL A 1 337 ? 32.537 6.716 -61.619 1.00 92.12 337 VAL A CA 1
ATOM 2590 C C . VAL A 1 337 ? 32.476 6.759 -63.143 1.00 92.12 337 VAL A C 1
ATOM 2592 O O . VAL A 1 337 ? 31.684 7.508 -63.712 1.00 92.12 337 VAL A O 1
ATOM 2595 N N . GLY A 1 338 ? 33.276 5.936 -63.815 1.00 93.50 338 GLY A N 1
ATOM 2596 C CA . GLY A 1 338 ? 33.354 5.898 -65.279 1.00 93.50 338 GLY A CA 1
ATOM 2597 C C . GLY A 1 338 ? 33.252 4.488 -65.848 1.00 93.50 338 GLY A C 1
ATOM 2598 O O . GLY A 1 338 ? 33.167 3.510 -65.110 1.00 93.50 338 GLY A O 1
ATOM 2599 N N . GLN A 1 339 ? 33.234 4.370 -67.178 1.00 93.94 339 GLN A N 1
ATOM 2600 C CA . GLN A 1 339 ? 33.331 3.063 -67.841 1.00 93.94 339 GLN A CA 1
ATOM 2601 C C . GLN A 1 339 ? 34.723 2.469 -67.615 1.00 93.94 339 GLN A C 1
ATOM 2603 O O . GLN A 1 339 ? 35.710 3.203 -67.545 1.00 93.94 339 GLN A O 1
ATOM 2608 N N . ARG A 1 340 ? 34.814 1.139 -67.550 1.00 93.88 340 ARG A N 1
ATOM 2609 C CA . ARG A 1 340 ? 36.061 0.417 -67.298 1.00 93.88 340 ARG A CA 1
ATOM 2610 C C . ARG A 1 340 ? 37.182 0.834 -68.243 1.00 93.88 340 ARG A C 1
ATOM 2612 O O . ARG A 1 340 ? 38.290 1.029 -67.775 1.00 93.88 340 ARG A O 1
ATOM 2619 N N . LYS A 1 341 ? 36.908 1.045 -69.533 1.00 93.62 341 LYS A N 1
ATOM 2620 C CA . LYS A 1 341 ? 37.935 1.500 -70.492 1.00 93.62 341 LYS A CA 1
ATOM 2621 C C . LYS A 1 341 ? 38.600 2.843 -70.141 1.00 93.62 341 LYS A C 1
ATOM 2623 O O . LYS A 1 341 ? 39.668 3.129 -70.659 1.00 93.62 341 LYS A O 1
ATOM 2628 N N . PHE A 1 342 ? 37.988 3.654 -69.276 1.00 94.62 342 PHE A N 1
ATOM 2629 C CA . PHE A 1 342 ? 38.528 4.940 -68.824 1.00 94.62 342 PHE A CA 1
ATOM 2630 C C . PHE A 1 342 ? 39.175 4.874 -67.429 1.00 94.62 342 PHE A C 1
ATOM 2632 O O . PHE A 1 342 ? 39.648 5.897 -66.943 1.00 94.62 342 PHE A O 1
ATOM 2639 N N . ILE A 1 343 ? 39.201 3.706 -66.765 1.00 93.19 343 ILE A N 1
ATOM 2640 C CA . ILE A 1 343 ? 39.776 3.586 -65.412 1.00 93.19 343 ILE A CA 1
ATOM 2641 C C . ILE A 1 343 ? 41.279 3.860 -65.410 1.00 93.19 343 ILE A C 1
ATOM 2643 O O . ILE A 1 343 ? 41.773 4.537 -64.516 1.00 93.19 343 ILE A O 1
ATOM 2647 N N . GLU A 1 344 ? 41.995 3.372 -66.424 1.00 91.50 344 GLU A N 1
ATOM 2648 C CA . GLU A 1 344 ? 43.444 3.549 -66.527 1.00 91.50 344 GLU A CA 1
ATOM 2649 C C . GLU A 1 344 ? 43.796 5.017 -66.768 1.00 91.50 344 GLU A C 1
ATOM 2651 O O . GLU A 1 344 ? 44.714 5.533 -66.140 1.00 91.50 344 GLU A O 1
ATOM 2656 N N . ASP A 1 345 ? 43.013 5.715 -67.596 1.00 93.44 345 ASP A N 1
ATOM 2657 C CA . ASP A 1 345 ? 43.170 7.153 -67.818 1.00 93.44 345 ASP A CA 1
ATOM 2658 C C . ASP A 1 345 ? 42.857 7.966 -66.552 1.00 93.44 345 ASP A C 1
ATOM 2660 O O . ASP A 1 345 ? 43.592 8.888 -66.197 1.00 93.44 345 ASP A O 1
ATOM 2664 N N . HIS A 1 346 ? 41.814 7.591 -65.805 1.00 93.62 346 HIS A N 1
ATOM 2665 C CA . HIS A 1 346 ? 41.508 8.223 -64.525 1.00 93.62 346 HIS A CA 1
ATOM 2666 C C . HIS A 1 346 ? 42.633 8.029 -63.502 1.00 93.62 346 HIS A C 1
ATOM 2668 O O . HIS A 1 346 ? 43.103 9.006 -62.913 1.00 93.62 346 HIS A O 1
ATOM 2674 N N . ASP A 1 347 ? 43.086 6.788 -63.313 1.00 89.06 347 ASP A N 1
ATOM 2675 C CA . ASP A 1 347 ? 44.179 6.451 -62.398 1.00 89.06 347 ASP A CA 1
ATOM 2676 C C . ASP A 1 347 ? 45.471 7.185 -62.802 1.00 89.06 347 ASP A C 1
ATOM 2678 O O . ASP A 1 347 ? 46.212 7.674 -61.942 1.00 89.06 347 ASP A O 1
ATOM 2682 N N . ALA A 1 348 ? 45.711 7.322 -64.110 1.00 88.38 348 ALA A N 1
ATOM 2683 C CA . ALA A 1 348 ? 46.879 7.989 -64.655 1.00 88.38 348 ALA A CA 1
ATOM 2684 C C . ALA A 1 348 ? 46.786 9.517 -64.660 1.00 88.38 348 ALA A C 1
ATOM 2686 O O . ALA A 1 348 ? 47.838 10.135 -64.607 1.00 88.38 348 ALA A O 1
ATOM 2687 N N . HIS A 1 349 ? 45.616 10.160 -64.716 1.00 87.06 349 HIS A N 1
ATOM 2688 C CA . HIS A 1 349 ? 45.550 11.614 -64.953 1.00 87.06 349 HIS A CA 1
ATOM 2689 C C . HIS A 1 349 ? 44.591 12.385 -64.041 1.00 87.06 349 HIS A C 1
ATOM 2691 O O . HIS A 1 349 ? 44.883 13.534 -63.714 1.00 87.06 349 HIS A O 1
ATOM 2697 N N . GLN A 1 350 ? 43.484 11.782 -63.606 1.00 86.81 350 GLN A N 1
ATOM 2698 C CA . GLN A 1 350 ? 42.356 12.508 -63.001 1.00 86.81 350 GLN A CA 1
ATOM 2699 C C . GLN A 1 350 ? 42.105 12.158 -61.523 1.00 86.81 350 GLN A C 1
ATOM 2701 O O . GLN A 1 350 ? 41.335 12.841 -60.850 1.00 86.81 350 GLN A O 1
ATOM 2706 N N . CYS A 1 351 ? 42.736 11.108 -60.992 1.00 88.94 351 CYS A N 1
ATOM 2707 C CA . CYS A 1 351 ? 42.574 10.706 -59.598 1.00 88.94 351 CYS A CA 1
ATOM 2708 C C . CYS A 1 351 ? 43.239 11.705 -58.635 1.00 88.94 351 CYS A C 1
ATOM 2710 O O . CYS A 1 351 ? 44.455 11.905 -58.659 1.00 88.94 351 CYS A O 1
ATOM 2712 N N . GLU A 1 352 ? 42.461 12.266 -57.702 1.00 85.25 352 GLU A N 1
ATOM 2713 C CA . GLU A 1 352 ? 42.954 13.193 -56.668 1.00 85.25 352 GLU A CA 1
ATOM 2714 C C . GLU A 1 352 ? 44.054 12.572 -55.775 1.00 85.25 352 GLU A C 1
ATOM 2716 O O . GLU A 1 352 ? 44.895 13.281 -55.212 1.00 85.25 352 GLU A O 1
ATOM 2721 N N . PHE A 1 353 ? 44.077 11.238 -55.682 1.00 83.25 353 PHE A N 1
ATOM 2722 C CA . PHE A 1 353 ? 45.001 10.450 -54.860 1.00 83.25 353 PHE A CA 1
ATOM 2723 C C . PHE A 1 353 ? 46.227 9.920 -55.618 1.00 83.25 353 PHE A C 1
ATOM 2725 O O . PHE A 1 353 ? 47.045 9.208 -55.035 1.00 83.25 353 PHE A O 1
ATOM 2732 N N . ARG A 1 354 ? 46.409 10.299 -56.891 1.00 79.75 354 ARG A N 1
ATOM 2733 C CA . ARG A 1 354 ? 47.553 9.891 -57.731 1.00 79.75 354 ARG A CA 1
ATOM 2734 C C . ARG A 1 354 ? 48.919 10.223 -57.107 1.00 79.75 354 ARG A C 1
ATOM 2736 O O . ARG A 1 354 ? 49.883 9.496 -57.314 1.00 79.75 354 ARG A O 1
ATOM 2743 N N . GLY A 1 355 ? 49.002 11.293 -56.310 1.00 73.94 355 GLY A N 1
ATOM 2744 C CA . GLY A 1 355 ? 50.229 11.756 -55.641 1.00 73.94 355 GLY A CA 1
ATOM 2745 C C . GLY A 1 355 ? 50.658 10.962 -54.396 1.00 73.94 355 GLY A C 1
ATOM 2746 O O . GLY A 1 355 ? 51.560 11.399 -53.684 1.00 73.94 355 GLY A O 1
ATOM 2747 N N . GLY A 1 356 ? 50.019 9.825 -54.104 1.00 74.12 356 GLY A N 1
ATOM 2748 C CA . GLY A 1 356 ? 50.378 8.938 -52.997 1.00 74.12 356 GLY A CA 1
ATOM 2749 C C . GLY A 1 356 ? 49.554 9.135 -51.720 1.00 74.12 356 GLY A C 1
ATOM 2750 O O . GLY A 1 356 ? 48.616 9.928 -51.644 1.00 74.12 356 GLY A O 1
ATOM 2751 N N . LEU A 1 357 ? 49.926 8.378 -50.682 1.00 72.81 357 LEU A N 1
ATOM 2752 C CA . LEU A 1 357 ? 49.182 8.234 -49.421 1.00 72.81 357 LEU A CA 1
ATOM 2753 C C . LEU A 1 357 ? 49.036 9.532 -48.602 1.00 72.81 357 LEU A C 1
ATOM 2755 O O . LEU A 1 357 ? 48.247 9.550 -47.666 1.00 72.81 357 LEU A O 1
ATOM 2759 N N . GLY A 1 358 ? 49.752 10.615 -48.927 1.00 78.12 358 GLY A N 1
ATOM 2760 C CA . GLY A 1 358 ? 49.780 11.844 -48.119 1.00 78.12 358 GLY A CA 1
ATOM 2761 C C . GLY A 1 358 ? 48.401 12.479 -47.898 1.00 78.12 358 GLY A C 1
ATOM 2762 O O . GLY A 1 358 ? 47.985 12.663 -46.756 1.00 78.12 358 GLY A O 1
ATOM 2763 N N . LYS A 1 359 ? 47.647 12.742 -48.976 1.00 76.25 359 LYS A N 1
ATOM 2764 C CA . LYS A 1 359 ? 46.284 13.310 -48.881 1.00 76.25 359 LYS A CA 1
ATOM 2765 C C . LYS A 1 359 ? 45.290 12.355 -48.214 1.00 76.25 359 LYS A C 1
ATOM 2767 O O . LYS A 1 359 ? 44.373 12.789 -47.521 1.00 76.25 359 LYS A O 1
ATOM 2772 N N . LEU A 1 360 ? 45.492 11.052 -48.406 1.00 75.56 360 LEU A N 1
ATOM 2773 C CA . LEU A 1 360 ? 44.649 10.000 -47.844 1.00 75.56 360 LEU A CA 1
ATOM 2774 C C . LEU A 1 360 ? 44.845 9.876 -46.326 1.00 75.56 360 LEU A C 1
ATOM 2776 O O . LEU A 1 360 ? 43.872 9.797 -45.579 1.00 75.56 360 LEU A O 1
ATOM 2780 N N . VAL A 1 361 ? 46.096 9.941 -45.859 1.00 78.25 361 VAL A N 1
ATOM 2781 C CA . VAL A 1 361 ? 46.442 9.972 -44.430 1.00 78.25 361 VAL A CA 1
ATOM 2782 C C . VAL A 1 361 ? 45.874 11.222 -43.760 1.00 78.25 361 VAL A C 1
ATOM 2784 O O . VAL A 1 361 ? 45.361 11.123 -42.645 1.00 78.25 361 VAL A O 1
ATOM 2787 N N . GLU A 1 362 ? 45.910 12.373 -44.432 1.00 78.50 362 GLU A N 1
ATOM 2788 C CA . GLU A 1 362 ? 45.385 13.621 -43.875 1.00 78.50 362 GLU A CA 1
ATOM 2789 C C . GLU A 1 362 ? 43.856 13.585 -43.713 1.00 78.50 362 GLU A C 1
ATOM 2791 O O . GLU A 1 362 ? 43.353 13.803 -42.608 1.00 78.50 362 GLU A O 1
ATOM 2796 N N . ARG A 1 363 ? 43.106 13.174 -44.749 1.00 74.88 363 ARG A N 1
ATOM 2797 C CA . ARG A 1 363 ? 41.646 12.973 -44.627 1.00 74.88 363 ARG A CA 1
ATOM 2798 C C . ARG A 1 363 ? 41.293 11.917 -43.575 1.00 74.88 363 ARG A C 1
ATOM 2800 O O . ARG A 1 363 ? 40.340 12.092 -42.818 1.00 74.88 363 ARG A O 1
ATOM 2807 N N . PHE A 1 364 ? 42.069 10.836 -43.471 1.00 76.88 364 PHE A N 1
ATOM 2808 C CA . PHE A 1 364 ? 41.835 9.800 -42.461 1.00 76.88 364 PHE A CA 1
ATOM 2809 C C . PHE A 1 364 ? 42.049 10.312 -41.031 1.00 76.88 364 PHE A C 1
ATOM 2811 O O . PHE A 1 364 ? 41.299 9.941 -40.125 1.00 76.88 364 PHE A O 1
ATOM 2818 N N . ARG A 1 365 ? 43.048 11.175 -40.805 1.00 77.44 365 ARG A N 1
ATOM 2819 C CA . ARG A 1 365 ? 43.273 11.815 -39.499 1.00 77.44 365 ARG A CA 1
ATOM 2820 C C . ARG A 1 365 ? 42.121 12.744 -39.124 1.00 77.44 365 ARG A C 1
ATOM 2822 O O . ARG A 1 365 ? 41.639 12.659 -37.995 1.00 77.44 365 ARG A O 1
ATOM 2829 N N . GLN A 1 366 ? 41.642 13.552 -40.069 1.00 78.69 366 GLN A N 1
ATOM 2830 C CA . GLN A 1 366 ? 40.506 14.456 -39.859 1.00 78.69 366 GLN A CA 1
ATOM 2831 C C . GLN A 1 366 ? 39.214 13.685 -39.541 1.00 78.69 366 GLN A C 1
ATOM 2833 O O . GLN A 1 366 ? 38.573 13.952 -38.523 1.00 78.69 366 GLN A O 1
ATOM 2838 N N . ASN A 1 367 ? 38.888 12.647 -40.320 1.00 75.69 367 ASN A N 1
ATOM 2839 C CA . ASN A 1 367 ? 37.692 11.831 -40.083 1.00 75.69 367 ASN A CA 1
ATOM 2840 C C . ASN A 1 367 ? 37.743 11.075 -38.748 1.00 75.69 367 ASN A C 1
ATOM 2842 O O . ASN A 1 367 ? 36.749 11.036 -38.024 1.00 75.69 367 ASN A O 1
ATOM 2846 N N . ASN A 1 368 ? 38.898 10.521 -38.360 1.00 75.19 368 ASN A N 1
ATOM 2847 C CA . ASN A 1 368 ? 39.026 9.867 -37.053 1.00 75.19 368 ASN A CA 1
ATOM 2848 C C . ASN A 1 368 ? 38.864 10.840 -35.884 1.00 75.19 368 ASN A C 1
ATOM 2850 O O . ASN A 1 368 ? 38.346 10.448 -34.837 1.00 75.19 368 ASN A O 1
ATOM 2854 N N . HIS A 1 369 ? 39.299 12.092 -36.036 1.00 75.25 369 HIS A N 1
ATOM 2855 C CA . HIS A 1 369 ? 39.115 13.105 -35.003 1.00 75.25 369 HIS A CA 1
ATOM 2856 C C . HIS A 1 369 ? 37.627 13.430 -34.805 1.00 75.25 369 HIS A C 1
ATOM 2858 O O . HIS A 1 369 ? 37.147 13.437 -33.672 1.00 75.25 369 HIS A O 1
ATOM 2864 N N . ILE A 1 370 ? 36.881 13.602 -35.901 1.00 77.12 370 ILE A N 1
ATOM 2865 C CA . ILE A 1 370 ? 35.433 13.867 -35.878 1.00 77.12 370 ILE A CA 1
ATOM 2866 C C . ILE A 1 370 ? 34.666 12.692 -35.256 1.00 77.12 370 ILE A C 1
ATOM 2868 O O . ILE A 1 370 ? 33.846 12.891 -34.361 1.00 77.12 370 ILE A O 1
ATOM 2872 N N . ILE A 1 371 ? 34.975 11.455 -35.659 1.00 76.81 371 ILE A N 1
ATOM 2873 C CA . ILE A 1 371 ? 34.318 10.253 -35.123 1.00 76.81 371 ILE A CA 1
ATOM 2874 C C . ILE A 1 371 ? 34.594 10.097 -33.622 1.00 76.81 371 ILE A C 1
ATOM 2876 O O . ILE A 1 371 ? 33.673 9.843 -32.845 1.00 76.81 371 ILE A O 1
ATOM 2880 N N . ARG A 1 372 ? 35.843 10.301 -33.178 1.00 74.62 372 ARG A N 1
ATOM 2881 C CA . ARG A 1 372 ? 36.180 10.270 -31.744 1.00 74.62 372 ARG A CA 1
ATOM 2882 C C . ARG A 1 372 ? 35.453 11.356 -30.961 1.00 74.62 372 ARG A C 1
ATOM 2884 O O . ARG A 1 372 ? 34.982 11.079 -29.860 1.00 74.62 372 ARG A O 1
ATOM 2891 N N . HIS A 1 373 ? 35.333 12.555 -31.525 1.00 77.00 373 HIS A N 1
ATOM 2892 C CA . HIS A 1 373 ? 34.596 13.648 -30.903 1.00 77.00 373 HIS A CA 1
ATOM 2893 C C . HIS A 1 373 ? 33.103 13.313 -30.759 1.00 77.00 373 HIS A C 1
ATOM 2895 O O . HIS A 1 373 ? 32.557 13.456 -29.668 1.00 77.00 373 HIS A O 1
ATOM 2901 N N . HIS A 1 374 ? 32.461 12.761 -31.794 1.00 74.56 374 HIS A N 1
ATOM 2902 C CA . HIS A 1 374 ? 31.068 12.311 -31.708 1.00 74.56 374 HIS A CA 1
ATOM 2903 C C . HIS A 1 374 ? 30.869 11.176 -30.703 1.00 74.56 374 HIS A C 1
ATOM 2905 O O . HIS A 1 374 ? 29.934 11.232 -29.909 1.00 74.56 374 HIS A O 1
ATOM 2911 N N . HIS A 1 375 ? 31.756 10.178 -30.663 1.00 75.62 375 HIS A N 1
ATOM 2912 C CA . HIS A 1 375 ? 31.684 9.130 -29.640 1.00 75.62 375 HIS A CA 1
ATOM 2913 C C . HIS A 1 375 ? 31.821 9.696 -28.226 1.00 75.62 375 HIS A C 1
ATOM 2915 O O . HIS A 1 375 ? 31.089 9.280 -27.329 1.00 75.62 375 HIS A O 1
ATOM 2921 N N . MET A 1 376 ? 32.720 10.663 -28.026 1.00 82.38 376 MET A N 1
ATOM 2922 C CA . MET A 1 376 ? 32.879 11.333 -26.739 1.00 82.38 376 MET A CA 1
ATOM 2923 C C . MET A 1 376 ? 31.630 12.147 -26.378 1.00 82.38 376 MET A C 1
ATOM 2925 O O . MET A 1 376 ? 31.175 12.069 -25.241 1.00 82.38 376 MET A O 1
ATOM 2929 N N . GLN A 1 377 ? 31.024 12.854 -27.335 1.00 84.75 377 GLN A N 1
ATOM 2930 C CA . GLN A 1 377 ? 29.776 13.592 -27.123 1.00 84.75 377 GLN A CA 1
ATOM 2931 C C . GLN A 1 377 ? 28.591 12.669 -26.811 1.00 84.75 377 GLN A C 1
ATOM 2933 O O . GLN A 1 377 ? 27.817 12.957 -25.902 1.00 84.75 377 GLN A O 1
ATOM 2938 N N . ILE A 1 378 ? 28.451 11.539 -27.507 1.00 82.19 378 ILE A N 1
ATOM 2939 C CA . ILE A 1 378 ? 27.389 10.555 -27.244 1.00 82.19 378 ILE A CA 1
ATOM 2940 C C . ILE A 1 378 ? 27.584 9.912 -25.865 1.00 82.19 378 ILE A C 1
ATOM 2942 O O . ILE A 1 378 ? 26.634 9.783 -25.094 1.00 82.19 378 ILE A O 1
ATOM 2946 N N . ALA A 1 379 ? 28.820 9.560 -25.505 1.00 81.19 379 ALA A N 1
ATOM 2947 C CA . ALA A 1 379 ? 29.126 9.038 -24.177 1.00 81.19 379 ALA A CA 1
ATOM 2948 C C . ALA A 1 379 ? 28.844 10.078 -23.077 1.00 81.19 379 ALA A C 1
ATOM 2950 O O . ALA A 1 379 ? 28.221 9.748 -22.067 1.00 81.19 379 ALA A O 1
ATOM 2951 N N . ALA A 1 380 ? 29.240 11.337 -23.286 1.00 83.56 380 ALA A N 1
ATOM 2952 C CA . ALA A 1 380 ? 29.006 12.426 -22.342 1.00 83.56 380 ALA A CA 1
ATOM 2953 C C . ALA A 1 380 ? 27.511 12.741 -22.180 1.00 83.56 380 ALA A C 1
ATOM 2955 O O . ALA A 1 380 ? 27.035 12.874 -21.056 1.00 83.56 380 ALA A O 1
ATOM 2956 N N . THR A 1 381 ? 26.747 12.801 -23.273 1.00 83.25 381 THR A N 1
ATOM 2957 C CA . THR A 1 381 ? 25.292 13.038 -23.232 1.00 83.25 381 THR A CA 1
ATOM 2958 C C . THR A 1 381 ? 24.539 11.876 -22.590 1.00 83.25 381 THR A C 1
ATOM 2960 O O . THR A 1 381 ? 23.635 12.112 -21.793 1.00 83.25 381 THR A O 1
ATOM 2963 N N . SER A 1 382 ? 24.948 10.628 -22.838 1.00 79.81 382 SER A N 1
ATOM 2964 C CA . SER A 1 382 ? 24.398 9.450 -22.154 1.00 79.81 382 SER A CA 1
ATOM 2965 C C . SER A 1 382 ? 24.659 9.496 -20.643 1.00 79.81 382 SER A C 1
ATOM 2967 O O . SER A 1 382 ? 23.740 9.296 -19.843 1.00 79.81 382 SER A O 1
ATOM 2969 N N . GLN A 1 383 ? 25.882 9.847 -20.232 1.00 80.19 383 GLN A N 1
ATOM 2970 C CA . GLN A 1 383 ? 26.203 10.046 -18.819 1.00 80.19 383 GLN A CA 1
ATOM 2971 C C . GLN A 1 383 ? 25.401 11.205 -18.218 1.00 80.19 383 GLN A C 1
ATOM 2973 O O . GLN A 1 383 ? 24.823 11.044 -17.144 1.00 80.19 383 GLN A O 1
ATOM 2978 N N . MET A 1 384 ? 25.286 12.333 -18.919 1.00 79.25 384 MET A N 1
ATOM 2979 C CA . MET A 1 384 ? 24.521 13.495 -18.466 1.00 79.25 384 MET A CA 1
ATOM 2980 C C . MET A 1 384 ? 23.028 13.178 -18.322 1.00 79.25 384 MET A C 1
ATOM 2982 O O . MET A 1 384 ? 22.438 13.527 -17.304 1.00 79.25 384 MET A O 1
ATOM 2986 N N . MET A 1 385 ? 22.425 12.448 -19.266 1.00 77.56 385 MET A N 1
ATOM 2987 C CA . MET A 1 385 ? 21.044 11.969 -19.143 1.00 77.56 385 MET A CA 1
ATOM 2988 C C . MET A 1 385 ? 20.878 11.025 -17.951 1.00 77.56 385 MET A C 1
ATOM 2990 O O . MET A 1 385 ? 19.897 11.139 -17.216 1.00 77.56 385 MET A O 1
ATOM 2994 N N . SER A 1 386 ? 21.842 10.132 -17.707 1.00 77.75 386 SER A N 1
ATOM 2995 C CA . SER A 1 386 ? 21.801 9.243 -16.540 1.00 77.75 386 SER A CA 1
ATOM 2996 C C . SER A 1 386 ? 21.853 10.032 -15.224 1.00 77.75 386 SER A C 1
ATOM 2998 O O . SER A 1 386 ? 21.038 9.792 -14.332 1.00 77.75 386 SER A O 1
ATOM 3000 N N . ILE A 1 387 ? 22.719 11.046 -15.132 1.00 76.31 387 ILE A N 1
ATOM 3001 C CA . ILE A 1 387 ? 22.840 11.918 -13.959 1.00 76.31 387 ILE A CA 1
ATOM 3002 C C . ILE A 1 387 ? 21.569 12.748 -13.781 1.00 76.31 387 ILE A C 1
ATOM 3004 O O . ILE A 1 387 ? 21.034 12.790 -12.678 1.00 76.31 387 ILE A O 1
ATOM 3008 N N . HIS A 1 388 ? 21.045 13.345 -14.852 1.00 76.44 388 HIS A N 1
ATOM 3009 C CA . HIS A 1 388 ? 19.823 14.143 -14.808 1.00 76.44 388 HIS A CA 1
ATOM 3010 C C . HIS A 1 388 ? 18.608 13.293 -14.411 1.00 76.44 388 HIS A C 1
ATOM 3012 O O . HIS A 1 388 ? 17.796 13.714 -13.592 1.00 76.44 388 HIS A O 1
ATOM 3018 N N . SER A 1 389 ? 18.502 12.058 -14.913 1.00 76.06 389 SER A N 1
ATOM 3019 C CA . SER A 1 389 ? 17.446 11.123 -14.500 1.00 76.06 389 SER A CA 1
ATOM 3020 C C . SER A 1 389 ? 17.536 10.784 -13.009 1.00 76.06 389 SER A C 1
ATOM 3022 O O . SER A 1 389 ? 16.523 10.776 -12.308 1.00 76.06 389 SER A O 1
ATOM 3024 N N . ARG A 1 390 ? 18.757 10.598 -12.493 1.00 71.12 390 ARG A N 1
ATOM 3025 C CA . ARG A 1 390 ? 19.008 10.361 -11.071 1.00 71.12 390 ARG A CA 1
ATOM 3026 C C . ARG A 1 390 ? 18.691 11.597 -10.233 1.00 71.12 390 ARG A C 1
ATOM 3028 O O . ARG A 1 390 ? 18.059 11.467 -9.192 1.00 71.12 390 ARG A O 1
ATOM 3035 N N . GLN A 1 391 ? 19.065 12.788 -10.696 1.00 70.88 391 GLN A N 1
ATOM 3036 C CA . GLN A 1 391 ? 18.733 14.055 -10.045 1.00 70.88 391 GLN A CA 1
ATOM 3037 C C . GLN A 1 391 ? 17.223 14.285 -10.010 1.00 70.88 391 GLN A C 1
ATOM 3039 O O . GLN A 1 391 ? 16.703 14.607 -8.952 1.00 70.88 391 GLN A O 1
ATOM 3044 N N . LEU A 1 392 ? 16.490 14.031 -11.096 1.00 71.50 392 LEU A N 1
ATOM 3045 C CA . LEU A 1 392 ? 15.026 14.120 -11.104 1.00 71.50 392 LEU A CA 1
ATOM 3046 C C . LEU A 1 392 ? 14.368 13.131 -10.132 1.00 71.50 392 LEU A C 1
ATOM 3048 O O . LEU A 1 392 ? 13.374 13.475 -9.492 1.00 71.50 392 LEU A O 1
ATOM 3052 N N . MET A 1 393 ? 14.923 11.923 -9.988 1.00 66.25 393 MET A N 1
ATOM 3053 C CA . MET A 1 393 ? 14.455 10.976 -8.971 1.00 66.25 393 MET A CA 1
ATOM 3054 C C . MET A 1 393 ? 14.753 11.458 -7.546 1.00 66.25 393 MET A C 1
ATOM 3056 O O . MET A 1 393 ? 13.906 11.302 -6.672 1.00 66.25 393 MET A O 1
ATOM 3060 N N . LEU A 1 394 ? 15.904 12.096 -7.315 1.00 65.12 394 LEU A N 1
ATOM 3061 C CA . LEU A 1 394 ? 16.275 12.662 -6.012 1.00 65.12 394 LEU A CA 1
ATOM 3062 C C . LEU A 1 394 ? 15.495 13.941 -5.661 1.00 65.12 394 LEU A C 1
ATOM 3064 O O . LEU A 1 394 ? 15.178 14.155 -4.496 1.00 65.12 394 LEU A O 1
ATOM 3068 N N . VAL A 1 395 ? 15.150 14.769 -6.652 1.00 61.81 395 VAL A N 1
ATOM 3069 C CA . VAL A 1 395 ? 14.351 15.997 -6.477 1.00 61.81 395 VAL A CA 1
ATOM 3070 C C . VAL A 1 395 ? 12.905 15.668 -6.092 1.00 61.81 395 VAL A C 1
ATOM 3072 O O . VAL A 1 395 ? 12.255 16.452 -5.409 1.00 61.81 395 VAL A O 1
ATOM 3075 N N . ARG A 1 396 ? 12.405 14.476 -6.443 1.00 68.88 396 ARG A N 1
ATOM 3076 C CA . ARG A 1 396 ? 11.139 13.936 -5.924 1.00 68.88 396 ARG A CA 1
ATOM 3077 C C . ARG A 1 396 ? 11.356 13.088 -4.673 1.00 68.88 3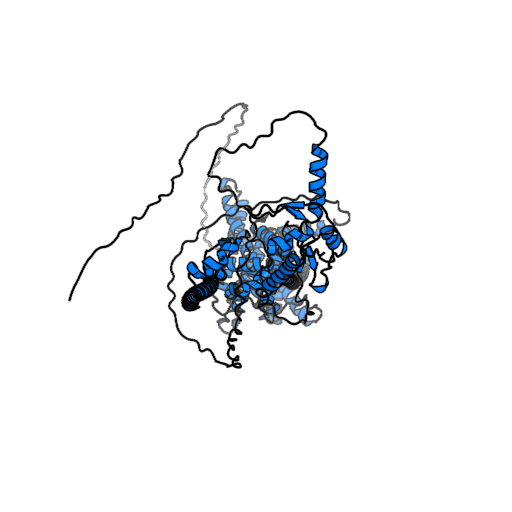96 ARG A C 1
ATOM 3079 O O . ARG A 1 396 ? 10.800 11.993 -4.571 1.00 68.88 396 ARG A O 1
ATOM 3086 N N . SER A 1 397 ? 12.162 13.573 -3.731 1.00 72.25 397 SER A N 1
ATOM 3087 C CA . SER A 1 397 ? 12.313 12.900 -2.446 1.00 72.25 397 SER A CA 1
ATOM 3088 C C . SER A 1 397 ? 10.943 12.808 -1.769 1.00 72.25 397 SER A C 1
ATOM 3090 O O . SER A 1 397 ? 10.294 13.798 -1.436 1.00 72.25 397 SER A O 1
ATOM 3092 N N . LYS A 1 398 ? 10.453 11.575 -1.645 1.00 86.69 398 LYS A N 1
ATOM 3093 C CA . LYS A 1 398 ? 9.182 11.277 -0.992 1.00 86.69 398 LYS A CA 1
ATOM 3094 C C . LYS A 1 398 ? 9.313 11.597 0.492 1.00 86.69 398 LYS A C 1
ATOM 3096 O O . LYS A 1 398 ? 10.285 11.171 1.123 1.00 86.69 398 LYS A O 1
ATOM 3101 N N . ASN A 1 399 ? 8.360 12.342 1.042 1.00 88.88 399 ASN A N 1
ATOM 3102 C CA . ASN A 1 399 ? 8.414 12.774 2.435 1.00 88.88 399 ASN A CA 1
ATOM 3103 C C . ASN A 1 399 ? 7.631 11.798 3.323 1.00 88.88 399 ASN A C 1
ATOM 3105 O O . ASN A 1 399 ? 6.469 11.510 3.053 1.00 88.88 399 ASN A O 1
ATOM 3109 N N . VAL A 1 400 ? 8.252 11.335 4.411 1.00 87.50 400 VAL A N 1
ATOM 3110 C CA . VAL A 1 400 ? 7.612 10.488 5.432 1.00 87.50 400 VAL A CA 1
ATOM 3111 C C . VAL A 1 400 ? 6.432 11.196 6.107 1.00 87.50 400 VAL A C 1
ATOM 3113 O O . VAL A 1 400 ? 5.468 10.547 6.495 1.00 87.50 400 VAL A O 1
ATOM 3116 N N . GLY A 1 401 ? 6.461 12.529 6.190 1.00 87.44 401 GLY A N 1
ATOM 3117 C CA . GLY A 1 401 ? 5.348 13.325 6.711 1.00 87.44 401 GLY A CA 1
ATOM 3118 C C . GLY A 1 401 ? 4.178 13.503 5.737 1.00 87.44 401 GLY A C 1
ATOM 3119 O O . GLY A 1 401 ? 3.120 13.975 6.144 1.00 87.44 401 GLY A O 1
ATOM 3120 N N . ASN A 1 402 ? 4.335 13.147 4.457 1.00 93.25 402 ASN A N 1
ATOM 3121 C CA . ASN A 1 402 ? 3.270 13.293 3.470 1.00 93.25 402 ASN A CA 1
ATOM 3122 C C . ASN A 1 402 ? 2.421 12.017 3.390 1.00 93.25 402 ASN A C 1
ATOM 3124 O O . ASN A 1 402 ? 2.819 11.009 2.805 1.00 93.25 402 ASN A O 1
ATOM 3128 N N . VAL A 1 403 ? 1.205 12.090 3.926 1.00 93.06 403 VAL A N 1
ATOM 3129 C CA . VAL A 1 403 ? 0.244 10.977 3.950 1.00 93.06 403 VAL A CA 1
ATOM 3130 C C . VAL A 1 403 ? -0.069 10.447 2.539 1.00 93.06 403 VAL A C 1
ATOM 3132 O O . VAL A 1 403 ? -0.213 9.240 2.350 1.00 93.06 403 VAL A O 1
ATOM 3135 N N . PHE A 1 404 ? -0.099 11.309 1.517 1.00 95.25 404 PHE A N 1
ATOM 3136 C CA . PHE A 1 404 ? -0.339 10.877 0.134 1.00 95.25 404 PHE A CA 1
ATOM 3137 C C . PHE A 1 404 ? 0.806 10.039 -0.433 1.00 95.25 404 PHE A C 1
ATOM 3139 O O . PHE A 1 404 ? 0.561 9.095 -1.184 1.00 95.25 404 PHE A O 1
ATOM 3146 N N . ASP A 1 405 ? 2.051 10.339 -0.057 1.00 95.44 405 ASP A N 1
ATOM 3147 C CA . ASP A 1 405 ? 3.202 9.538 -0.472 1.00 95.44 405 ASP A CA 1
ATOM 3148 C C . ASP A 1 405 ? 3.161 8.143 0.160 1.00 95.44 405 ASP A C 1
ATOM 3150 O O . ASP A 1 405 ? 3.543 7.167 -0.486 1.00 95.44 405 ASP A O 1
ATOM 3154 N N . ILE A 1 406 ? 2.622 8.035 1.376 1.00 96.19 406 ILE A N 1
ATOM 3155 C CA . ILE A 1 406 ? 2.405 6.764 2.073 1.00 96.19 406 ILE A CA 1
ATOM 3156 C C . ILE A 1 406 ? 1.290 5.948 1.418 1.00 96.19 406 ILE A C 1
ATOM 3158 O O . ILE A 1 406 ? 1.465 4.750 1.199 1.00 96.19 406 ILE A O 1
ATOM 3162 N N . PHE A 1 407 ? 0.171 6.568 1.039 1.00 96.44 407 PHE A N 1
ATOM 3163 C CA . PHE A 1 407 ? -0.866 5.861 0.281 1.00 96.44 407 PHE A CA 1
ATOM 3164 C C . PHE A 1 407 ? -0.384 5.440 -1.103 1.00 96.44 407 PHE A C 1
ATOM 3166 O O . PHE A 1 407 ? -0.680 4.330 -1.540 1.00 96.44 407 PHE A O 1
ATOM 3173 N N . HIS A 1 408 ? 0.403 6.283 -1.773 1.00 96.00 408 HIS A N 1
ATOM 3174 C CA . HIS A 1 408 ? 1.022 5.934 -3.047 1.00 96.00 408 HIS A CA 1
ATOM 3175 C C . HIS A 1 408 ? 2.002 4.762 -2.886 1.00 96.00 408 HIS A C 1
ATOM 3177 O O . HIS A 1 408 ? 1.995 3.844 -3.703 1.00 96.00 408 HIS A O 1
ATOM 3183 N N . LEU A 1 409 ? 2.789 4.741 -1.803 1.00 96.31 409 LEU A N 1
ATOM 3184 C CA . LEU A 1 409 ? 3.633 3.601 -1.447 1.00 96.31 409 LEU A CA 1
ATOM 3185 C C . LEU A 1 409 ? 2.798 2.339 -1.207 1.00 96.31 409 LEU A C 1
ATOM 3187 O O . LEU A 1 409 ? 3.130 1.288 -1.743 1.00 96.31 409 LEU A O 1
ATOM 3191 N N . ALA A 1 410 ? 1.719 2.427 -0.426 1.00 97.44 410 ALA A N 1
ATOM 3192 C CA . ALA A 1 410 ? 0.848 1.291 -0.129 1.00 97.44 410 ALA A CA 1
ATOM 3193 C C . ALA A 1 410 ? 0.175 0.740 -1.396 1.00 97.44 410 ALA A C 1
ATOM 3195 O O . ALA A 1 410 ? 0.096 -0.476 -1.570 1.00 97.44 410 ALA A O 1
ATOM 3196 N N . TYR A 1 411 ? -0.245 1.622 -2.305 1.00 97.38 411 TYR A N 1
ATOM 3197 C CA . TYR A 1 411 ? -0.789 1.276 -3.617 1.00 97.38 411 TYR A CA 1
ATOM 3198 C C . TYR A 1 411 ? 0.246 0.548 -4.488 1.00 97.38 411 TYR A C 1
ATOM 3200 O O . TYR A 1 411 ? -0.020 -0.553 -4.974 1.00 97.38 411 TYR A O 1
ATOM 3208 N N . GLU A 1 412 ? 1.450 1.111 -4.637 1.00 96.06 412 GLU A N 1
ATOM 3209 C CA . GLU A 1 412 ? 2.534 0.511 -5.428 1.00 96.06 412 GLU A CA 1
ATOM 3210 C C . GLU A 1 412 ? 3.024 -0.810 -4.820 1.00 96.06 412 GLU A C 1
ATOM 3212 O O . GLU A 1 412 ? 3.230 -1.784 -5.542 1.00 96.06 412 GLU A O 1
ATOM 3217 N N . ALA A 1 413 ? 3.142 -0.890 -3.492 1.00 96.31 413 ALA A N 1
ATOM 3218 C CA . ALA A 1 413 ? 3.472 -2.125 -2.789 1.00 96.31 413 ALA A CA 1
ATOM 3219 C C . ALA A 1 413 ? 2.413 -3.205 -3.021 1.00 96.31 413 ALA A C 1
ATOM 3221 O O . ALA A 1 413 ? 2.752 -4.359 -3.283 1.00 96.31 413 ALA A O 1
ATOM 3222 N N . SER A 1 414 ? 1.136 -2.829 -2.966 1.00 97.19 414 SER A N 1
ATOM 3223 C CA . SER A 1 414 ? 0.031 -3.769 -3.118 1.00 97.19 414 SER A CA 1
ATOM 3224 C C . SER A 1 414 ? -0.090 -4.288 -4.545 1.00 97.19 414 SER A C 1
ATOM 3226 O O . SER A 1 414 ? -0.148 -5.499 -4.747 1.00 97.19 414 SER A O 1
ATOM 3228 N N . LEU A 1 415 ? -0.119 -3.398 -5.537 1.00 97.06 415 LEU A N 1
ATOM 3229 C CA . LEU A 1 415 ? -0.430 -3.764 -6.920 1.00 97.06 415 LEU A CA 1
ATOM 3230 C C . LEU A 1 415 ? 0.804 -4.107 -7.749 1.00 97.06 415 LEU A C 1
ATOM 3232 O O . LEU A 1 415 ? 0.739 -5.004 -8.590 1.00 97.06 415 LEU A O 1
ATOM 3236 N N . PHE A 1 416 ? 1.926 -3.426 -7.516 1.00 96.12 416 PHE A N 1
ATOM 3237 C CA . PHE A 1 416 ? 3.128 -3.528 -8.343 1.00 96.12 416 PHE A CA 1
ATOM 3238 C C . PHE A 1 416 ? 4.396 -3.817 -7.518 1.00 96.12 416 PHE A C 1
ATOM 3240 O O . PHE A 1 416 ? 5.404 -3.120 -7.671 1.00 96.12 416 PHE A O 1
ATOM 3247 N N . PRO A 1 417 ? 4.434 -4.886 -6.697 1.00 95.00 417 PRO A N 1
ATOM 3248 C CA . PRO A 1 417 ? 5.591 -5.183 -5.845 1.00 95.00 417 PRO A CA 1
ATOM 3249 C C . PRO A 1 417 ? 6.917 -5.310 -6.620 1.00 95.00 417 PRO A C 1
ATOM 3251 O O . PRO A 1 417 ? 7.969 -4.890 -6.139 1.00 95.00 417 PRO A O 1
ATOM 3254 N N . GLY A 1 418 ? 6.885 -5.812 -7.862 1.00 92.56 418 GLY A N 1
ATOM 3255 C CA . GLY A 1 418 ? 8.071 -5.863 -8.728 1.00 92.56 418 GLY A CA 1
ATOM 3256 C C . GLY A 1 418 ? 8.582 -4.478 -9.157 1.00 92.56 418 GLY A C 1
ATOM 3257 O O . GLY A 1 418 ? 9.795 -4.275 -9.256 1.00 92.56 418 GLY A O 1
ATOM 3258 N N . ARG A 1 419 ? 7.675 -3.513 -9.375 1.00 91.00 419 ARG A N 1
ATOM 3259 C CA . ARG A 1 419 ? 8.015 -2.113 -9.675 1.00 91.00 419 ARG A CA 1
ATOM 3260 C C . ARG A 1 419 ? 8.528 -1.400 -8.433 1.00 91.00 419 ARG A C 1
ATOM 3262 O O . ARG A 1 419 ? 9.541 -0.714 -8.536 1.00 91.00 419 ARG A O 1
ATOM 3269 N N . LEU A 1 420 ? 7.893 -1.610 -7.277 1.00 92.75 420 LEU A N 1
ATOM 3270 C CA . LEU A 1 420 ? 8.372 -1.098 -5.991 1.00 92.75 420 LEU A CA 1
ATOM 3271 C C . LEU A 1 420 ? 9.835 -1.499 -5.763 1.00 92.75 420 LEU A C 1
ATOM 3273 O O . LEU A 1 420 ? 10.674 -0.645 -5.485 1.00 92.75 420 LEU A O 1
ATOM 3277 N N . PHE A 1 421 ? 10.157 -2.782 -5.954 1.00 92.00 421 PHE A N 1
ATOM 3278 C CA . PHE A 1 421 ? 11.522 -3.281 -5.804 1.00 92.00 421 PHE A CA 1
ATOM 3279 C C . PHE A 1 421 ? 12.485 -2.687 -6.847 1.00 92.00 421 PHE A C 1
ATOM 3281 O O . PHE A 1 421 ? 13.617 -2.342 -6.518 1.00 92.00 421 PHE A O 1
ATOM 3288 N N . ALA A 1 422 ? 12.067 -2.551 -8.110 1.00 89.31 422 ALA A N 1
ATOM 3289 C CA . ALA A 1 422 ? 12.887 -1.909 -9.143 1.00 89.31 422 ALA A CA 1
ATOM 3290 C C . ALA A 1 422 ? 13.152 -0.421 -8.848 1.00 89.31 422 ALA A C 1
ATOM 3292 O O . ALA A 1 422 ? 14.232 0.077 -9.146 1.00 89.31 422 ALA A O 1
ATOM 3293 N N . MET A 1 423 ? 12.195 0.270 -8.226 1.00 88.44 423 MET A N 1
ATOM 3294 C CA . MET A 1 423 ? 12.283 1.681 -7.839 1.00 88.44 423 MET A CA 1
ATOM 3295 C C . MET A 1 423 ? 12.689 1.870 -6.370 1.00 88.44 423 MET A C 1
ATOM 3297 O O . MET A 1 423 ? 12.415 2.919 -5.790 1.00 88.44 423 MET A O 1
ATOM 3301 N N . ARG A 1 424 ? 13.361 0.884 -5.758 1.00 90.25 424 ARG A N 1
ATOM 3302 C CA . ARG A 1 424 ? 13.746 0.899 -4.335 1.00 90.25 424 ARG A CA 1
ATOM 3303 C C . ARG A 1 424 ? 14.464 2.187 -3.912 1.00 90.25 424 ARG A C 1
ATOM 3305 O O . ARG A 1 424 ? 14.268 2.660 -2.794 1.00 90.25 424 ARG A O 1
ATOM 3312 N N . GLU A 1 425 ? 15.281 2.760 -4.795 1.00 88.00 425 GLU A N 1
ATOM 3313 C CA . GLU A 1 425 ? 16.000 4.014 -4.535 1.00 88.00 425 GLU A CA 1
ATOM 3314 C C . GLU A 1 425 ? 15.054 5.211 -4.355 1.00 88.00 425 GLU A C 1
ATOM 3316 O O . GLU A 1 425 ? 15.295 6.043 -3.487 1.00 88.00 425 GLU A O 1
ATOM 3321 N N . GLY A 1 426 ? 13.943 5.273 -5.097 1.00 89.12 426 GLY A N 1
ATOM 3322 C CA . GLY A 1 426 ? 12.953 6.353 -4.978 1.00 89.12 426 GLY A CA 1
ATOM 3323 C C . GLY A 1 426 ? 12.120 6.287 -3.693 1.00 89.12 426 GLY A C 1
ATOM 3324 O O . GLY A 1 426 ? 11.582 7.297 -3.248 1.00 89.12 426 GLY A O 1
ATOM 3325 N N . TRP A 1 427 ? 12.046 5.108 -3.074 1.00 93.19 427 TRP A N 1
ATOM 3326 C CA . TRP A 1 427 ? 11.286 4.852 -1.846 1.00 93.19 427 TRP A CA 1
ATOM 3327 C C . TRP A 1 427 ? 12.169 4.752 -0.600 1.00 93.19 427 TRP A C 1
ATOM 3329 O O . TRP A 1 427 ? 11.681 4.468 0.493 1.00 93.19 427 TRP A O 1
ATOM 3339 N N . ILE A 1 428 ? 13.481 4.977 -0.735 1.00 91.94 428 ILE A N 1
ATOM 3340 C CA . ILE A 1 428 ? 14.443 4.748 0.347 1.00 91.94 428 ILE A CA 1
ATOM 3341 C C . ILE A 1 428 ? 14.200 5.642 1.570 1.00 91.94 428 ILE A C 1
ATOM 3343 O O . ILE A 1 428 ? 14.462 5.205 2.686 1.00 91.94 428 ILE A O 1
ATOM 3347 N N . SER A 1 429 ? 13.644 6.844 1.397 1.00 91.75 429 SER A N 1
ATOM 3348 C CA . SER A 1 429 ? 13.279 7.725 2.515 1.00 91.75 429 SER A CA 1
ATOM 3349 C C . SER A 1 429 ? 12.138 7.165 3.369 1.00 91.75 429 SER A C 1
ATOM 3351 O O . SER A 1 429 ? 12.124 7.377 4.575 1.00 91.75 429 SER A O 1
ATOM 3353 N N . LEU A 1 430 ? 11.206 6.425 2.761 1.00 92.12 430 LEU A N 1
ATOM 3354 C CA . LEU A 1 430 ? 10.033 5.842 3.423 1.00 92.12 430 LEU A CA 1
ATOM 3355 C C . LEU A 1 430 ? 10.282 4.416 3.928 1.00 92.12 430 LEU A C 1
ATOM 3357 O O . LEU A 1 430 ? 9.716 4.000 4.934 1.00 92.12 430 LEU A O 1
ATOM 3361 N N . CYS A 1 431 ? 11.113 3.653 3.218 1.00 92.69 431 CYS A N 1
ATOM 3362 C CA . CYS A 1 431 ? 11.283 2.222 3.457 1.00 92.69 431 CYS A CA 1
ATOM 3363 C C . CYS A 1 431 ? 12.714 1.817 3.821 1.00 92.69 431 CYS A C 1
ATOM 3365 O O . CYS A 1 431 ? 12.932 0.684 4.237 1.00 92.69 431 CYS A O 1
ATOM 3367 N N . GLY A 1 432 ? 13.706 2.690 3.641 1.00 88.75 432 GLY A N 1
ATOM 3368 C CA . GLY A 1 432 ? 15.112 2.363 3.888 1.00 88.75 432 GLY A CA 1
ATOM 3369 C C . GLY A 1 432 ? 15.477 2.305 5.370 1.00 88.75 432 GLY A C 1
ATOM 3370 O O . GLY A 1 432 ? 16.363 1.542 5.742 1.00 88.75 432 GLY A O 1
ATOM 3371 N N . GLN A 1 433 ? 14.785 3.078 6.210 1.00 90.44 433 GLN A N 1
ATOM 3372 C CA . GLN A 1 433 ? 15.002 3.136 7.656 1.00 90.44 433 GLN A CA 1
ATOM 3373 C C . GLN A 1 433 ? 13.853 2.451 8.399 1.00 90.44 433 GLN A C 1
ATOM 3375 O O . GLN A 1 433 ? 12.690 2.626 8.037 1.00 90.44 433 GLN A O 1
ATOM 3380 N N . HIS A 1 434 ? 14.174 1.709 9.463 1.00 89.44 434 HIS A N 1
ATOM 3381 C CA . HIS A 1 434 ? 13.1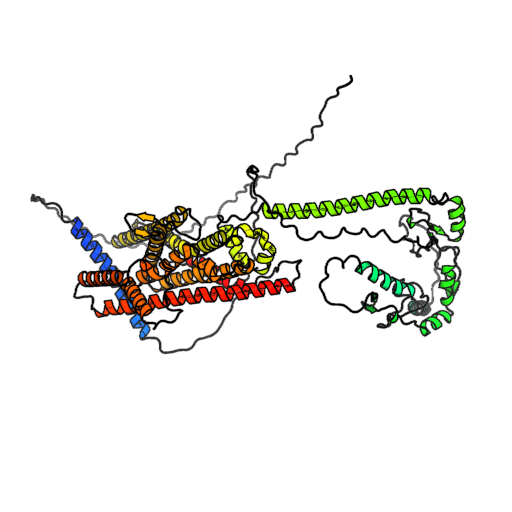73 1.053 10.315 1.00 89.44 434 HIS A CA 1
ATOM 3382 C C . HIS A 1 434 ? 12.170 2.073 10.888 1.00 89.44 434 HIS A C 1
ATOM 3384 O O . HIS A 1 434 ? 10.964 1.841 10.887 1.00 89.44 434 HIS A O 1
ATOM 3390 N N . ASP A 1 435 ? 12.669 3.243 11.288 1.00 89.19 435 ASP A N 1
ATOM 3391 C CA . ASP A 1 435 ? 11.903 4.388 11.790 1.00 89.19 435 ASP A CA 1
ATOM 3392 C C . ASP A 1 435 ? 10.832 4.851 10.803 1.00 89.19 435 ASP A C 1
ATOM 3394 O O . ASP A 1 435 ? 9.655 4.937 11.154 1.00 89.19 435 ASP A O 1
ATOM 3398 N N . ALA A 1 436 ? 11.220 5.062 9.546 1.00 91.12 436 ALA A N 1
ATOM 3399 C CA . ALA A 1 436 ? 10.300 5.464 8.492 1.00 91.12 436 ALA A CA 1
ATOM 3400 C C . ALA A 1 436 ? 9.237 4.386 8.220 1.00 91.12 436 ALA A C 1
ATOM 3402 O O . ALA A 1 436 ? 8.055 4.709 8.104 1.00 91.12 436 ALA A O 1
ATOM 3403 N N . GLN A 1 437 ? 9.621 3.102 8.219 1.00 92.75 437 GLN A N 1
ATOM 3404 C CA . GLN A 1 437 ? 8.674 1.992 8.056 1.00 92.75 437 GLN A CA 1
ATOM 3405 C C . GLN A 1 437 ? 7.613 1.965 9.169 1.00 92.75 437 GLN A C 1
ATOM 3407 O O . GLN A 1 437 ? 6.443 1.686 8.900 1.00 92.75 437 GLN A O 1
ATOM 3412 N N . CYS A 1 438 ? 7.988 2.286 10.409 1.00 91.88 438 CYS A N 1
ATOM 3413 C CA . CYS A 1 438 ? 7.031 2.359 11.512 1.00 91.88 438 CYS A CA 1
ATOM 3414 C C . CYS A 1 438 ? 6.105 3.570 11.399 1.00 91.88 438 CYS A C 1
ATOM 3416 O O . CYS A 1 438 ? 4.928 3.446 11.724 1.00 91.88 438 CYS A O 1
ATOM 3418 N N . VAL A 1 439 ? 6.569 4.704 10.862 1.00 92.56 439 VAL A N 1
ATOM 3419 C CA . VAL A 1 439 ? 5.684 5.841 10.546 1.00 92.56 439 VAL A CA 1
ATOM 3420 C C . VAL A 1 439 ? 4.673 5.477 9.455 1.00 92.56 439 VAL A C 1
ATOM 3422 O O . VAL A 1 439 ? 3.486 5.767 9.609 1.00 92.56 439 VAL A O 1
ATOM 3425 N N . VAL A 1 440 ? 5.106 4.770 8.403 1.00 94.75 440 VAL A N 1
ATOM 3426 C CA . VAL A 1 440 ? 4.204 4.224 7.373 1.00 94.75 440 VAL A CA 1
ATOM 3427 C C . VAL A 1 440 ? 3.130 3.341 8.016 1.00 94.75 440 VAL A C 1
ATOM 3429 O O . VAL A 1 440 ? 1.941 3.543 7.770 1.00 94.75 440 VAL A O 1
ATOM 3432 N N . CYS A 1 441 ? 3.529 2.408 8.886 1.00 95.00 441 CYS A N 1
ATOM 3433 C CA . CYS A 1 441 ? 2.589 1.538 9.596 1.00 95.00 441 CYS A CA 1
ATOM 3434 C C . CYS A 1 441 ? 1.660 2.329 10.531 1.00 95.00 441 CYS A C 1
ATOM 3436 O O . CYS A 1 441 ? 0.467 2.050 10.560 1.00 95.00 441 CYS A O 1
ATOM 3438 N N . ASN A 1 442 ? 2.166 3.340 11.247 1.00 94.88 442 ASN A N 1
ATOM 3439 C CA . ASN A 1 442 ? 1.356 4.183 12.131 1.00 94.88 442 ASN A CA 1
ATOM 3440 C C . ASN A 1 442 ? 0.206 4.850 11.372 1.00 94.88 442 ASN A C 1
ATOM 3442 O O . ASN A 1 442 ? -0.934 4.828 11.830 1.00 94.88 442 ASN A O 1
ATOM 3446 N N . ILE A 1 443 ? 0.499 5.409 10.197 1.00 95.81 443 ILE A N 1
ATOM 3447 C CA . ILE A 1 443 ? -0.501 6.088 9.371 1.00 95.81 443 ILE A CA 1
ATOM 3448 C C . ILE A 1 443 ? -1.512 5.085 8.810 1.00 95.81 443 ILE A C 1
ATOM 3450 O O . ILE A 1 443 ? -2.713 5.322 8.915 1.00 95.81 443 ILE A O 1
ATOM 3454 N N . LEU A 1 444 ? -1.060 3.940 8.288 1.00 96.44 444 LEU A N 1
ATOM 3455 C CA . LEU A 1 444 ? -1.964 2.906 7.766 1.00 96.44 444 LEU A CA 1
ATOM 3456 C C . LEU A 1 444 ? -2.883 2.306 8.848 1.00 96.44 444 LEU A C 1
ATOM 3458 O O . LEU A 1 444 ? -4.039 2.013 8.554 1.00 96.44 444 LEU A O 1
ATOM 3462 N N . LEU A 1 445 ? -2.413 2.194 10.097 1.00 95.94 445 LEU A N 1
ATOM 3463 C CA . LEU A 1 445 ? -3.221 1.740 11.238 1.00 95.94 445 LEU A CA 1
ATOM 3464 C C . LEU A 1 445 ? -4.236 2.795 11.705 1.00 95.94 445 LEU A C 1
ATOM 3466 O O . LEU A 1 445 ? -5.367 2.465 12.064 1.00 95.94 445 LEU A O 1
ATOM 3470 N N . LEU A 1 446 ? -3.842 4.071 11.735 1.00 96.25 446 LEU A N 1
ATOM 3471 C CA . LEU A 1 446 ? -4.694 5.144 12.251 1.00 96.25 446 LEU A CA 1
ATOM 3472 C C . LEU A 1 446 ? -5.784 5.556 11.262 1.00 96.25 446 LEU A C 1
ATOM 3474 O O . LEU A 1 446 ? -6.897 5.847 11.688 1.00 96.25 446 LEU A O 1
ATOM 3478 N N . VAL A 1 447 ? -5.502 5.574 9.958 1.00 96.50 447 VAL A N 1
ATOM 3479 C CA . VAL A 1 447 ? -6.423 6.121 8.945 1.00 96.50 447 VAL A CA 1
ATOM 3480 C C . VAL A 1 447 ? -7.838 5.529 9.011 1.00 96.50 447 VAL A C 1
ATOM 3482 O O . VAL A 1 447 ? -8.775 6.327 9.069 1.00 96.50 447 VAL A O 1
ATOM 3485 N N . PRO A 1 448 ? -8.057 4.197 9.019 1.00 97.06 448 PRO A N 1
ATOM 3486 C CA . PRO A 1 448 ? -9.419 3.652 9.018 1.00 97.06 448 PRO A CA 1
ATOM 3487 C C . PRO A 1 448 ? -10.170 4.023 10.298 1.00 97.06 448 PRO A C 1
ATOM 3489 O O . PRO A 1 448 ? -11.327 4.436 10.253 1.00 97.06 448 PRO A O 1
ATOM 3492 N N . SER A 1 449 ? -9.458 3.968 11.422 1.00 95.50 449 SER A N 1
ATOM 3493 C CA . SER A 1 449 ? -9.953 4.344 12.741 1.00 95.50 449 SER A CA 1
ATOM 3494 C C . SER A 1 449 ? -10.389 5.810 12.801 1.00 95.50 449 SER A C 1
ATOM 3496 O O . SER A 1 449 ? -11.500 6.122 13.222 1.00 95.50 449 SER A O 1
ATOM 3498 N N . MET A 1 450 ? -9.538 6.719 12.317 1.00 96.50 450 MET A N 1
ATOM 3499 C CA . MET A 1 450 ? -9.844 8.149 12.294 1.00 96.50 450 MET A CA 1
ATOM 3500 C C . MET A 1 450 ? -10.944 8.475 11.295 1.00 96.50 450 MET A C 1
ATOM 3502 O O . MET A 1 450 ? -11.774 9.329 11.575 1.00 96.50 450 MET A O 1
ATOM 3506 N N . THR A 1 451 ? -10.996 7.775 10.161 1.00 96.19 451 THR A N 1
ATOM 3507 C CA . THR A 1 451 ? -12.082 7.928 9.182 1.00 96.19 451 THR A CA 1
ATOM 3508 C C . THR A 1 451 ? -13.429 7.610 9.824 1.00 96.19 451 THR A C 1
ATOM 3510 O O . THR A 1 451 ? -14.375 8.376 9.656 1.00 96.19 451 THR A O 1
ATOM 3513 N N . TRP A 1 452 ? -13.503 6.536 10.616 1.00 94.88 452 TRP A N 1
ATOM 3514 C CA . TRP A 1 452 ? -14.709 6.194 11.367 1.00 94.88 452 TRP A CA 1
ATOM 3515 C C . TRP A 1 452 ? -15.060 7.272 12.405 1.00 94.88 452 TRP A C 1
ATOM 3517 O O . TRP A 1 452 ? -16.175 7.788 12.395 1.00 94.88 452 TRP A O 1
ATOM 3527 N N . ILE A 1 453 ? -14.101 7.684 13.240 1.00 94.88 453 ILE A N 1
ATOM 3528 C CA . ILE A 1 453 ? -14.307 8.712 14.277 1.00 94.88 453 ILE A CA 1
ATOM 3529 C C . ILE A 1 453 ? -14.775 10.044 13.668 1.00 94.88 453 ILE A C 1
ATOM 3531 O O . ILE A 1 453 ? -15.746 10.636 14.137 1.00 94.88 453 ILE A O 1
ATOM 3535 N N . PHE A 1 454 ? -14.124 10.511 12.598 1.00 94.38 454 PHE A N 1
ATOM 3536 C CA . PHE A 1 454 ? -14.502 11.752 11.922 1.00 94.38 454 PHE A CA 1
ATOM 3537 C C . PHE A 1 454 ? -15.860 11.649 11.242 1.00 94.38 454 PHE A C 1
ATOM 3539 O O . PHE A 1 454 ? -16.620 12.611 11.290 1.00 94.38 454 PHE A O 1
ATOM 3546 N N . LYS A 1 455 ? -16.193 10.503 10.640 1.00 93.75 455 LYS A N 1
ATOM 3547 C CA . LYS A 1 455 ? -17.519 10.287 10.060 1.00 93.75 455 LYS A CA 1
ATOM 3548 C C . LYS A 1 455 ? -18.608 10.450 11.120 1.00 93.75 455 LYS A C 1
ATOM 3550 O O . LYS A 1 455 ? -19.555 11.196 10.888 1.00 93.75 455 LYS A O 1
ATOM 3555 N N . GLU A 1 456 ? -18.480 9.779 12.262 1.00 91.62 456 GLU A N 1
ATOM 3556 C CA . GLU A 1 456 ? -19.473 9.882 13.340 1.00 91.62 456 GLU A CA 1
ATOM 3557 C C . GLU A 1 456 ? -19.541 11.314 13.892 1.00 91.62 456 GLU A C 1
ATOM 3559 O O . GLU A 1 456 ? -20.624 11.836 14.138 1.00 91.62 456 GLU A O 1
ATOM 3564 N N . GLY A 1 457 ? -18.400 12.007 13.946 1.00 91.62 457 GLY A N 1
ATOM 3565 C CA . GLY A 1 457 ? -18.334 13.438 14.238 1.00 91.62 457 GLY A CA 1
ATOM 3566 C C . GLY A 1 457 ? -19.068 14.345 13.238 1.00 91.62 457 GLY A C 1
ATOM 3567 O O . GLY A 1 457 ? -19.704 15.329 13.621 1.00 91.62 457 GLY A O 1
ATOM 3568 N N . LEU A 1 458 ? -18.988 14.034 11.943 1.00 92.69 458 LEU A N 1
ATOM 3569 C CA . LEU A 1 458 ? -19.687 14.762 10.880 1.00 92.69 458 LEU A CA 1
ATOM 3570 C C . LEU A 1 458 ? -21.180 14.424 10.838 1.00 92.69 458 LEU A C 1
ATOM 3572 O O . LEU A 1 458 ? -21.978 15.252 10.396 1.00 92.69 458 LEU A O 1
ATOM 3576 N N . HIS A 1 459 ? -21.572 13.236 11.305 1.00 90.56 459 HIS A N 1
ATOM 3577 C CA . HIS A 1 459 ? -22.971 12.828 11.367 1.00 90.56 459 HIS A CA 1
ATOM 3578 C C . HIS A 1 459 ? -23.788 13.755 12.274 1.00 90.56 459 HIS A C 1
ATOM 3580 O O . HIS A 1 459 ? -24.858 14.201 11.859 1.00 90.56 459 HIS A O 1
ATOM 3586 N N . GLY A 1 460 ? -23.257 14.146 13.440 1.00 88.56 460 GLY A N 1
ATOM 3587 C CA . GLY A 1 460 ? -23.918 15.126 14.308 1.00 88.56 460 GLY A CA 1
ATOM 3588 C C . GLY A 1 460 ? -24.128 16.481 13.622 1.00 88.56 460 GLY A C 1
ATOM 3589 O O . GLY A 1 460 ? -25.213 17.054 13.697 1.00 88.56 460 GLY A O 1
ATOM 3590 N N . ILE A 1 461 ? -23.134 16.965 12.868 1.00 89.62 461 ILE A N 1
ATOM 3591 C CA . ILE A 1 461 ? -23.253 18.222 12.105 1.00 89.62 461 ILE A CA 1
ATOM 3592 C C . ILE A 1 461 ? -24.311 18.091 11.004 1.00 89.62 461 ILE A C 1
ATOM 3594 O O . ILE A 1 461 ? -25.144 18.979 10.833 1.00 89.62 461 ILE A O 1
ATOM 3598 N N . LYS A 1 462 ? -24.313 16.972 10.272 1.00 92.06 462 LYS A N 1
ATOM 3599 C CA . LYS A 1 462 ? -25.305 16.711 9.224 1.00 92.06 462 LYS A CA 1
ATOM 3600 C C . LYS A 1 462 ? -26.722 16.693 9.798 1.00 92.06 462 LYS A C 1
ATOM 3602 O O . LYS A 1 462 ? -27.613 17.315 9.216 1.00 92.06 462 LYS A O 1
ATOM 3607 N N . LEU A 1 463 ? -26.912 16.032 10.941 1.00 90.44 463 LEU A N 1
ATOM 3608 C CA . LEU A 1 463 ? -28.188 15.992 11.647 1.00 90.44 463 LEU A CA 1
ATOM 3609 C C . LEU A 1 463 ? -28.656 17.415 11.979 1.00 90.44 463 LEU A C 1
ATOM 3611 O O . LEU A 1 463 ? -29.755 17.789 11.576 1.00 90.44 463 LEU A O 1
ATOM 3615 N N . LEU A 1 464 ? -27.782 18.245 12.563 1.00 91.00 464 LEU A N 1
ATOM 3616 C CA . LEU A 1 464 ? -28.075 19.651 12.869 1.00 91.00 464 LEU A CA 1
ATOM 3617 C C . LEU A 1 464 ? -28.544 20.443 11.638 1.00 91.00 464 LEU A C 1
ATOM 3619 O O . LEU A 1 464 ? -29.491 21.214 11.733 1.00 91.00 464 LEU A O 1
ATOM 3623 N N . THR A 1 465 ? -27.914 20.240 10.477 1.00 92.69 465 THR A N 1
ATOM 3624 C CA . THR A 1 465 ? -28.294 20.948 9.239 1.00 92.69 465 THR A CA 1
ATOM 3625 C C . THR A 1 465 ? -29.584 20.441 8.595 1.00 92.69 465 THR A C 1
ATOM 3627 O O . THR A 1 465 ? -30.222 21.175 7.847 1.00 92.69 465 THR A O 1
ATOM 3630 N N . SER A 1 466 ? -29.958 19.185 8.845 1.00 91.38 466 SER A N 1
ATOM 3631 C CA . SER A 1 466 ? -31.131 18.553 8.225 1.00 91.38 466 SER A CA 1
ATOM 3632 C C . SER A 1 466 ? -32.430 18.776 8.999 1.00 91.38 466 SER A C 1
ATOM 3634 O O . SER A 1 466 ? -33.519 18.625 8.447 1.00 91.38 466 SER A O 1
ATOM 3636 N N . VAL A 1 467 ? -32.320 19.118 10.281 1.00 92.50 467 VAL A N 1
ATOM 3637 C CA . VAL A 1 467 ? -33.447 19.168 11.203 1.00 92.50 467 VAL A CA 1
ATOM 3638 C C . VAL A 1 467 ? -34.123 20.545 11.152 1.00 92.50 467 VAL A C 1
ATOM 3640 O O . VAL A 1 467 ? -33.514 21.572 11.444 1.00 92.50 467 VAL A O 1
ATOM 3643 N N . GLN A 1 468 ? -35.414 20.570 10.804 1.00 92.88 468 GLN A N 1
ATOM 3644 C CA . GLN A 1 468 ? -36.251 21.773 10.884 1.00 92.88 468 GLN A CA 1
ATOM 3645 C C . GLN A 1 468 ? -36.649 22.016 12.345 1.00 92.88 468 GLN A C 1
ATOM 3647 O O . GLN A 1 468 ? -37.621 21.431 12.817 1.00 92.88 468 GLN A O 1
ATOM 3652 N N . LEU A 1 469 ? -35.901 22.877 13.047 1.00 88.94 469 LEU A N 1
ATOM 3653 C CA . LEU A 1 469 ? -36.076 23.173 14.481 1.00 88.94 469 LEU A CA 1
ATOM 3654 C C . LEU A 1 469 ? -37.524 23.484 14.895 1.00 88.94 469 LEU A C 1
ATOM 3656 O O . LEU A 1 469 ? -37.925 23.142 16.000 1.00 88.94 469 LEU A O 1
ATOM 3660 N N . GLU A 1 470 ? -38.319 24.082 14.007 1.00 90.69 470 GLU A N 1
ATOM 3661 C CA . GLU A 1 470 ? -39.711 24.465 14.279 1.00 90.69 470 GLU A CA 1
ATOM 3662 C C . GLU A 1 470 ? -40.669 23.276 14.464 1.00 90.69 470 GLU A C 1
ATOM 3664 O O . GLU A 1 470 ? -41.769 23.456 14.978 1.00 90.69 470 GLU A O 1
ATOM 3669 N N . LYS A 1 471 ? -40.278 22.063 14.051 1.00 92.31 471 LYS A N 1
ATOM 3670 C CA . LYS A 1 471 ? -41.147 20.873 14.073 1.00 92.31 471 LYS A CA 1
ATOM 3671 C C . LYS A 1 471 ? -40.803 19.853 15.160 1.00 92.31 471 LYS A C 1
ATOM 3673 O O . LYS A 1 471 ? -41.457 18.815 15.211 1.00 92.31 471 LYS A O 1
ATOM 3678 N N . LEU A 1 472 ? -39.789 20.095 15.992 1.00 92.38 472 LEU A N 1
ATOM 3679 C CA . LEU A 1 472 ? -39.369 19.109 16.993 1.00 92.38 472 LEU A CA 1
ATOM 3680 C C . LEU A 1 472 ? -40.245 19.170 18.234 1.00 92.38 472 LEU A C 1
ATOM 3682 O O . LEU A 1 472 ? -40.499 20.244 18.781 1.00 92.38 472 LEU A O 1
ATOM 3686 N N . SER A 1 473 ? -40.640 17.995 18.718 1.00 94.31 473 SER A N 1
ATOM 3687 C CA . SER A 1 473 ? -41.156 17.865 20.074 1.00 94.31 473 SER A CA 1
ATOM 3688 C C . SER A 1 473 ? -40.031 18.089 21.098 1.00 94.31 473 SER A C 1
ATOM 3690 O O . SER A 1 473 ? -38.842 18.012 20.774 1.00 94.31 473 SER A O 1
ATOM 3692 N N . GLY A 1 474 ? -40.392 18.365 22.355 1.00 92.81 474 GLY A N 1
ATOM 3693 C CA . GLY A 1 474 ? -39.406 18.553 23.426 1.00 92.81 474 GLY A CA 1
ATOM 3694 C C . GLY A 1 474 ? -38.504 17.330 23.643 1.00 92.81 474 GLY A C 1
ATOM 3695 O O . GLY A 1 474 ? -37.315 17.494 23.915 1.00 92.81 474 GLY A O 1
ATOM 3696 N N . ASP A 1 475 ? -39.042 16.122 23.455 1.00 92.25 475 ASP A N 1
ATOM 3697 C CA . ASP A 1 475 ? -38.291 14.870 23.598 1.00 92.25 475 ASP A CA 1
ATOM 3698 C C . ASP A 1 475 ? -37.298 14.673 22.438 1.00 92.25 475 ASP A C 1
ATOM 3700 O O . ASP A 1 475 ? -36.148 14.285 22.661 1.00 92.25 475 ASP A O 1
ATOM 3704 N N . ASP A 1 476 ? -37.689 15.036 21.210 1.00 92.31 476 ASP A N 1
ATOM 3705 C CA . ASP A 1 476 ? -36.796 14.982 20.044 1.00 92.31 476 ASP A CA 1
ATOM 3706 C C . ASP A 1 476 ? -35.634 15.973 20.178 1.00 92.31 476 ASP A C 1
ATOM 3708 O O . ASP A 1 476 ? -34.509 15.683 19.764 1.00 92.31 476 ASP A O 1
ATOM 3712 N N . LEU A 1 477 ? -35.884 17.144 20.777 1.00 92.94 477 LEU A N 1
ATOM 3713 C CA . LEU A 1 477 ? -34.847 18.142 21.032 1.00 92.94 477 LEU A CA 1
ATOM 3714 C C . LEU A 1 477 ? -33.788 17.614 22.007 1.00 92.94 477 LEU A C 1
ATOM 3716 O O . LEU A 1 477 ? -32.596 17.870 21.822 1.00 92.94 477 LEU A O 1
ATOM 3720 N N . TRP A 1 478 ? -34.208 16.864 23.027 1.00 92.56 478 TRP A N 1
ATOM 3721 C CA . TRP A 1 478 ? -33.291 16.246 23.979 1.00 92.56 478 TRP A CA 1
ATOM 3722 C C . TRP A 1 478 ? -32.437 15.162 23.314 1.00 92.56 478 TRP A C 1
ATOM 3724 O O . TRP A 1 478 ? -31.212 15.173 23.447 1.00 92.56 478 TRP A O 1
ATOM 3734 N N . LEU A 1 479 ? -33.058 14.278 22.527 1.00 90.69 479 LEU A N 1
ATOM 3735 C CA . LEU A 1 479 ? -32.349 13.241 21.771 1.00 90.69 479 LEU A CA 1
ATOM 3736 C C . LEU A 1 479 ? -31.350 13.844 20.769 1.00 90.69 479 LEU A C 1
ATOM 3738 O O . LEU A 1 479 ? -30.227 13.351 20.614 1.00 90.69 479 LEU A O 1
ATOM 3742 N N . LEU A 1 480 ? -31.737 14.941 20.112 1.00 92.06 480 LEU A N 1
ATOM 3743 C CA . LEU A 1 480 ? -30.856 15.707 19.238 1.00 92.06 480 LEU A CA 1
ATOM 3744 C C . LEU A 1 480 ? -29.661 16.268 20.020 1.00 92.06 480 LEU A C 1
ATOM 3746 O O . LEU A 1 480 ? -28.523 16.111 19.581 1.00 92.06 480 LEU A O 1
ATOM 3750 N N . ALA A 1 481 ? -29.895 16.878 21.185 1.00 93.38 481 ALA A N 1
ATOM 3751 C CA . ALA A 1 481 ? -28.832 17.423 22.027 1.00 93.38 481 ALA A CA 1
ATOM 3752 C C . ALA A 1 481 ? -27.854 16.338 22.509 1.00 93.38 481 ALA A C 1
ATOM 3754 O O . ALA A 1 481 ? -26.641 16.546 22.447 1.00 93.38 481 ALA A O 1
ATOM 3755 N N . GLU A 1 482 ? -28.351 15.167 22.919 1.00 91.69 482 GLU A N 1
ATOM 3756 C CA . GLU A 1 482 ? -27.514 14.019 23.296 1.00 91.69 482 GLU A CA 1
ATOM 3757 C C . GLU A 1 482 ? -26.661 13.527 22.124 1.00 91.69 482 GLU A C 1
ATOM 3759 O O . GLU A 1 482 ? -25.456 13.320 22.276 1.00 91.69 482 GLU A O 1
ATOM 3764 N N . THR A 1 483 ? -27.254 13.412 20.933 1.00 91.19 483 THR A N 1
ATOM 3765 C CA . THR A 1 483 ? -26.545 12.973 19.722 1.00 91.19 483 THR A CA 1
ATOM 3766 C C . THR A 1 483 ? -25.457 13.971 19.318 1.00 91.19 483 THR A C 1
ATOM 3768 O O . THR A 1 483 ? -24.338 13.579 18.977 1.00 91.19 483 THR A O 1
ATOM 3771 N N . LEU A 1 484 ? -25.743 15.274 19.405 1.00 93.44 484 LEU A N 1
ATOM 3772 C CA . LEU A 1 484 ? -24.771 16.336 19.133 1.00 93.44 484 LEU A CA 1
ATOM 3773 C C . LEU A 1 484 ? -23.634 16.347 20.153 1.00 93.44 484 LEU A C 1
ATOM 3775 O O . LEU A 1 484 ? -22.467 16.451 19.769 1.00 93.44 484 LEU A O 1
ATOM 3779 N N . LEU A 1 485 ? -23.956 16.205 21.440 1.00 94.56 485 LEU A N 1
ATOM 3780 C CA . LEU A 1 485 ? -22.963 16.130 22.506 1.00 94.56 485 LEU A CA 1
ATOM 3781 C C . LEU A 1 485 ? -22.060 14.907 22.324 1.00 94.56 485 LEU A C 1
ATOM 3783 O O . LEU A 1 485 ? -20.838 15.025 22.407 1.00 94.56 485 LEU A O 1
ATOM 3787 N N . GLN A 1 486 ? -22.642 13.749 22.014 1.00 93.38 486 GLN A N 1
ATOM 3788 C CA . GLN A 1 486 ? -21.892 12.530 21.736 1.00 93.38 486 GLN A CA 1
ATOM 3789 C C . GLN A 1 486 ? -20.960 12.707 20.529 1.00 93.38 486 GLN A C 1
ATOM 3791 O O . GLN A 1 486 ? -19.777 12.375 20.612 1.00 93.38 486 GLN A O 1
ATOM 3796 N N . SER A 1 487 ? -21.463 13.277 19.433 1.00 94.12 487 SER A N 1
ATOM 3797 C CA . SER A 1 487 ? -20.680 13.586 18.232 1.00 94.12 487 SER A CA 1
ATOM 3798 C C . SER A 1 487 ? -19.496 14.508 18.545 1.00 94.12 487 SER A C 1
ATOM 3800 O O . SER A 1 487 ? -18.371 14.253 18.112 1.00 94.12 487 SER A O 1
ATOM 3802 N N . LEU A 1 488 ? -19.718 15.551 19.353 1.00 95.50 488 LEU A N 1
ATOM 3803 C CA . LEU A 1 488 ? -18.668 16.466 19.802 1.00 95.50 488 LEU A CA 1
ATOM 3804 C C . LEU A 1 488 ? -17.609 15.740 20.642 1.00 95.50 488 LEU A C 1
ATOM 3806 O O . LEU A 1 488 ? -16.415 15.916 20.404 1.00 95.50 488 LEU A O 1
ATOM 3810 N N . ILE A 1 489 ? -18.028 14.897 21.591 1.00 96.44 489 ILE A N 1
ATOM 3811 C CA . ILE A 1 489 ? -17.116 14.104 22.426 1.00 96.44 489 ILE A CA 1
ATOM 3812 C C . ILE A 1 489 ? -16.256 13.183 21.554 1.00 96.44 489 ILE A C 1
ATOM 3814 O O . ILE A 1 489 ? -15.040 13.151 21.731 1.00 96.44 489 ILE A O 1
ATOM 3818 N N . ILE A 1 490 ? -16.849 12.483 20.583 1.00 95.38 490 ILE A N 1
ATOM 3819 C CA . ILE A 1 490 ? -16.124 11.590 19.665 1.00 95.38 490 ILE A CA 1
ATOM 3820 C C . ILE A 1 490 ? -15.047 12.361 18.886 1.00 95.38 490 ILE A C 1
ATOM 3822 O O . ILE A 1 490 ? -13.897 11.918 18.831 1.00 95.38 490 ILE A O 1
ATOM 3826 N N . VAL A 1 491 ? -15.376 13.540 18.345 1.00 95.88 491 VAL A N 1
ATOM 3827 C CA . VAL A 1 491 ? -14.403 14.393 17.637 1.00 95.88 491 VAL A CA 1
ATOM 3828 C C . VAL A 1 491 ? -13.279 14.839 18.567 1.00 95.88 491 VAL A C 1
ATOM 3830 O O . VAL A 1 491 ? -12.110 14.755 18.194 1.00 95.88 491 VAL A O 1
ATOM 3833 N N . MET A 1 492 ? -13.605 15.268 19.788 1.00 97.12 492 MET A N 1
ATOM 3834 C CA . MET A 1 492 ? -12.605 15.703 20.766 1.00 97.12 492 MET A CA 1
ATOM 3835 C C . MET A 1 492 ? -11.669 14.563 21.183 1.00 97.12 492 MET A C 1
ATOM 3837 O O . MET A 1 492 ? -10.460 14.778 21.273 1.00 97.12 492 MET A O 1
ATOM 3841 N N . LEU A 1 493 ? -12.189 13.346 21.372 1.00 96.81 493 LEU A N 1
ATOM 3842 C CA . LEU A 1 493 ? -11.379 12.150 21.630 1.00 96.81 493 LEU A CA 1
ATOM 3843 C C . LEU A 1 493 ? -10.465 11.821 20.441 1.00 96.81 493 LEU A C 1
ATOM 3845 O O . LEU A 1 493 ? -9.295 11.491 20.641 1.00 96.81 493 LEU A O 1
ATOM 3849 N N . GLY A 1 494 ? -10.967 11.961 19.210 1.00 96.00 494 GLY A N 1
ATOM 3850 C CA . GLY A 1 494 ? -10.176 11.813 17.989 1.00 96.00 494 GLY A CA 1
ATOM 3851 C C . GLY A 1 494 ? -9.031 12.823 17.902 1.00 96.00 494 GLY A C 1
ATOM 3852 O O . GLY A 1 494 ? -7.881 12.434 17.697 1.00 96.00 494 GLY A O 1
ATOM 3853 N N . ILE A 1 495 ? -9.318 14.110 18.118 1.00 96.25 495 ILE A N 1
ATOM 3854 C CA . ILE A 1 495 ? -8.309 15.181 18.122 1.00 96.25 495 ILE A CA 1
ATOM 3855 C C . ILE A 1 495 ? -7.271 14.929 19.216 1.00 96.25 495 ILE A C 1
ATOM 3857 O O . ILE A 1 495 ? -6.078 14.980 18.930 1.00 96.25 495 ILE A O 1
ATOM 3861 N N . LEU A 1 496 ? -7.704 14.599 20.436 1.00 96.25 496 LEU A N 1
ATOM 3862 C CA . LEU A 1 496 ? -6.805 14.306 21.552 1.00 96.25 496 LEU A CA 1
ATOM 3863 C C . LEU A 1 496 ? -5.889 13.114 21.240 1.00 96.25 496 LEU A C 1
ATOM 3865 O O . LEU A 1 496 ? -4.688 13.189 21.493 1.00 96.25 496 LEU A O 1
ATOM 3869 N N . CYS A 1 497 ? -6.425 12.055 20.623 1.00 95.44 497 CYS A N 1
ATOM 3870 C CA . CYS A 1 497 ? -5.630 10.923 20.158 1.00 95.44 497 CYS A CA 1
ATOM 3871 C C . CYS A 1 497 ? -4.547 11.372 19.161 1.00 95.44 497 CYS A C 1
ATOM 3873 O O . CYS A 1 497 ? -3.374 11.063 19.368 1.00 95.44 497 CYS A O 1
ATOM 3875 N N . ILE A 1 498 ? -4.897 12.168 18.138 1.00 94.56 498 ILE A N 1
ATOM 3876 C CA . ILE A 1 498 ? -3.928 12.730 17.175 1.00 94.56 498 ILE A CA 1
ATOM 3877 C C . ILE A 1 498 ? -2.875 13.575 17.896 1.00 94.56 498 ILE A C 1
ATOM 3879 O O . ILE A 1 498 ? -1.679 13.403 17.661 1.00 94.56 498 ILE A O 1
ATOM 3883 N N . SER A 1 499 ? -3.297 14.458 18.803 1.00 94.44 499 SER A N 1
ATOM 3884 C CA . SER A 1 499 ? -2.395 15.310 19.577 1.00 94.44 499 SER A CA 1
ATOM 3885 C C . SER A 1 499 ? -1.383 14.494 20.380 1.00 94.44 499 SER A C 1
ATOM 3887 O O . SER A 1 499 ? -0.212 14.864 20.402 1.00 94.44 499 SER A O 1
ATOM 3889 N N . CYS A 1 500 ? -1.771 13.356 20.967 1.00 93.31 500 CYS A N 1
ATOM 3890 C CA . CYS A 1 500 ? -0.830 12.470 21.658 1.00 93.31 500 CYS A CA 1
ATOM 3891 C C . CYS A 1 500 ? 0.292 11.961 20.735 1.00 93.31 500 CYS A C 1
ATOM 3893 O O . CYS A 1 500 ? 1.440 11.904 21.173 1.00 93.31 500 CYS A O 1
ATOM 3895 N N . PHE A 1 501 ? -0.002 11.646 19.466 1.00 90.81 501 PHE A N 1
ATOM 3896 C CA . PHE A 1 501 ? 1.021 11.243 18.488 1.00 90.81 501 PHE A CA 1
ATOM 3897 C C . PHE A 1 501 ? 1.930 12.400 18.053 1.00 90.81 501 PHE A C 1
ATOM 3899 O O . PHE A 1 501 ? 3.096 12.157 17.754 1.00 90.81 501 PHE A O 1
ATOM 3906 N N . PHE A 1 502 ? 1.424 13.637 18.018 1.00 89.19 502 PHE A N 1
ATOM 3907 C CA . PHE A 1 502 ? 2.217 14.817 17.647 1.00 89.19 502 PHE A CA 1
ATOM 3908 C C . PHE A 1 502 ? 3.086 15.358 18.788 1.00 89.19 502 PHE A C 1
ATOM 3910 O O . PHE A 1 502 ? 4.182 15.852 18.534 1.00 89.19 502 PHE A O 1
ATOM 3917 N N . ILE A 1 503 ? 2.606 15.289 20.033 1.00 88.62 503 ILE A N 1
ATOM 3918 C CA . ILE A 1 503 ? 3.336 15.790 21.209 1.00 88.62 503 ILE A CA 1
ATOM 3919 C C . ILE A 1 503 ? 4.557 14.911 21.506 1.00 88.62 503 ILE A C 1
ATOM 3921 O O . ILE A 1 503 ? 5.597 15.417 21.930 1.00 88.62 503 ILE A O 1
ATOM 3925 N N . ASP A 1 504 ? 4.455 13.601 21.282 1.00 82.31 504 ASP A N 1
ATOM 3926 C CA . ASP A 1 504 ? 5.574 12.687 21.481 1.00 82.31 504 ASP A CA 1
ATOM 3927 C C . ASP A 1 504 ? 6.545 12.715 20.290 1.00 82.31 504 ASP A C 1
ATOM 3929 O O . ASP A 1 504 ? 6.416 11.960 19.323 1.00 82.31 504 ASP A O 1
ATOM 3933 N N . THR A 1 505 ? 7.570 13.558 20.395 1.00 76.81 505 THR A N 1
ATOM 3934 C CA . THR A 1 505 ? 8.614 13.731 19.373 1.00 76.81 505 THR A CA 1
ATOM 3935 C C . THR A 1 505 ? 9.761 12.717 19.451 1.00 76.81 505 THR A C 1
ATOM 3937 O O . THR A 1 505 ? 10.724 12.844 18.692 1.00 76.81 505 THR A O 1
ATOM 3940 N N . LYS A 1 506 ? 9.713 11.721 20.354 1.00 78.44 506 LYS A N 1
ATOM 3941 C CA . LYS A 1 506 ? 10.766 10.689 20.428 1.00 78.44 506 LYS A CA 1
ATOM 3942 C C . LYS A 1 506 ? 10.778 9.781 19.190 1.00 78.44 506 LYS A C 1
ATOM 3944 O O . LYS A 1 506 ? 9.965 9.914 18.276 1.00 78.44 506 LYS A O 1
ATOM 3949 N N . SER A 1 507 ? 11.745 8.860 19.154 1.00 70.94 507 SER A N 1
ATOM 3950 C CA . SER A 1 507 ? 11.878 7.885 18.075 1.00 70.94 507 SER A CA 1
ATOM 3951 C C . SER A 1 507 ? 10.550 7.146 17.831 1.00 70.94 507 SER A C 1
ATOM 3953 O O . SER A 1 507 ? 9.854 6.770 18.778 1.00 70.94 507 SER A O 1
ATOM 3955 N N . PRO A 1 508 ? 10.179 6.894 16.567 1.00 63.25 508 PRO A N 1
ATOM 3956 C CA . PRO A 1 508 ? 8.866 6.361 16.192 1.00 63.25 508 PRO A CA 1
ATOM 3957 C C . PRO A 1 508 ? 8.556 4.942 16.706 1.00 63.25 508 PRO A C 1
ATOM 3959 O O . PRO A 1 508 ? 7.436 4.476 16.493 1.00 63.25 508 PRO A O 1
ATOM 3962 N N . HIS A 1 509 ? 9.501 4.283 17.390 1.00 67.81 509 HIS A N 1
ATOM 3963 C CA . HIS A 1 509 ? 9.347 2.956 18.013 1.00 67.81 509 HIS A CA 1
ATOM 3964 C C . HIS A 1 509 ? 9.064 3.006 19.513 1.00 67.81 509 HIS A C 1
ATOM 3966 O O . HIS A 1 509 ? 8.617 2.016 20.082 1.00 67.81 509 HIS A O 1
ATOM 3972 N N . GLU A 1 510 ? 9.334 4.130 20.176 1.00 74.12 510 GLU A N 1
ATOM 3973 C CA . GLU A 1 510 ? 9.256 4.218 21.634 1.00 74.12 510 GLU A CA 1
ATOM 3974 C C . GLU A 1 510 ? 8.417 5.412 22.051 1.00 74.12 510 GLU A C 1
ATOM 3976 O O . GLU A 1 510 ? 8.683 6.532 21.627 1.00 74.12 510 GLU A O 1
ATOM 3981 N N . TRP A 1 511 ? 7.421 5.190 22.903 1.00 78.75 511 TRP A N 1
ATOM 3982 C CA . TRP A 1 511 ? 6.710 6.290 23.546 1.00 78.75 511 TRP A CA 1
ATOM 3983 C C . TRP A 1 511 ? 7.561 6.913 24.658 1.00 78.75 511 TRP A C 1
ATOM 3985 O O . TRP A 1 511 ? 8.298 6.216 25.364 1.00 78.75 511 TRP A O 1
ATOM 3995 N N . THR A 1 512 ? 7.425 8.220 24.871 1.00 73.38 512 THR A N 1
ATOM 3996 C CA . THR A 1 512 ? 8.006 8.920 26.017 1.00 73.38 512 THR A CA 1
ATOM 3997 C C . THR A 1 512 ? 7.522 8.304 27.330 1.00 73.38 512 THR A C 1
ATOM 3999 O O . THR A 1 512 ? 6.347 8.343 27.690 1.00 73.38 512 THR A O 1
ATOM 4002 N N . THR A 1 513 ? 8.460 7.739 28.091 1.00 76.88 513 THR A N 1
ATOM 4003 C CA . THR A 1 513 ? 8.226 7.365 29.487 1.00 76.88 513 THR A CA 1
ATOM 4004 C C . THR A 1 513 ? 8.220 8.627 30.342 1.00 76.88 513 THR A C 1
ATOM 4006 O O . THR A 1 513 ? 9.255 9.285 30.485 1.00 76.88 513 THR A O 1
ATOM 4009 N N . TYR A 1 514 ? 7.069 8.958 30.914 1.00 70.12 514 TYR A N 1
ATOM 4010 C CA . TYR A 1 514 ? 6.935 10.024 31.898 1.00 70.12 514 TYR A CA 1
ATOM 4011 C C . TYR A 1 514 ? 7.079 9.417 33.292 1.00 70.12 514 TYR A C 1
ATOM 4013 O O . TYR A 1 514 ? 6.440 8.412 33.603 1.00 70.12 514 TYR A O 1
ATOM 4021 N N . ASN A 1 515 ? 7.927 10.020 34.123 1.00 70.19 515 ASN A N 1
ATOM 4022 C CA . ASN A 1 515 ? 8.046 9.669 35.533 1.00 70.19 515 ASN A CA 1
ATOM 4023 C C . ASN A 1 515 ? 7.311 10.735 36.346 1.00 70.19 515 ASN A C 1
ATOM 4025 O O . ASN A 1 515 ? 7.826 11.835 36.552 1.00 70.19 515 ASN A O 1
ATOM 4029 N N . VAL A 1 516 ? 6.084 10.426 36.763 1.00 62.25 516 VAL A N 1
ATOM 4030 C CA . VAL A 1 516 ? 5.310 11.291 37.658 1.00 62.25 516 VAL A CA 1
ATOM 4031 C C . VAL A 1 516 ? 5.163 10.562 38.985 1.00 62.25 516 VAL A C 1
ATOM 4033 O O . VAL A 1 516 ? 4.448 9.568 39.074 1.00 62.25 516 VAL A O 1
ATOM 4036 N N . ARG A 1 517 ? 5.843 11.059 40.029 1.00 53.56 517 ARG A N 1
ATOM 4037 C CA . ARG A 1 517 ? 5.637 10.637 41.429 1.00 53.56 517 ARG A CA 1
ATOM 4038 C C . ARG A 1 517 ? 5.611 9.102 41.615 1.00 53.56 517 ARG A C 1
ATOM 4040 O O . ARG A 1 517 ? 4.701 8.576 42.244 1.00 53.56 517 ARG A O 1
ATOM 4047 N N . SER A 1 518 ? 6.629 8.400 41.102 1.00 53.78 518 SER A N 1
ATOM 4048 C CA . SER A 1 518 ? 6.843 6.931 41.159 1.00 53.78 518 SER A CA 1
ATOM 4049 C C . SER A 1 518 ? 6.134 6.069 40.108 1.00 53.78 518 SER A C 1
ATOM 4051 O O . SER A 1 518 ? 6.494 4.902 39.955 1.00 53.78 518 SER A O 1
ATOM 4053 N N . MET A 1 519 ? 5.202 6.619 39.325 1.00 53.53 519 MET A N 1
ATOM 4054 C CA . MET A 1 519 ? 4.638 5.900 38.181 1.00 53.53 519 MET A CA 1
ATOM 4055 C C . MET A 1 519 ? 5.517 6.145 36.950 1.00 53.53 519 MET A C 1
ATOM 4057 O O . MET A 1 519 ? 5.486 7.222 36.355 1.00 53.53 519 MET A O 1
ATOM 4061 N N . ASN A 1 520 ? 6.320 5.143 36.584 1.00 64.75 520 ASN A N 1
ATOM 4062 C CA . ASN A 1 520 ? 7.017 5.097 35.299 1.00 64.75 520 ASN A CA 1
ATOM 4063 C C . ASN A 1 520 ? 6.043 4.549 34.247 1.00 64.75 520 ASN A C 1
ATOM 4065 O O . ASN A 1 520 ? 5.806 3.343 34.199 1.00 64.75 520 ASN A O 1
ATOM 4069 N N . GLY A 1 521 ? 5.466 5.425 33.422 1.00 66.94 521 GLY A N 1
ATOM 4070 C CA . GLY A 1 521 ? 4.430 5.043 32.457 1.00 66.94 521 GLY A CA 1
ATOM 4071 C C . GLY A 1 521 ? 4.577 5.727 31.102 1.00 66.94 521 GLY A C 1
ATOM 4072 O O . GLY A 1 521 ? 5.177 6.795 30.981 1.00 66.94 521 GLY A O 1
ATOM 4073 N N . GLN A 1 522 ? 4.008 5.116 30.063 1.00 83.88 522 GLN A N 1
ATOM 4074 C CA . GLN A 1 522 ? 3.904 5.714 28.729 1.00 83.88 522 GLN A CA 1
ATOM 4075 C C . GLN A 1 522 ? 2.584 6.493 28.648 1.00 83.88 522 GLN A C 1
ATOM 4077 O O . GLN A 1 522 ? 1.669 6.119 27.923 1.00 83.88 522 GLN A O 1
ATOM 4082 N N . LEU A 1 523 ? 2.484 7.573 29.433 1.00 86.75 523 LEU A N 1
ATOM 4083 C CA . LEU A 1 523 ? 1.235 8.309 29.674 1.00 86.75 523 LEU A CA 1
ATOM 4084 C C . LEU A 1 523 ? 0.489 8.682 28.380 1.00 86.75 523 LEU A C 1
ATOM 4086 O O . LEU A 1 523 ? -0.715 8.466 28.289 1.00 86.75 523 LEU A O 1
ATOM 4090 N N . LEU A 1 524 ? 1.192 9.204 27.368 1.00 89.94 524 LEU A N 1
ATOM 4091 C CA . LEU A 1 524 ? 0.570 9.604 26.098 1.00 89.94 524 LEU A CA 1
ATOM 4092 C C . LEU A 1 524 ? 0.001 8.417 25.313 1.00 89.94 524 LEU A C 1
ATOM 4094 O O . LEU A 1 524 ? -1.084 8.534 24.747 1.00 89.94 524 LEU A O 1
ATOM 4098 N N . ARG A 1 525 ? 0.684 7.265 25.323 1.00 90.81 525 ARG A N 1
ATOM 4099 C CA . ARG A 1 525 ? 0.175 6.022 24.724 1.00 90.81 525 ARG A CA 1
ATOM 4100 C C . ARG A 1 525 ? -1.123 5.603 25.393 1.00 90.81 525 ARG A C 1
ATOM 4102 O O . ARG A 1 525 ? -2.080 5.227 24.720 1.00 90.81 525 ARG A O 1
ATOM 4109 N N . ASP A 1 526 ? -1.140 5.643 26.718 1.00 90.88 526 ASP A N 1
ATOM 4110 C CA . ASP A 1 526 ? -2.259 5.154 27.513 1.00 90.88 526 ASP A CA 1
ATOM 4111 C C . ASP A 1 526 ? -3.475 6.087 27.366 1.00 90.88 526 ASP A C 1
ATOM 4113 O O . ASP A 1 526 ? -4.582 5.603 27.133 1.00 90.88 526 ASP A O 1
ATOM 4117 N N . ILE A 1 527 ? -3.263 7.411 27.348 1.00 93.00 527 ILE A N 1
ATOM 4118 C CA . ILE A 1 527 ? -4.302 8.400 27.011 1.00 93.00 527 ILE A CA 1
ATOM 4119 C C . ILE A 1 527 ? -4.836 8.161 25.596 1.00 93.00 527 ILE A C 1
ATOM 4121 O O . ILE A 1 527 ? -6.050 8.063 25.424 1.00 93.00 527 ILE A O 1
ATOM 4125 N N . ALA A 1 528 ? -3.968 8.018 24.589 1.00 94.81 528 ALA A N 1
ATOM 4126 C CA . ALA A 1 528 ? -4.394 7.774 23.210 1.00 94.81 528 ALA A CA 1
ATOM 4127 C C . ALA A 1 528 ? -5.207 6.474 23.079 1.00 94.81 528 ALA A C 1
ATOM 4129 O O . ALA A 1 528 ? -6.211 6.441 22.370 1.00 94.81 528 ALA A O 1
ATOM 4130 N N . SER A 1 529 ? -4.804 5.425 23.802 1.00 93.75 529 SER A N 1
ATOM 4131 C CA . SER A 1 529 ? -5.491 4.128 23.843 1.00 93.75 529 SER A CA 1
ATOM 4132 C C . SER A 1 529 ? -6.883 4.240 24.460 1.00 93.75 529 SER A C 1
ATOM 4134 O O . SER A 1 529 ? -7.848 3.726 23.896 1.00 93.75 529 SER A O 1
ATOM 4136 N N . ILE A 1 530 ? -7.008 4.950 25.587 1.00 94.19 530 ILE A N 1
ATOM 4137 C CA . ILE A 1 530 ? -8.301 5.218 26.228 1.00 94.19 530 ILE A CA 1
ATOM 4138 C C . ILE A 1 530 ? -9.179 6.060 25.302 1.00 94.19 530 ILE A C 1
ATOM 4140 O O . ILE A 1 530 ? -10.343 5.723 25.120 1.00 94.19 530 ILE A O 1
ATOM 4144 N N . CYS A 1 531 ? -8.633 7.099 24.662 1.00 96.25 531 CYS A N 1
ATOM 4145 C CA . CYS A 1 531 ? -9.385 7.926 23.717 1.00 96.25 531 CYS A CA 1
ATOM 4146 C C . CYS A 1 531 ? -9.963 7.090 22.574 1.00 96.25 531 CYS A C 1
ATOM 4148 O O . CYS A 1 531 ? -11.142 7.219 22.260 1.00 96.25 531 CYS A O 1
ATOM 4150 N N . MET A 1 532 ? -9.158 6.193 22.002 1.00 96.06 532 MET A N 1
ATOM 4151 C CA . MET A 1 532 ? -9.596 5.286 20.942 1.00 96.06 532 MET A CA 1
ATOM 4152 C C . MET A 1 532 ? -10.660 4.293 21.411 1.00 96.06 532 MET A C 1
ATOM 4154 O O . MET A 1 532 ? -11.665 4.108 20.729 1.00 96.06 532 MET A O 1
ATOM 4158 N N . ALA A 1 533 ? -10.469 3.671 22.578 1.00 95.31 533 ALA A N 1
ATOM 4159 C CA . ALA A 1 533 ? -11.448 2.740 23.135 1.00 95.31 533 ALA A CA 1
ATOM 4160 C C . ALA A 1 533 ? -12.781 3.437 23.447 1.00 95.31 533 ALA A C 1
ATOM 4162 O O . ALA A 1 533 ? -13.835 2.924 23.084 1.00 95.31 533 ALA A O 1
ATOM 4163 N N . MET A 1 534 ? -12.736 4.624 24.058 1.00 95.69 534 MET A N 1
ATOM 4164 C CA . MET A 1 534 ? -13.922 5.430 24.358 1.00 95.69 534 MET A CA 1
ATOM 4165 C C . MET A 1 534 ? -14.627 5.895 23.087 1.00 95.69 534 MET A C 1
ATOM 4167 O O . MET A 1 534 ? -15.848 5.798 23.006 1.00 95.69 534 MET A O 1
ATOM 4171 N N . ALA A 1 535 ? -13.877 6.366 22.086 1.00 95.31 535 ALA A N 1
ATOM 4172 C CA . ALA A 1 535 ? -14.451 6.793 20.817 1.00 95.31 535 ALA A CA 1
ATOM 4173 C C . ALA A 1 535 ? -15.214 5.634 20.169 1.00 95.31 535 ALA A C 1
ATOM 4175 O O . ALA A 1 535 ? -16.399 5.781 19.885 1.00 95.31 535 ALA A O 1
ATOM 4176 N N . TYR A 1 536 ? -14.592 4.458 20.041 1.00 94.00 536 TYR A N 1
ATOM 4177 C CA . TYR A 1 536 ? -15.279 3.279 19.519 1.00 94.00 536 TYR A CA 1
ATOM 4178 C C . TYR A 1 536 ? -16.481 2.870 20.361 1.00 94.00 536 TYR A C 1
ATOM 4180 O O . TYR A 1 536 ? -17.543 2.661 19.785 1.00 94.00 536 TYR A O 1
ATOM 4188 N N . ALA A 1 537 ? -16.370 2.825 21.689 1.00 94.00 537 ALA A N 1
ATOM 4189 C CA . ALA A 1 537 ? -17.500 2.482 22.553 1.00 94.00 537 ALA A CA 1
ATOM 4190 C C . ALA A 1 537 ? -18.715 3.386 22.289 1.00 94.00 537 ALA A C 1
ATOM 4192 O O . ALA A 1 537 ? -19.825 2.891 22.114 1.00 94.00 537 ALA A O 1
ATOM 4193 N N . LEU A 1 538 ? -18.494 4.698 22.157 1.00 92.12 538 LEU A N 1
ATOM 4194 C CA . LEU A 1 538 ? -19.555 5.658 21.853 1.00 92.12 538 LEU A CA 1
ATOM 4195 C C . LEU A 1 538 ? -20.143 5.450 20.449 1.00 92.12 538 LEU A C 1
ATOM 4197 O O . LEU A 1 538 ? -21.350 5.585 20.269 1.00 92.12 538 LEU A O 1
ATOM 4201 N N . THR A 1 539 ? -19.346 5.067 19.447 1.00 89.00 539 THR A N 1
ATOM 4202 C CA . THR A 1 539 ? -19.875 4.814 18.089 1.00 89.00 539 THR A CA 1
ATOM 4203 C C . THR A 1 539 ? -20.845 3.625 17.997 1.00 89.00 539 THR A C 1
ATOM 4205 O O . THR A 1 539 ? -21.639 3.565 17.060 1.00 89.00 539 THR A O 1
ATOM 4208 N N . PHE A 1 540 ? -20.852 2.701 18.967 1.00 86.31 540 PHE A N 1
ATOM 4209 C CA . PHE A 1 540 ? -21.790 1.566 18.989 1.00 86.31 540 PHE A CA 1
ATOM 4210 C C . PHE A 1 540 ? -23.227 1.943 19.402 1.00 86.31 540 PHE A C 1
ATOM 4212 O O . PHE A 1 540 ? -24.140 1.134 19.223 1.00 86.31 540 PHE A O 1
ATOM 4219 N N . ASN A 1 541 ? -23.470 3.176 19.867 1.00 75.44 541 ASN A N 1
ATOM 4220 C CA . ASN A 1 541 ? -24.801 3.633 20.298 1.00 75.44 541 ASN A CA 1
ATOM 4221 C C . ASN A 1 541 ? -25.868 3.646 19.180 1.00 75.44 541 ASN A C 1
ATOM 4223 O O . ASN A 1 541 ? -27.059 3.707 19.487 1.00 75.44 541 ASN A O 1
ATOM 4227 N N . GLY A 1 542 ? -25.468 3.546 17.905 1.00 65.56 542 GLY A N 1
ATOM 4228 C CA . GLY A 1 542 ? -26.367 3.417 16.745 1.00 65.56 542 GLY A CA 1
ATOM 4229 C C . GLY A 1 542 ? -26.963 2.016 16.534 1.00 65.56 542 GLY A C 1
ATOM 4230 O O . GLY A 1 542 ? -27.650 1.783 15.545 1.00 65.56 542 GLY A O 1
ATOM 4231 N N . GLY A 1 543 ? -26.695 1.065 17.435 1.00 75.94 543 GLY A N 1
ATOM 4232 C CA . GLY A 1 543 ? -27.236 -0.294 17.395 1.00 75.94 543 GLY A CA 1
ATOM 4233 C C . GLY A 1 543 ? -26.180 -1.368 17.124 1.00 75.94 543 GLY A C 1
ATOM 4234 O O . GLY A 1 543 ? -25.169 -1.146 16.453 1.00 75.94 543 GLY A O 1
ATOM 4235 N N . LEU A 1 544 ? -26.443 -2.577 17.635 1.00 78.06 544 LEU A N 1
ATOM 4236 C CA . LEU A 1 544 ? -25.487 -3.689 17.644 1.00 78.06 544 LEU A CA 1
ATOM 4237 C C . LEU A 1 544 ? -25.034 -4.100 16.231 1.00 78.06 544 LEU A C 1
ATOM 4239 O O . LEU A 1 544 ? -23.850 -4.336 15.998 1.00 78.06 544 LEU A O 1
ATOM 4243 N N . HIS A 1 545 ? -25.967 -4.186 15.276 1.00 83.00 545 HIS A N 1
ATOM 4244 C CA . HIS A 1 545 ? -25.668 -4.682 13.928 1.00 83.00 545 HIS A CA 1
ATOM 4245 C C . HIS A 1 545 ? -24.817 -3.712 13.090 1.00 83.00 545 HIS A C 1
ATOM 4247 O O . HIS A 1 545 ? -23.771 -4.152 12.604 1.00 83.00 545 HIS A O 1
ATOM 4253 N N . PRO A 1 546 ? -25.191 -2.426 12.922 1.00 85.69 546 PRO A N 1
ATOM 4254 C CA . PRO A 1 546 ? -24.372 -1.478 12.165 1.00 85.69 546 PRO A CA 1
ATOM 4255 C C . PRO A 1 546 ? -22.993 -1.265 12.797 1.00 85.69 546 PRO A C 1
ATOM 4257 O O . PRO A 1 546 ? -21.985 -1.307 12.090 1.00 85.69 546 PRO A O 1
ATOM 4260 N N . GLY A 1 547 ? -22.938 -1.123 14.129 1.00 88.50 547 GLY A N 1
ATOM 4261 C CA . GLY A 1 547 ? -21.685 -0.948 14.864 1.00 88.50 547 GLY A CA 1
ATOM 4262 C C . GLY A 1 547 ? -20.739 -2.136 14.694 1.00 88.50 547 GLY A C 1
ATOM 4263 O O . GLY A 1 547 ? -19.558 -1.952 14.406 1.00 88.50 547 GLY A O 1
ATOM 4264 N N . PHE A 1 548 ? -21.256 -3.369 14.768 1.00 92.06 548 PHE A N 1
ATOM 4265 C CA . PHE A 1 548 ? -20.439 -4.568 14.576 1.00 92.06 548 PHE A CA 1
ATOM 4266 C C . PHE A 1 548 ? -19.864 -4.666 13.159 1.00 92.06 548 PHE A C 1
ATOM 4268 O O . PHE A 1 548 ? -18.685 -4.974 13.002 1.00 92.06 548 PHE A O 1
ATOM 4275 N N . ILE A 1 549 ? -20.659 -4.379 12.123 1.00 92.94 549 ILE A N 1
ATOM 4276 C CA . ILE A 1 549 ? -20.190 -4.418 10.727 1.00 92.94 549 ILE A CA 1
ATOM 4277 C C . ILE A 1 549 ? -19.118 -3.346 10.483 1.00 92.94 549 ILE A C 1
ATOM 4279 O O . ILE A 1 549 ? -18.102 -3.626 9.838 1.00 92.94 549 ILE A O 1
ATOM 4283 N N . LEU A 1 550 ? -19.310 -2.136 11.015 1.00 92.69 550 LEU A N 1
ATOM 4284 C CA . LEU A 1 550 ? -18.323 -1.054 10.931 1.00 92.69 550 LEU A CA 1
ATOM 4285 C C . LEU A 1 550 ? -17.031 -1.408 11.668 1.00 92.69 550 LEU A C 1
ATOM 4287 O O . LEU A 1 550 ? -15.941 -1.215 11.126 1.00 92.69 550 LEU A O 1
ATOM 4291 N N . TRP A 1 551 ? -17.142 -1.997 12.857 1.00 95.19 551 TRP A N 1
ATOM 4292 C CA . TRP A 1 551 ? -15.995 -2.460 13.628 1.00 95.19 551 TRP A CA 1
ATOM 4293 C C . TRP A 1 551 ? -15.205 -3.547 12.897 1.00 95.19 551 TRP A C 1
ATOM 4295 O O . TRP A 1 551 ? -13.988 -3.432 12.771 1.00 95.19 551 TRP A O 1
ATOM 4305 N N . GLN A 1 552 ? -15.886 -4.552 12.338 1.00 95.75 552 GLN A N 1
ATOM 4306 C CA . GLN A 1 552 ? -15.260 -5.598 11.522 1.00 95.75 552 GLN A CA 1
ATOM 4307 C C . GLN A 1 552 ? -14.539 -5.012 10.314 1.00 95.75 552 GLN A C 1
ATOM 4309 O O . GLN A 1 552 ? -13.384 -5.339 10.051 1.00 95.75 552 GLN A O 1
ATOM 4314 N N . SER A 1 553 ? -15.212 -4.116 9.591 1.00 96.50 553 SER A N 1
ATOM 4315 C CA . SER A 1 553 ? -14.646 -3.449 8.418 1.00 96.50 553 SER A CA 1
ATOM 4316 C C . SER A 1 553 ? -13.391 -2.667 8.801 1.00 96.50 553 SER A C 1
ATOM 4318 O O . SER A 1 553 ? -12.364 -2.776 8.133 1.00 96.50 553 SER A O 1
ATOM 4320 N N . THR A 1 554 ? -13.443 -1.946 9.924 1.00 96.56 554 THR A N 1
ATOM 4321 C CA . THR A 1 554 ? -12.307 -1.189 10.457 1.00 96.56 554 THR A CA 1
ATOM 4322 C C . THR A 1 554 ? -11.171 -2.117 10.871 1.00 96.56 554 THR A C 1
ATOM 4324 O O . THR A 1 554 ? -10.027 -1.861 10.514 1.00 96.56 554 THR A O 1
ATOM 4327 N N . ALA A 1 555 ? -11.456 -3.225 11.559 1.00 96.50 555 ALA A N 1
ATOM 4328 C CA . ALA A 1 555 ? -10.450 -4.209 11.951 1.00 96.50 555 ALA A CA 1
ATOM 4329 C C . ALA A 1 555 ? -9.768 -4.846 10.729 1.00 96.50 555 ALA A C 1
ATOM 4331 O O . ALA A 1 555 ? -8.539 -4.940 10.696 1.00 96.50 555 ALA A O 1
ATOM 4332 N N . ILE A 1 556 ? -10.542 -5.222 9.703 1.00 96.44 556 ILE A N 1
ATOM 4333 C CA . ILE A 1 556 ? -10.024 -5.775 8.447 1.00 96.44 556 ILE A CA 1
ATOM 4334 C C . ILE A 1 556 ? -9.098 -4.763 7.774 1.00 96.44 556 ILE A C 1
ATOM 4336 O O . ILE A 1 556 ? -7.942 -5.085 7.521 1.00 96.44 556 ILE A O 1
ATOM 4340 N N . VAL A 1 557 ? -9.551 -3.535 7.511 1.00 97.19 557 VAL A N 1
ATOM 4341 C CA . VAL A 1 557 ? -8.716 -2.543 6.812 1.00 97.19 557 VAL A CA 1
ATOM 4342 C C . VAL A 1 557 ? -7.486 -2.179 7.643 1.00 97.19 557 VAL A C 1
ATOM 4344 O O . VAL A 1 557 ? -6.385 -2.150 7.112 1.00 97.19 557 VAL A O 1
ATOM 4347 N N . THR A 1 558 ? -7.629 -1.964 8.946 1.00 95.81 558 THR A N 1
ATOM 4348 C CA . THR A 1 558 ? -6.513 -1.587 9.820 1.00 95.81 558 THR A CA 1
ATOM 4349 C C . THR A 1 558 ? -5.454 -2.685 9.909 1.00 95.81 558 THR A C 1
ATOM 4351 O O . THR A 1 558 ? -4.272 -2.413 9.701 1.00 95.81 558 THR A O 1
ATOM 4354 N N . VAL A 1 559 ? -5.845 -3.927 10.210 1.00 96.25 559 VAL A N 1
ATOM 4355 C CA . VAL A 1 559 ? -4.894 -5.003 10.535 1.00 96.25 559 VAL A CA 1
ATOM 4356 C C . VAL A 1 559 ? -4.449 -5.763 9.287 1.00 96.25 559 VAL A C 1
ATOM 4358 O O . VAL A 1 559 ? -3.248 -5.884 9.042 1.00 96.25 559 VAL A O 1
ATOM 4361 N N . LEU A 1 560 ? -5.394 -6.242 8.465 1.00 97.19 560 LEU A N 1
ATOM 4362 C CA . LEU A 1 560 ? -5.083 -7.062 7.286 1.00 97.19 560 LEU A CA 1
ATOM 4363 C C . LEU A 1 560 ? -4.272 -6.263 6.264 1.00 97.19 560 LEU A C 1
ATOM 4365 O O . LEU A 1 560 ? -3.240 -6.741 5.791 1.00 97.19 560 LEU A O 1
ATOM 4369 N N . TYR A 1 561 ? -4.728 -5.051 5.925 1.00 97.62 561 TYR A N 1
ATOM 4370 C CA . TYR A 1 561 ? -4.082 -4.235 4.894 1.00 97.62 561 TYR A CA 1
ATOM 4371 C C . TYR A 1 561 ? -2.702 -3.754 5.342 1.00 97.62 561 TYR A C 1
ATOM 4373 O O . TYR A 1 561 ? -1.742 -3.848 4.577 1.00 97.62 561 TYR A O 1
ATOM 4381 N N . THR A 1 562 ? -2.569 -3.295 6.592 1.00 96.81 562 THR A N 1
ATOM 4382 C CA . THR A 1 562 ? -1.268 -2.841 7.098 1.00 96.81 562 THR A CA 1
ATOM 4383 C C . THR A 1 562 ? -0.269 -3.990 7.176 1.00 96.81 562 THR A C 1
ATOM 4385 O O . THR A 1 562 ? 0.867 -3.823 6.734 1.00 96.81 562 THR A O 1
ATOM 4388 N N . SER A 1 563 ? -0.680 -5.171 7.654 1.00 96.44 563 SER A N 1
ATOM 4389 C CA . SER A 1 563 ? 0.197 -6.350 7.697 1.00 96.44 563 SER A CA 1
ATOM 4390 C C . SER A 1 563 ? 0.612 -6.795 6.288 1.00 96.44 563 SER A C 1
ATOM 4392 O O . SER A 1 563 ? 1.790 -7.065 6.030 1.00 96.44 563 SER A O 1
ATOM 4394 N N . PHE A 1 564 ? -0.325 -6.762 5.334 1.00 97.56 564 PHE A N 1
ATOM 4395 C CA . PHE A 1 564 ? -0.065 -7.040 3.921 1.00 97.56 564 PHE A CA 1
ATOM 4396 C C . PHE A 1 564 ? 0.989 -6.097 3.318 1.00 97.56 564 PHE A C 1
ATOM 4398 O O . PHE A 1 564 ? 1.987 -6.564 2.762 1.00 97.56 564 PHE A O 1
ATOM 4405 N N . VAL A 1 565 ? 0.815 -4.780 3.470 1.00 97.12 565 VAL A N 1
ATOM 4406 C CA . VAL A 1 565 ? 1.750 -3.768 2.945 1.00 97.12 565 VAL A CA 1
ATOM 4407 C C . VAL A 1 565 ? 3.103 -3.835 3.661 1.00 97.12 565 VAL A C 1
ATOM 4409 O O . VAL A 1 565 ? 4.149 -3.841 3.006 1.00 97.12 565 VAL A O 1
ATOM 4412 N N . SER A 1 566 ? 3.104 -3.942 4.993 1.00 95.88 566 SER A N 1
ATOM 4413 C CA . SER A 1 566 ? 4.320 -4.018 5.811 1.00 95.88 566 SER A CA 1
ATOM 4414 C C . SER A 1 566 ? 5.176 -5.235 5.447 1.00 95.88 566 SER A C 1
ATOM 4416 O O . SER A 1 566 ? 6.392 -5.115 5.278 1.00 95.88 566 SER A O 1
ATOM 4418 N N . CYS A 1 567 ? 4.550 -6.394 5.205 1.00 95.81 567 CYS A N 1
ATOM 4419 C CA . CYS A 1 567 ? 5.250 -7.599 4.765 1.00 95.81 567 CYS A CA 1
ATOM 4420 C C . CYS A 1 567 ? 5.981 -7.395 3.425 1.00 95.81 567 CYS A C 1
ATOM 4422 O O . CYS A 1 567 ? 7.152 -7.765 3.293 1.00 95.81 567 CYS A O 1
ATOM 4424 N N . ILE A 1 568 ? 5.322 -6.760 2.450 1.00 95.88 568 ILE A N 1
ATOM 4425 C CA . ILE A 1 568 ? 5.902 -6.479 1.128 1.00 95.88 568 ILE A CA 1
ATOM 4426 C C . ILE A 1 568 ? 7.076 -5.501 1.243 1.00 95.88 568 ILE A C 1
ATOM 4428 O O . ILE A 1 568 ? 8.126 -5.729 0.634 1.00 95.88 568 ILE A O 1
ATOM 4432 N N . ILE A 1 569 ? 6.932 -4.440 2.044 1.00 95.19 569 ILE A N 1
ATOM 4433 C CA . ILE A 1 569 ? 8.003 -3.465 2.293 1.00 95.19 569 ILE A CA 1
ATOM 4434 C C . ILE A 1 569 ? 9.209 -4.159 2.933 1.00 95.19 569 ILE A C 1
ATOM 4436 O O . ILE A 1 569 ? 10.330 -4.046 2.434 1.00 95.19 569 ILE A O 1
ATOM 4440 N N . ALA A 1 570 ? 8.989 -4.935 3.993 1.00 93.25 570 ALA A N 1
ATOM 4441 C CA . ALA A 1 570 ? 10.066 -5.611 4.701 1.00 93.25 570 ALA A CA 1
ATOM 4442 C C . ALA A 1 570 ? 10.805 -6.627 3.809 1.00 93.25 570 ALA A C 1
ATOM 4444 O O . ALA A 1 570 ? 12.038 -6.654 3.816 1.00 93.25 570 ALA A O 1
ATOM 4445 N N . LYS A 1 571 ? 10.096 -7.388 2.962 1.00 93.75 571 LYS A N 1
ATOM 4446 C CA . LYS A 1 571 ? 10.721 -8.275 1.960 1.00 93.75 571 LYS A CA 1
ATOM 4447 C C . LYS A 1 571 ? 11.482 -7.498 0.883 1.00 93.75 571 LYS A C 1
ATOM 4449 O O . LYS A 1 571 ? 12.569 -7.912 0.495 1.00 93.75 571 LYS A O 1
ATOM 4454 N N . SER A 1 572 ? 10.966 -6.351 0.443 1.00 92.06 572 SER A N 1
ATOM 4455 C CA . SER A 1 572 ? 11.613 -5.529 -0.591 1.00 92.06 572 SER A CA 1
ATOM 4456 C C . SER A 1 572 ? 12.955 -4.940 -0.140 1.00 92.06 572 SER A C 1
ATOM 4458 O O . SER A 1 572 ? 13.834 -4.690 -0.967 1.00 92.06 572 SER A O 1
ATOM 4460 N N . TYR A 1 573 ? 13.130 -4.733 1.168 1.00 89.62 573 TYR A N 1
ATOM 4461 C CA . TYR A 1 573 ? 14.335 -4.141 1.755 1.00 89.62 573 TYR A CA 1
ATOM 4462 C C . TYR A 1 573 ? 15.209 -5.144 2.520 1.00 89.62 573 TYR A C 1
ATOM 4464 O O . TYR A 1 573 ? 16.189 -4.726 3.134 1.00 89.62 573 TYR A O 1
ATOM 4472 N N . ASN A 1 574 ? 14.910 -6.449 2.438 1.00 86.94 574 ASN A N 1
ATOM 4473 C CA . ASN A 1 574 ? 15.576 -7.514 3.201 1.00 86.94 574 ASN A CA 1
ATOM 4474 C C . ASN A 1 574 ? 15.615 -7.229 4.715 1.00 86.94 574 ASN A C 1
ATOM 4476 O O . ASN A 1 574 ? 16.605 -7.523 5.383 1.00 86.94 574 ASN A O 1
ATOM 4480 N N . SER A 1 575 ? 14.547 -6.636 5.255 1.00 81.06 575 SER A N 1
ATOM 4481 C CA . SER A 1 575 ? 14.437 -6.402 6.694 1.00 81.06 575 SER A CA 1
ATOM 4482 C C . SER A 1 575 ? 14.294 -7.754 7.414 1.00 81.06 575 SER A C 1
ATOM 4484 O O . SER A 1 575 ? 13.430 -8.549 7.025 1.00 81.06 575 SER A O 1
ATOM 4486 N N . PRO A 1 576 ? 15.121 -8.049 8.437 1.00 64.69 576 PRO A N 1
ATOM 4487 C CA . PRO A 1 576 ? 15.211 -9.378 9.046 1.00 64.69 576 PRO A CA 1
ATOM 4488 C C . PRO A 1 576 ? 13.940 -9.831 9.789 1.00 64.69 576 PRO A C 1
ATOM 4490 O O . PRO A 1 576 ? 13.823 -11.014 10.104 1.00 64.69 576 PRO A O 1
ATOM 4493 N N . SER A 1 577 ? 12.957 -8.953 10.029 1.00 66.25 577 SER A N 1
ATOM 4494 C CA . SER A 1 577 ? 11.737 -9.307 10.770 1.00 66.25 577 SER A CA 1
ATOM 4495 C C . SER A 1 577 ? 10.495 -8.507 10.341 1.00 66.25 577 SER A C 1
ATOM 4497 O O . SER A 1 577 ? 10.132 -7.499 10.932 1.00 66.25 577 SER A O 1
ATOM 4499 N N . THR A 1 578 ? 9.770 -9.019 9.339 1.00 60.22 578 THR A N 1
ATOM 4500 C CA . THR A 1 578 ? 8.468 -8.471 8.878 1.00 60.22 578 THR A CA 1
ATOM 4501 C C . THR A 1 578 ? 7.440 -8.318 10.012 1.00 60.22 578 THR A C 1
ATOM 4503 O O . THR A 1 578 ? 6.797 -7.280 10.130 1.00 60.22 578 THR A O 1
ATOM 4506 N N . ALA A 1 579 ? 7.316 -9.330 10.879 1.00 60.78 579 ALA A N 1
ATOM 4507 C CA . ALA A 1 579 ? 6.367 -9.330 11.994 1.00 60.78 579 ALA A CA 1
ATOM 4508 C C . ALA A 1 579 ? 6.717 -8.308 13.091 1.00 60.78 579 ALA A C 1
ATOM 4510 O O . ALA A 1 579 ? 5.827 -7.860 13.812 1.00 60.78 579 ALA A O 1
ATOM 4511 N N . SER A 1 580 ? 7.990 -7.914 13.224 1.00 71.62 580 SER A N 1
ATOM 4512 C CA . SER A 1 580 ? 8.378 -6.952 14.259 1.00 71.62 580 SER A CA 1
ATOM 4513 C C . SER A 1 580 ? 8.053 -5.521 13.858 1.00 71.62 580 SER A C 1
ATOM 4515 O O . SER A 1 580 ? 7.701 -4.737 14.725 1.00 71.62 580 SER A O 1
ATOM 4517 N N . THR A 1 581 ? 8.145 -5.162 12.573 1.00 85.06 581 THR A N 1
ATOM 4518 C CA . THR A 1 581 ? 8.027 -3.757 12.153 1.00 85.06 581 THR A CA 1
ATOM 4519 C C . THR A 1 581 ? 6.623 -3.201 12.381 1.00 85.06 581 THR A C 1
ATOM 4521 O O . THR A 1 581 ? 6.483 -2.126 12.953 1.00 85.06 581 THR A O 1
ATOM 4524 N N . MET A 1 582 ? 5.568 -3.934 12.006 1.00 88.94 582 MET A N 1
ATOM 4525 C CA . MET A 1 582 ? 4.198 -3.470 12.265 1.00 88.94 582 MET A CA 1
ATOM 4526 C C . MET A 1 582 ? 3.898 -3.395 13.768 1.00 88.94 582 MET A C 1
ATOM 4528 O O . MET A 1 582 ? 3.314 -2.419 14.223 1.00 88.94 582 MET A O 1
ATOM 4532 N N . ARG A 1 583 ? 4.324 -4.397 14.548 1.00 87.94 583 ARG A N 1
ATOM 4533 C CA . ARG A 1 583 ? 4.073 -4.446 15.999 1.00 87.94 583 ARG A CA 1
ATOM 4534 C C . ARG A 1 583 ? 4.915 -3.443 16.793 1.00 87.94 583 ARG A C 1
ATOM 4536 O O . ARG A 1 583 ? 4.505 -3.044 17.877 1.00 87.94 583 ARG A O 1
ATOM 4543 N N . ALA A 1 584 ? 6.061 -3.025 16.254 1.00 87.44 584 ALA A N 1
ATOM 4544 C CA . ALA A 1 584 ? 6.896 -1.958 16.803 1.00 87.44 584 ALA A CA 1
ATOM 4545 C C . ALA A 1 584 ? 6.322 -0.556 16.537 1.00 87.44 584 ALA A C 1
ATOM 4547 O O . ALA A 1 584 ? 6.725 0.406 17.188 1.00 87.44 584 ALA A O 1
ATOM 4548 N N . ALA A 1 585 ? 5.372 -0.423 15.607 1.00 90.56 585 ALA A N 1
ATOM 4549 C CA . ALA A 1 585 ? 4.730 0.849 15.324 1.00 90.56 585 ALA A CA 1
ATOM 4550 C C . ALA A 1 585 ? 3.906 1.313 16.541 1.00 90.56 585 ALA A C 1
ATOM 4552 O O . ALA A 1 585 ? 3.045 0.588 17.040 1.00 90.56 585 ALA A O 1
ATOM 4553 N N . ARG A 1 586 ? 4.131 2.547 17.010 1.00 89.94 586 ARG A N 1
ATOM 4554 C CA . ARG A 1 586 ? 3.419 3.160 18.152 1.00 89.94 586 ARG A CA 1
ATOM 4555 C C . ARG A 1 586 ? 1.897 2.980 18.099 1.00 89.94 586 ARG A C 1
ATOM 4557 O O . ARG A 1 586 ? 1.283 2.681 19.126 1.00 89.94 586 ARG A O 1
ATOM 4564 N N . ALA A 1 587 ? 1.300 3.142 16.917 1.00 92.81 587 ALA A N 1
ATOM 4565 C CA . ALA A 1 587 ? -0.141 3.052 16.709 1.00 92.81 587 ALA A CA 1
ATOM 4566 C C . ALA A 1 587 ? -0.701 1.638 16.865 1.00 92.81 587 ALA A C 1
ATOM 4568 O O . ALA A 1 587 ? -1.891 1.509 17.132 1.00 92.81 587 ALA A O 1
ATOM 4569 N N . TRP A 1 588 ? 0.126 0.594 16.749 1.00 93.12 588 TRP A N 1
ATOM 4570 C CA . TRP A 1 588 ? -0.316 -0.791 16.911 1.00 93.12 588 TRP A CA 1
ATOM 4571 C C . TRP A 1 588 ? -0.983 -0.993 18.271 1.00 93.12 588 TRP A C 1
ATOM 4573 O O . TRP A 1 588 ? -2.157 -1.345 18.341 1.00 93.12 588 TRP A O 1
ATOM 4583 N N . SER A 1 589 ? -0.266 -0.672 19.350 1.00 90.94 589 SER A N 1
ATOM 4584 C CA . SER A 1 589 ? -0.786 -0.812 20.716 1.00 90.94 589 SER A CA 1
ATOM 4585 C C . SER A 1 589 ? -2.082 -0.020 20.937 1.00 90.94 589 SER A C 1
ATOM 4587 O O . SER A 1 589 ? -3.059 -0.570 21.434 1.00 90.94 589 SER A O 1
ATOM 4589 N N . VAL A 1 590 ? -2.122 1.236 20.485 1.00 94.00 590 VAL A N 1
ATOM 4590 C CA . VAL A 1 590 ? -3.257 2.155 20.654 1.00 94.00 590 VAL A CA 1
ATOM 4591 C C . VAL A 1 590 ? -4.501 1.681 19.897 1.00 94.00 590 VAL A C 1
ATOM 4593 O O . VAL A 1 590 ? -5.597 1.635 20.457 1.00 94.00 590 VAL A O 1
ATOM 4596 N N . VAL A 1 591 ? -4.343 1.318 18.623 1.00 95.06 591 VAL A N 1
ATOM 4597 C CA . VAL A 1 591 ? -5.466 0.962 17.751 1.00 95.06 591 VAL A CA 1
ATOM 4598 C C . VAL A 1 591 ? -6.003 -0.428 18.082 1.00 95.06 591 VAL A C 1
ATOM 4600 O O . VAL A 1 591 ? -7.219 -0.598 18.131 1.00 95.06 591 VAL A O 1
ATOM 4603 N N . ILE A 1 592 ? -5.139 -1.410 18.363 1.00 93.75 592 ILE A N 1
ATOM 4604 C CA . ILE A 1 592 ? -5.583 -2.752 18.772 1.00 93.75 592 ILE A CA 1
ATOM 4605 C C . ILE A 1 592 ? -6.283 -2.702 20.134 1.00 93.75 592 ILE A C 1
ATOM 4607 O O . ILE A 1 592 ? -7.339 -3.318 20.295 1.00 93.75 592 ILE A O 1
ATOM 4611 N N . PHE A 1 593 ? -5.758 -1.915 21.079 1.00 94.12 593 PHE A N 1
ATOM 4612 C CA . PHE A 1 593 ? -6.427 -1.653 22.352 1.00 94.12 593 PHE A CA 1
ATOM 4613 C C . PHE A 1 593 ? -7.822 -1.065 22.126 1.00 94.12 593 PHE A C 1
ATOM 4615 O O . PHE A 1 593 ? -8.805 -1.586 22.652 1.00 94.12 593 PHE A O 1
ATOM 4622 N N . GLY A 1 594 ? -7.914 -0.021 21.296 1.00 94.31 594 GLY A N 1
ATOM 4623 C CA . GLY A 1 594 ? -9.184 0.579 20.908 1.00 94.31 594 GLY A CA 1
ATOM 4624 C C . GLY A 1 594 ? -10.141 -0.461 20.333 1.00 94.31 594 GLY A C 1
ATOM 4625 O O . GLY A 1 594 ? -11.242 -0.628 20.851 1.00 94.31 594 GLY A O 1
ATOM 4626 N N . LEU A 1 595 ? -9.713 -1.208 19.311 1.00 94.12 595 LEU A N 1
ATOM 4627 C CA . LEU A 1 595 ? -10.539 -2.213 18.638 1.00 94.12 595 LEU A CA 1
ATOM 4628 C C . LEU A 1 595 ? -11.068 -3.275 19.606 1.00 94.12 595 LEU A C 1
ATOM 4630 O O . LEU A 1 595 ? -12.224 -3.656 19.484 1.00 94.12 595 LEU A O 1
ATOM 4634 N N . ARG A 1 596 ? -10.275 -3.751 20.569 1.00 93.38 596 ARG A N 1
ATOM 4635 C CA . ARG A 1 596 ? -10.720 -4.786 21.518 1.00 93.38 596 ARG A CA 1
ATOM 4636 C C . ARG A 1 596 ? -11.634 -4.220 22.596 1.00 93.38 596 ARG A C 1
ATOM 4638 O O . ARG A 1 596 ? -12.750 -4.700 22.781 1.00 93.38 596 ARG A O 1
ATOM 4645 N N . TYR A 1 597 ? -11.162 -3.206 23.312 1.00 93.19 597 TYR A N 1
ATOM 4646 C CA . TYR A 1 597 ? -11.848 -2.717 24.505 1.00 93.19 597 TYR A CA 1
ATOM 4647 C C . TYR A 1 597 ? -12.973 -1.747 24.185 1.00 93.19 597 TYR A C 1
ATOM 4649 O O . TYR A 1 597 ? -13.964 -1.735 24.902 1.00 93.19 597 TYR A O 1
ATOM 4657 N N . GLY A 1 598 ? -12.871 -0.996 23.089 1.00 93.94 598 GLY A N 1
ATOM 4658 C CA . GLY A 1 598 ? -13.973 -0.178 22.593 1.00 93.94 598 GLY A CA 1
ATOM 4659 C C . GLY A 1 598 ? -15.142 -1.021 22.089 1.00 93.94 598 GLY A C 1
ATOM 4660 O O . GLY A 1 598 ? -16.288 -0.690 22.361 1.00 93.94 598 GLY A O 1
ATOM 4661 N N . PHE A 1 599 ? -14.865 -2.159 21.442 1.00 93.94 599 PHE A N 1
ATOM 4662 C CA . PHE A 1 599 ? -15.889 -3.144 21.073 1.00 93.94 599 PHE A CA 1
ATOM 4663 C C . PHE A 1 599 ? -16.578 -3.750 22.299 1.00 93.94 599 PHE A C 1
ATOM 4665 O O . PHE A 1 599 ? -17.805 -3.792 22.358 1.00 93.94 599 PHE A O 1
ATOM 4672 N N . LEU A 1 600 ? -15.802 -4.176 23.301 1.00 94.00 600 LEU A N 1
ATOM 4673 C CA . LEU A 1 600 ? -16.360 -4.718 24.542 1.00 94.00 600 LEU A CA 1
ATOM 4674 C C . LEU A 1 600 ? -17.195 -3.687 25.294 1.00 94.00 600 LEU A C 1
ATOM 4676 O O . LEU A 1 600 ? -18.326 -3.984 25.661 1.00 94.00 600 LEU A O 1
ATOM 4680 N N . ALA A 1 601 ? -16.656 -2.481 25.479 1.00 93.69 601 ALA A N 1
ATOM 4681 C CA . ALA A 1 601 ? -17.351 -1.405 26.169 1.00 93.69 601 ALA A CA 1
ATOM 4682 C C . ALA A 1 601 ? -18.602 -0.947 25.410 1.00 93.69 601 ALA A C 1
ATOM 4684 O O . ALA A 1 601 ? -19.611 -0.655 26.040 1.00 93.69 601 ALA A O 1
ATOM 4685 N N . GLY A 1 602 ? -18.563 -0.931 24.075 1.00 92.31 602 GLY A N 1
ATOM 4686 C CA . GLY A 1 602 ? -19.709 -0.562 23.246 1.00 92.31 602 GLY A CA 1
ATOM 4687 C C . GLY A 1 602 ? -20.859 -1.573 23.280 1.00 92.31 602 GLY A C 1
ATOM 4688 O O . GLY A 1 602 ? -22.010 -1.173 23.150 1.00 92.31 602 GLY A O 1
ATOM 4689 N N . ILE A 1 603 ? -20.574 -2.870 23.458 1.00 92.19 603 ILE A N 1
ATOM 4690 C CA . ILE A 1 603 ? -21.608 -3.924 23.454 1.00 92.19 603 ILE A CA 1
ATOM 4691 C C . ILE A 1 603 ? -22.059 -4.323 24.859 1.00 92.19 603 ILE A C 1
ATOM 4693 O O . ILE A 1 603 ? -23.257 -4.464 25.099 1.00 92.19 603 ILE A O 1
ATOM 4697 N N . PHE A 1 604 ? -21.111 -4.543 25.770 1.00 92.31 604 PHE A N 1
ATOM 4698 C CA . PHE A 1 604 ? -21.369 -5.084 27.108 1.00 92.31 604 PHE A CA 1
ATOM 4699 C C . PHE A 1 604 ? -21.173 -4.048 28.219 1.00 92.31 604 PHE A C 1
ATOM 4701 O O . PHE A 1 604 ? -21.419 -4.350 29.378 1.00 92.31 604 PHE A O 1
ATOM 4708 N N . GLY A 1 605 ? -20.698 -2.842 27.904 1.00 91.69 605 GLY A N 1
ATOM 4709 C CA . GLY A 1 605 ? -20.305 -1.864 28.915 1.00 91.69 605 GLY A CA 1
ATOM 4710 C C . GLY A 1 605 ? -18.914 -2.125 29.507 1.00 91.69 605 GLY A C 1
ATOM 4711 O O . GLY A 1 605 ? -18.214 -3.090 29.185 1.00 91.69 605 GLY A O 1
ATOM 4712 N N . PHE A 1 606 ? -18.470 -1.210 30.370 1.00 91.50 606 PHE A N 1
ATOM 4713 C CA . PHE A 1 606 ? -17.102 -1.223 30.900 1.00 91.50 606 PHE A CA 1
ATOM 4714 C C . PHE A 1 606 ? -16.860 -2.333 31.926 1.00 91.50 606 PHE A C 1
ATOM 4716 O O . PHE A 1 606 ? -15.794 -2.950 31.904 1.00 91.50 606 PHE A O 1
ATOM 4723 N N . VAL A 1 607 ? -17.821 -2.597 32.817 1.00 93.19 607 VAL A N 1
ATOM 4724 C CA . VAL A 1 607 ? -17.631 -3.537 33.933 1.00 93.19 607 VAL A CA 1
ATOM 4725 C C . VAL A 1 607 ? -17.486 -4.983 33.437 1.00 93.19 607 VAL A C 1
ATOM 4727 O O . VAL A 1 607 ? -16.452 -5.592 33.741 1.00 93.19 607 VAL A O 1
ATOM 4730 N N . PRO A 1 608 ? -18.376 -5.521 32.573 1.00 93.38 608 PRO A N 1
ATOM 4731 C CA . PRO A 1 608 ? -18.167 -6.845 31.983 1.00 93.38 608 PRO A CA 1
ATOM 4732 C C . PRO A 1 608 ? -16.881 -6.933 31.153 1.00 93.38 608 PRO A C 1
ATOM 4734 O O . PRO A 1 608 ? -16.214 -7.969 31.154 1.00 93.38 608 PRO A O 1
ATOM 4737 N N . GLY A 1 609 ? -16.478 -5.837 30.500 1.00 92.25 609 GLY A N 1
ATOM 4738 C CA . GLY A 1 609 ? -15.203 -5.744 29.786 1.00 92.25 609 GLY A CA 1
ATOM 4739 C C . GLY A 1 609 ? -13.984 -5.920 30.701 1.00 92.25 609 GLY A C 1
ATOM 4740 O O . GLY A 1 609 ? -13.078 -6.692 30.381 1.00 92.25 609 GLY A O 1
ATOM 4741 N N . ILE A 1 610 ? -13.964 -5.265 31.868 1.00 92.06 610 ILE A N 1
ATOM 4742 C CA . ILE A 1 610 ? -12.897 -5.432 32.873 1.00 92.06 610 ILE A CA 1
ATOM 4743 C C . ILE A 1 610 ? -12.892 -6.872 33.411 1.00 92.06 610 ILE A C 1
ATOM 4745 O O . ILE A 1 610 ? -11.827 -7.491 33.510 1.00 92.06 610 ILE A O 1
ATOM 4749 N N . ASN A 1 611 ? -14.067 -7.438 33.696 1.00 93.50 611 ASN A N 1
ATOM 4750 C CA . ASN A 1 611 ? -14.203 -8.816 34.178 1.00 93.50 611 ASN A CA 1
ATOM 4751 C C . ASN A 1 611 ? -13.678 -9.833 33.145 1.00 93.50 611 ASN A C 1
ATOM 4753 O O . ASN A 1 611 ? -12.950 -10.774 33.490 1.00 93.50 611 ASN A O 1
ATOM 4757 N N . ALA A 1 612 ? -13.963 -9.609 31.859 1.00 93.31 612 ALA A N 1
ATOM 4758 C CA . ALA A 1 612 ? -13.439 -10.403 30.751 1.00 93.31 612 ALA A CA 1
ATOM 4759 C C . ALA A 1 612 ? -11.903 -10.354 30.670 1.00 93.31 612 ALA A C 1
ATOM 4761 O O . ALA A 1 612 ? -11.258 -11.391 30.500 1.00 93.31 612 ALA A O 1
ATOM 4762 N N . VAL A 1 613 ? -11.294 -9.177 30.859 1.00 91.12 613 VAL A N 1
ATOM 4763 C CA . VAL A 1 613 ? -9.827 -9.017 30.894 1.00 91.12 613 VAL A CA 1
ATOM 4764 C C . VAL A 1 613 ? -9.201 -9.802 32.037 1.00 91.12 613 VAL A C 1
ATOM 4766 O O . VAL A 1 613 ? -8.222 -10.524 31.825 1.00 91.12 613 VAL A O 1
ATOM 4769 N N . VAL A 1 614 ? -9.758 -9.683 33.246 1.00 91.50 614 VAL A N 1
ATOM 4770 C CA . VAL A 1 614 ? -9.293 -10.436 34.420 1.00 91.50 614 VAL A CA 1
ATOM 4771 C C . VAL A 1 614 ? -9.359 -11.935 34.148 1.00 91.50 614 VAL A C 1
ATOM 4773 O O . VAL A 1 614 ? -8.388 -12.655 34.383 1.00 91.50 614 VAL A O 1
ATOM 4776 N N . THR A 1 615 ? -10.466 -12.393 33.570 1.00 91.44 615 THR A N 1
ATOM 4777 C CA . THR A 1 615 ? -10.682 -13.807 33.249 1.00 91.44 615 THR A CA 1
ATOM 4778 C C . THR A 1 615 ? -9.675 -14.306 32.225 1.00 91.44 615 THR A C 1
ATOM 4780 O O . THR A 1 615 ? -9.024 -15.323 32.452 1.00 91.44 615 THR A O 1
ATOM 4783 N N . MET A 1 616 ? -9.456 -13.564 31.138 1.00 88.56 616 MET A N 1
ATOM 4784 C CA . MET A 1 616 ? -8.467 -13.925 30.119 1.00 88.56 616 MET A CA 1
ATOM 4785 C C . MET A 1 616 ? -7.037 -13.955 30.671 1.00 88.56 616 MET A C 1
ATOM 4787 O O . MET A 1 616 ? -6.247 -14.817 30.279 1.00 88.56 616 MET A O 1
ATOM 4791 N N . ARG A 1 617 ? -6.694 -13.075 31.622 1.00 86.62 617 ARG A N 1
ATOM 4792 C CA . ARG A 1 617 ? -5.399 -13.124 32.324 1.00 86.62 617 ARG A CA 1
ATOM 4793 C C . ARG A 1 617 ? -5.253 -14.358 33.196 1.00 86.62 617 ARG A C 1
ATOM 4795 O O . ARG A 1 617 ? -4.217 -15.014 33.141 1.00 86.62 617 ARG A O 1
ATOM 4802 N N . LEU A 1 618 ? -6.278 -14.692 33.974 1.00 87.31 618 LEU A N 1
ATOM 4803 C CA . LEU A 1 618 ? -6.277 -15.902 34.795 1.00 87.31 618 LEU A CA 1
ATOM 4804 C C . LEU A 1 618 ? -6.161 -17.150 33.916 1.00 87.31 618 LEU A C 1
ATOM 4806 O O . LEU A 1 618 ? -5.300 -17.995 34.154 1.00 87.31 618 LEU A O 1
ATOM 4810 N N . LEU A 1 619 ? -6.933 -17.214 32.830 1.00 85.81 619 LEU A N 1
ATOM 4811 C CA . LEU A 1 619 ? -6.873 -18.301 31.855 1.00 85.81 619 LEU A CA 1
ATOM 4812 C C . LEU A 1 619 ? -5.487 -18.429 31.211 1.00 85.81 619 LEU A C 1
ATOM 4814 O O . LEU A 1 619 ? -4.998 -19.545 31.029 1.00 85.81 619 LEU A O 1
ATOM 4818 N N . LYS A 1 620 ? -4.802 -17.314 30.932 1.00 82.88 620 LYS A N 1
ATOM 4819 C CA . LYS A 1 620 ? -3.431 -17.330 30.403 1.00 82.88 620 LYS A CA 1
ATOM 4820 C C . LYS A 1 620 ? -2.447 -18.046 31.334 1.00 82.88 620 LYS A C 1
ATOM 4822 O O . LYS A 1 620 ? -1.572 -18.759 30.840 1.00 82.88 620 LYS A O 1
ATOM 4827 N N . HIS A 1 621 ? -2.607 -17.917 32.652 1.00 81.31 621 HIS A N 1
ATOM 4828 C CA . HIS A 1 621 ? -1.777 -18.634 33.625 1.00 81.31 621 HIS A CA 1
ATOM 4829 C C . HIS A 1 621 ? -2.055 -20.144 33.663 1.00 81.31 621 HIS A C 1
ATOM 4831 O O . HIS A 1 621 ? -1.165 -20.915 34.006 1.00 81.31 621 HIS A O 1
ATOM 4837 N N . THR A 1 622 ? -3.248 -20.588 33.258 1.00 78.25 622 THR A N 1
ATOM 4838 C CA . THR A 1 622 ? -3.653 -22.006 33.336 1.00 78.25 622 THR A CA 1
ATOM 4839 C C . THR A 1 622 ? -3.166 -22.884 32.177 1.00 78.25 622 THR A C 1
ATOM 4841 O O . THR A 1 622 ? -3.524 -24.054 32.108 1.00 78.25 622 THR A O 1
ATOM 4844 N N . SER A 1 623 ? -2.345 -22.369 31.250 1.00 69.00 623 SER A N 1
ATOM 4845 C CA . SER A 1 623 ? -1.852 -23.065 30.037 1.00 69.00 623 SER A CA 1
ATOM 4846 C C . SER A 1 623 ? -2.923 -23.602 29.065 1.00 69.00 623 SER A C 1
ATOM 4848 O O . SER A 1 623 ? -2.574 -24.077 27.987 1.00 69.00 623 SER A O 1
ATOM 4850 N N . ALA A 1 624 ? -4.213 -23.449 29.381 1.00 65.44 624 ALA A N 1
ATOM 4851 C CA . ALA A 1 624 ? -5.341 -23.989 28.620 1.00 65.44 624 ALA A CA 1
ATOM 4852 C C . ALA A 1 624 ? -5.624 -23.268 27.285 1.00 65.44 624 ALA A C 1
ATOM 4854 O O . ALA A 1 624 ? -6.377 -23.778 26.458 1.00 65.44 624 ALA A O 1
ATOM 4855 N N . LEU A 1 625 ? -5.038 -22.087 27.049 1.00 66.31 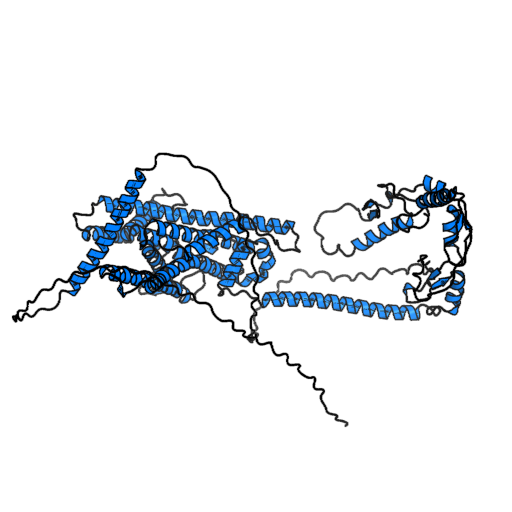625 LEU A N 1
ATOM 4856 C CA . LEU A 1 625 ? -5.303 -21.282 25.853 1.00 66.31 625 LEU A CA 1
ATOM 4857 C C . LEU A 1 625 ? -4.286 -21.522 24.728 1.00 66.31 625 LEU A C 1
ATOM 4859 O O . LEU A 1 625 ? -3.069 -21.466 24.936 1.00 66.31 625 LEU A O 1
ATOM 4863 N N . SER A 1 626 ? -4.798 -21.703 23.507 1.00 69.81 626 SER A N 1
ATOM 4864 C CA . SER A 1 626 ? -3.993 -21.779 22.283 1.00 69.81 626 SER A CA 1
ATOM 4865 C C . SER A 1 626 ? -3.234 -20.470 22.027 1.00 69.81 626 SER A C 1
ATOM 4867 O O . SER A 1 626 ? -3.651 -19.397 22.461 1.00 69.81 626 SER A O 1
ATOM 4869 N N . ALA A 1 627 ? -2.118 -20.533 21.294 1.00 65.94 627 ALA A N 1
ATOM 4870 C CA . ALA A 1 627 ? -1.297 -19.355 20.992 1.00 65.94 627 ALA A CA 1
ATOM 4871 C C . ALA A 1 627 ? -2.074 -18.225 20.283 1.00 65.94 627 ALA A C 1
ATOM 4873 O O . ALA A 1 627 ? -1.782 -17.063 20.527 1.00 65.94 627 ALA A O 1
ATOM 4874 N N . ALA A 1 628 ? -3.093 -18.560 19.482 1.00 60.12 628 ALA A N 1
ATOM 4875 C CA . ALA A 1 628 ? -3.958 -17.592 18.799 1.00 60.12 628 ALA A CA 1
ATOM 4876 C C . ALA A 1 628 ? -4.946 -16.874 19.740 1.00 60.12 628 ALA A C 1
ATOM 4878 O O . ALA A 1 628 ? -5.414 -15.784 19.429 1.00 60.12 628 ALA A O 1
ATOM 4879 N N . ALA A 1 629 ? -5.276 -17.489 20.881 1.00 59.06 629 ALA A N 1
ATOM 4880 C CA . ALA A 1 629 ? -6.157 -16.913 21.895 1.00 59.06 629 ALA A CA 1
ATOM 4881 C C . ALA A 1 629 ? -5.383 -16.192 23.011 1.00 59.06 629 ALA A C 1
ATOM 4883 O O . ALA A 1 629 ? -5.970 -15.422 23.775 1.00 59.06 629 ALA A O 1
ATOM 4884 N N . LYS A 1 630 ? -4.069 -16.436 23.130 1.00 63.22 630 LYS A N 1
ATOM 4885 C CA . LYS A 1 630 ? -3.221 -15.740 24.100 1.00 63.22 630 LYS A CA 1
ATOM 4886 C C . LYS A 1 630 ? -3.180 -14.259 23.738 1.00 63.22 630 LYS A C 1
ATOM 4888 O O . LYS A 1 630 ? -2.704 -13.895 22.670 1.00 63.22 630 LYS A O 1
ATOM 4893 N N . MET A 1 631 ? -3.629 -13.408 24.662 1.00 60.66 631 MET A N 1
ATOM 4894 C CA . MET A 1 631 ? -3.298 -11.986 24.610 1.00 60.66 631 MET A CA 1
ATOM 4895 C C . MET A 1 631 ? -1.777 -11.854 24.518 1.00 60.66 631 MET A C 1
ATOM 4897 O O . MET A 1 631 ? -1.057 -12.318 25.416 1.00 60.66 631 MET A O 1
ATOM 4901 N N . GLU A 1 632 ? -1.295 -11.238 23.441 1.00 61.81 632 GLU A N 1
ATOM 4902 C CA . GLU A 1 632 ? 0.071 -10.738 23.404 1.00 61.81 632 GLU A CA 1
ATOM 4903 C C . GLU A 1 632 ? 0.193 -9.655 24.474 1.00 61.81 632 GLU A C 1
ATOM 4905 O O . GLU A 1 632 ? -0.649 -8.767 24.588 1.00 61.81 632 GLU A O 1
ATOM 4910 N N . ASP A 1 633 ? 1.222 -9.769 25.312 1.00 50.97 633 ASP A N 1
ATOM 4911 C CA . ASP A 1 633 ? 1.381 -8.920 26.493 1.00 50.97 633 ASP A CA 1
ATOM 4912 C C . ASP A 1 633 ? 1.652 -7.450 26.154 1.00 50.97 633 ASP A C 1
ATOM 4914 O O . ASP A 1 633 ? 1.615 -6.619 27.044 1.00 50.97 633 ASP A O 1
ATOM 4918 N N . ALA A 1 634 ? 1.884 -7.098 24.889 1.00 53.50 634 ALA A N 1
ATOM 4919 C CA . ALA A 1 634 ? 2.350 -5.780 24.460 1.00 53.50 634 ALA A CA 1
ATOM 4920 C C . ALA A 1 634 ? 1.313 -4.633 24.549 1.00 53.50 634 ALA A C 1
ATOM 4922 O O . ALA A 1 634 ? 1.563 -3.539 24.039 1.00 53.50 634 ALA A O 1
ATOM 4923 N N . GLU A 1 635 ? 0.147 -4.841 25.160 1.00 61.62 635 GLU A N 1
ATOM 4924 C CA . GLU A 1 635 ? -0.995 -3.935 25.002 1.00 61.62 635 GLU A CA 1
ATOM 4925 C C . GLU A 1 635 ? -1.255 -3.067 26.244 1.00 61.62 635 GLU A C 1
ATOM 4927 O O . GLU A 1 635 ? -2.060 -3.377 27.126 1.00 61.62 635 GLU A O 1
ATOM 4932 N N . CYS A 1 636 ? -0.573 -1.917 26.238 1.00 66.62 636 CYS A N 1
ATOM 4933 C CA . CYS A 1 636 ? -0.863 -0.709 27.021 1.00 66.62 636 CYS A CA 1
ATOM 4934 C C . CYS A 1 636 ? -0.741 -0.846 28.555 1.00 66.62 636 CYS A C 1
ATOM 4936 O O . CYS A 1 636 ? -0.103 -1.754 29.087 1.00 66.62 636 CYS A O 1
ATOM 4938 N N . PHE A 1 637 ? -1.293 0.127 29.288 1.00 74.88 637 PHE A N 1
ATOM 4939 C CA . PHE A 1 637 ? -1.219 0.217 30.751 1.00 74.88 637 PHE A CA 1
ATOM 4940 C C . PHE A 1 637 ? -1.876 -0.940 31.504 1.00 74.88 637 PHE A C 1
ATOM 4942 O O . PHE A 1 637 ? -1.477 -1.215 32.631 1.00 74.88 637 PHE A O 1
ATOM 4949 N N . ILE A 1 638 ? -2.847 -1.655 30.916 1.00 77.31 638 ILE A N 1
ATOM 4950 C CA . ILE A 1 638 ? -3.488 -2.779 31.616 1.00 77.31 638 ILE A CA 1
ATOM 4951 C C . ILE A 1 638 ? -2.409 -3.797 32.007 1.00 77.31 638 ILE A C 1
ATOM 4953 O O . ILE A 1 638 ? -2.465 -4.380 33.089 1.00 77.31 638 ILE A O 1
ATOM 4957 N N . GLN A 1 639 ? -1.391 -4.020 31.166 1.00 76.75 639 GLN A N 1
ATOM 4958 C CA . GLN A 1 639 ? -0.259 -4.906 31.476 1.00 76.75 639 GLN A CA 1
ATOM 4959 C C . GLN A 1 639 ? 0.513 -4.485 32.737 1.00 76.75 639 GLN A C 1
ATOM 4961 O O . GLN A 1 639 ? 1.016 -5.345 33.453 1.00 76.75 639 GLN A O 1
ATOM 4966 N N . GLN A 1 640 ? 0.577 -3.186 33.033 1.00 81.56 640 GLN A N 1
ATOM 4967 C CA . GLN A 1 640 ? 1.305 -2.659 34.189 1.00 81.56 640 GLN A CA 1
ATOM 4968 C C . GLN A 1 640 ? 0.593 -2.953 35.514 1.00 81.56 640 GLN A C 1
ATOM 4970 O O . GLN A 1 640 ? 1.241 -3.004 36.558 1.00 81.56 640 GLN A O 1
ATOM 4975 N N . PHE A 1 641 ? -0.724 -3.172 35.490 1.00 83.38 641 PHE A N 1
ATOM 4976 C CA . PHE A 1 641 ? -1.457 -3.557 36.688 1.00 83.38 641 PHE A CA 1
ATOM 4977 C C . PHE A 1 641 ? -1.226 -5.026 37.035 1.00 83.38 641 PHE A C 1
ATOM 4979 O O . PHE A 1 641 ? -1.387 -5.917 36.193 1.00 83.38 641 PHE A O 1
ATOM 4986 N N . SER A 1 642 ? -0.912 -5.279 38.308 1.00 86.81 642 SER A N 1
ATOM 4987 C CA . SER A 1 642 ? -0.846 -6.635 38.841 1.00 86.81 642 SER A CA 1
ATOM 4988 C C . SER A 1 642 ? -2.204 -7.328 38.707 1.00 86.81 642 SER A C 1
ATOM 4990 O O . SER A 1 642 ? -3.263 -6.703 38.819 1.00 86.81 642 SER A O 1
ATOM 4992 N N . THR A 1 643 ? -2.187 -8.646 38.497 1.00 87.25 643 THR A N 1
ATOM 4993 C CA . THR A 1 643 ? -3.417 -9.447 38.404 1.00 87.25 643 THR A CA 1
ATOM 4994 C C . THR A 1 643 ? -4.287 -9.280 39.654 1.00 87.25 643 THR A C 1
ATOM 4996 O O . THR A 1 643 ? -5.502 -9.175 39.533 1.00 87.25 643 THR A O 1
ATOM 4999 N N . SER A 1 644 ? -3.679 -9.162 40.841 1.00 90.00 644 SER A N 1
ATOM 5000 C CA . SER A 1 644 ? -4.394 -8.915 42.101 1.00 90.00 644 SER A CA 1
ATOM 5001 C C . SER A 1 644 ? -5.117 -7.567 42.132 1.00 90.00 644 SER A C 1
ATOM 5003 O O . SER A 1 644 ? -6.268 -7.507 42.557 1.00 90.00 644 SER A O 1
ATOM 5005 N N . LEU A 1 645 ? -4.478 -6.497 41.649 1.00 90.12 645 LEU A N 1
ATOM 5006 C CA . LEU A 1 645 ? -5.092 -5.172 41.595 1.00 90.12 645 LEU A CA 1
ATOM 5007 C C . LEU A 1 645 ? -6.255 -5.139 40.600 1.00 90.12 645 LEU A C 1
ATOM 5009 O O . LEU A 1 645 ? -7.301 -4.578 40.909 1.00 90.12 645 LEU A O 1
ATOM 5013 N N . LEU A 1 646 ? -6.115 -5.781 39.437 1.00 88.50 646 LEU A N 1
ATOM 5014 C CA . LEU A 1 646 ? -7.218 -5.873 38.478 1.00 88.50 646 LEU A CA 1
ATOM 5015 C C . LEU A 1 646 ? -8.400 -6.679 39.013 1.00 88.50 646 LEU A C 1
ATOM 5017 O O . LEU A 1 646 ? -9.533 -6.273 38.785 1.00 88.50 646 LEU A O 1
ATOM 5021 N N . ILE A 1 647 ? -8.157 -7.775 39.741 1.00 92.38 647 ILE A N 1
ATOM 5022 C CA . ILE A 1 647 ? -9.225 -8.528 40.417 1.00 92.38 647 ILE A CA 1
ATOM 5023 C C . ILE A 1 647 ? -9.944 -7.632 41.431 1.00 92.38 647 ILE A C 1
ATOM 5025 O O . ILE A 1 647 ? -11.169 -7.636 41.476 1.00 92.38 647 ILE A O 1
ATOM 5029 N N . ALA A 1 648 ? -9.210 -6.830 42.209 1.00 93.75 648 ALA A N 1
ATOM 5030 C CA . ALA A 1 648 ? -9.814 -5.905 43.168 1.00 93.75 648 ALA A CA 1
ATOM 5031 C C . ALA A 1 648 ? -10.666 -4.824 42.478 1.00 93.75 648 ALA A C 1
ATOM 5033 O O . ALA A 1 648 ? -11.792 -4.574 42.902 1.00 93.75 648 ALA A O 1
ATOM 5034 N N . ILE A 1 649 ? -10.164 -4.225 41.390 1.00 91.75 649 ILE A N 1
ATOM 5035 C CA . ILE A 1 649 ? -10.901 -3.227 40.593 1.00 91.75 649 ILE A CA 1
ATOM 5036 C C . ILE A 1 649 ? -12.156 -3.851 39.969 1.00 91.75 649 ILE A C 1
ATOM 5038 O O . ILE A 1 649 ? -13.236 -3.280 40.073 1.00 91.75 649 ILE A O 1
ATOM 5042 N N . SER A 1 650 ? -12.023 -5.030 39.358 1.00 92.94 650 SER A N 1
ATOM 5043 C CA . SER A 1 650 ? -13.117 -5.810 38.763 1.00 92.94 650 SER A CA 1
ATOM 5044 C C . SER A 1 650 ? -14.192 -6.165 39.792 1.00 92.94 650 SER A C 1
ATOM 5046 O O . SER A 1 650 ? -15.376 -5.920 39.561 1.00 92.94 650 SER A O 1
ATOM 5048 N N . GLY A 1 651 ? -13.785 -6.670 40.960 1.00 92.56 651 GLY A N 1
ATOM 5049 C CA . GLY A 1 651 ? -14.692 -7.011 42.052 1.00 92.56 651 GLY A CA 1
ATOM 5050 C C . GLY A 1 651 ? -15.427 -5.789 42.596 1.00 92.56 651 GLY A C 1
ATOM 5051 O O . GLY A 1 651 ? -16.640 -5.841 42.775 1.00 92.56 651 GLY A O 1
ATOM 5052 N N . PHE A 1 652 ? -14.722 -4.669 42.791 1.00 94.06 652 PHE A N 1
ATOM 5053 C CA . PHE A 1 652 ? -15.339 -3.416 43.227 1.00 94.06 652 PHE A CA 1
ATOM 5054 C C . PHE A 1 652 ? -16.317 -2.861 42.186 1.00 94.06 652 PHE A C 1
ATOM 5056 O O . PHE A 1 652 ? -17.427 -2.484 42.543 1.00 94.06 652 PHE A O 1
ATOM 5063 N N . ALA A 1 653 ? -15.938 -2.846 40.906 1.00 92.44 653 ALA A N 1
ATOM 5064 C CA . ALA A 1 653 ? -16.795 -2.369 39.824 1.00 92.44 653 ALA A CA 1
ATOM 5065 C C . ALA A 1 653 ? -18.071 -3.215 39.689 1.00 92.44 653 ALA A C 1
ATOM 5067 O O . ALA A 1 653 ? -19.159 -2.660 39.580 1.00 92.44 653 ALA A O 1
ATOM 5068 N N . THR A 1 654 ? -17.946 -4.542 39.787 1.00 92.06 654 THR A N 1
ATOM 5069 C CA . THR A 1 654 ? -19.088 -5.472 39.746 1.00 92.06 654 THR A CA 1
ATOM 5070 C C . THR A 1 654 ? -19.991 -5.306 40.969 1.00 92.06 654 THR A C 1
ATOM 5072 O O . THR A 1 654 ? -21.211 -5.298 40.843 1.00 92.06 654 THR A O 1
ATOM 5075 N N . ALA A 1 655 ? -19.412 -5.135 42.163 1.00 91.19 655 ALA A N 1
ATOM 5076 C CA . ALA A 1 655 ? -20.180 -4.884 43.382 1.00 91.19 655 ALA A CA 1
ATOM 5077 C C . ALA A 1 655 ? -20.910 -3.535 43.333 1.00 91.19 655 ALA A C 1
ATOM 5079 O O . ALA A 1 655 ? -22.044 -3.434 43.792 1.00 91.19 655 ALA A O 1
ATOM 5080 N N . PHE A 1 656 ? -20.270 -2.510 42.766 1.00 90.44 656 PHE A N 1
ATOM 5081 C CA . PHE A 1 656 ? -20.885 -1.206 42.557 1.00 90.44 656 PHE A CA 1
ATOM 5082 C C . PHE A 1 656 ? -22.048 -1.295 41.567 1.00 90.44 656 PHE A C 1
ATOM 5084 O O . PHE A 1 656 ? -23.137 -0.847 41.899 1.00 90.44 656 PHE A O 1
ATOM 5091 N N . GLU A 1 657 ? -21.851 -1.936 40.411 1.00 88.50 657 GLU A N 1
ATOM 5092 C CA . GLU A 1 657 ? -22.902 -2.153 39.407 1.00 88.50 657 GLU A CA 1
ATOM 5093 C C . GLU A 1 657 ? -24.101 -2.906 40.001 1.00 88.50 657 GLU A C 1
ATOM 5095 O O . GLU A 1 657 ? -25.244 -2.469 39.855 1.00 88.50 657 GLU A O 1
ATOM 5100 N N . TYR A 1 658 ? -23.839 -3.964 40.774 1.00 87.81 658 TYR A N 1
ATOM 5101 C CA . TYR A 1 658 ? -24.870 -4.690 41.513 1.00 87.81 658 TYR A CA 1
ATOM 5102 C C . TYR A 1 658 ? -25.602 -3.807 42.537 1.00 87.81 658 TYR A C 1
ATOM 5104 O O . TYR A 1 658 ? -26.816 -3.902 42.666 1.00 87.81 658 TYR A O 1
ATOM 5112 N N . ALA A 1 659 ? -24.890 -2.934 43.257 1.00 88.00 659 ALA A N 1
ATOM 5113 C CA . ALA A 1 659 ? -25.476 -2.084 44.294 1.00 88.00 659 ALA A CA 1
ATOM 5114 C C . ALA A 1 659 ? -26.280 -0.897 43.737 1.00 88.00 659 ALA A C 1
ATOM 5116 O O . ALA A 1 659 ? -27.193 -0.412 44.402 1.00 88.00 659 ALA A O 1
ATOM 5117 N N . THR A 1 660 ? -25.912 -0.391 42.558 1.00 85.50 660 THR A N 1
ATOM 5118 C CA . THR A 1 660 ? -26.590 0.744 41.912 1.00 85.50 660 THR A CA 1
ATOM 5119 C C . THR A 1 660 ? -27.796 0.344 41.087 1.00 85.50 660 THR A C 1
ATOM 5121 O O . THR A 1 660 ? -28.598 1.212 40.743 1.00 85.50 660 THR A O 1
ATOM 5124 N N . THR A 1 661 ? -27.902 -0.932 40.730 1.00 81.50 661 THR A N 1
ATOM 5125 C CA . THR A 1 661 ? -29.040 -1.404 39.958 1.00 81.50 661 THR A CA 1
ATOM 5126 C C . THR A 1 661 ? -30.168 -1.782 40.906 1.00 81.50 661 THR A C 1
ATOM 5128 O O . THR A 1 661 ? -29.938 -2.500 41.878 1.00 81.50 661 THR A O 1
ATOM 5131 N N . ASP A 1 662 ? -31.379 -1.288 40.641 1.00 79.94 662 ASP A N 1
ATOM 5132 C CA . ASP A 1 662 ? -32.547 -1.599 41.458 1.00 79.94 662 ASP A CA 1
ATOM 5133 C C . ASP A 1 662 ? -32.730 -3.122 41.564 1.00 79.94 662 ASP A C 1
ATOM 5135 O O . ASP A 1 662 ? -32.742 -3.849 40.565 1.00 79.94 662 ASP A O 1
ATOM 5139 N N . ALA A 1 663 ? -32.841 -3.603 42.807 1.00 64.88 663 ALA A N 1
ATOM 5140 C CA . ALA A 1 663 ? -32.790 -5.024 43.160 1.00 64.88 663 ALA A CA 1
ATOM 5141 C C . ALA A 1 663 ? -33.897 -5.878 42.510 1.00 64.88 663 ALA A C 1
ATOM 5143 O O . ALA A 1 663 ? -33.785 -7.104 42.486 1.00 64.88 663 ALA A O 1
ATOM 5144 N N . ASP A 1 664 ? -34.936 -5.237 41.970 1.00 67.12 664 ASP A N 1
ATOM 5145 C CA . ASP A 1 664 ? -36.091 -5.892 41.360 1.00 67.12 664 ASP A CA 1
ATOM 5146 C C . ASP A 1 664 ? -35.933 -6.145 39.841 1.00 67.12 664 ASP A C 1
ATOM 5148 O O . ASP A 1 664 ? -36.682 -6.952 39.292 1.00 67.12 664 ASP A O 1
ATOM 5152 N N . GLU A 1 665 ? -34.958 -5.527 39.148 1.00 63.03 665 GLU A N 1
ATOM 5153 C CA . GLU A 1 665 ? -34.833 -5.617 37.674 1.00 63.03 665 GLU A CA 1
ATOM 5154 C C . GLU A 1 665 ? -33.663 -6.479 37.159 1.00 63.03 665 GLU A C 1
ATOM 5156 O O . GLU A 1 665 ? -33.784 -7.096 36.098 1.00 63.03 665 GLU A O 1
ATOM 5161 N N . ILE A 1 666 ? -32.543 -6.590 37.886 1.00 67.12 666 ILE A N 1
ATOM 5162 C CA . ILE A 1 666 ? -31.363 -7.349 37.425 1.00 67.12 666 ILE A CA 1
ATOM 5163 C C . ILE A 1 666 ? -31.083 -8.548 38.330 1.00 67.12 666 ILE A C 1
ATOM 5165 O O . ILE A 1 666 ? -30.587 -8.430 39.449 1.00 67.12 666 ILE A O 1
ATOM 5169 N N . SER A 1 667 ? -31.315 -9.751 37.799 1.00 81.38 667 SER A N 1
ATOM 5170 C CA . SER A 1 667 ? -30.863 -10.988 38.443 1.00 81.38 667 SER A CA 1
ATOM 5171 C C . SER A 1 667 ? -29.338 -11.121 38.353 1.00 81.38 667 SER A C 1
ATOM 5173 O O . SER A 1 667 ? -28.772 -10.853 37.301 1.00 81.38 667 SER A O 1
ATOM 5175 N N . TRP A 1 668 ? -28.660 -11.651 39.378 1.00 85.31 668 TRP A N 1
ATOM 5176 C CA . TRP A 1 668 ? -27.212 -11.955 39.321 1.00 85.31 668 TRP A CA 1
ATOM 5177 C C . TRP A 1 668 ? -26.793 -12.735 38.052 1.00 85.31 668 TRP A C 1
ATOM 5179 O O . TRP A 1 668 ? -25.662 -12.626 37.578 1.00 85.31 668 TRP A O 1
ATOM 5189 N N . LEU A 1 669 ? -27.728 -13.517 37.498 1.00 88.25 669 LEU A N 1
ATOM 5190 C CA . LEU A 1 669 ? -27.563 -14.306 36.287 1.00 88.25 669 LEU A CA 1
ATOM 5191 C C . LEU A 1 669 ? -27.215 -13.439 35.070 1.00 88.25 669 LEU A C 1
ATOM 5193 O O . LEU A 1 669 ? -26.415 -13.881 34.251 1.00 88.25 669 LEU A O 1
ATOM 5197 N N . THR A 1 670 ? -27.778 -12.234 34.933 1.00 89.00 670 THR A N 1
ATOM 5198 C CA . THR A 1 670 ? -27.488 -11.356 33.786 1.00 89.00 670 THR A CA 1
ATOM 5199 C C . THR A 1 670 ? -26.070 -10.807 33.865 1.00 89.00 670 THR A C 1
ATOM 5201 O O . THR A 1 670 ? -25.342 -10.932 32.891 1.00 89.00 670 THR A O 1
ATOM 5204 N N . ILE A 1 671 ? -25.619 -10.353 35.040 1.00 89.94 671 ILE A N 1
ATOM 5205 C CA . ILE A 1 671 ? -24.232 -9.893 35.256 1.00 89.94 671 ILE A CA 1
ATOM 5206 C C . ILE A 1 671 ? -23.230 -10.998 34.885 1.00 89.94 671 ILE A C 1
ATOM 5208 O O . ILE A 1 671 ? -22.225 -10.752 34.215 1.00 89.94 671 ILE A O 1
ATOM 5212 N N . VAL A 1 672 ? -23.501 -12.242 35.291 1.00 91.44 672 VAL A N 1
ATOM 5213 C CA . VAL A 1 672 ? -22.630 -13.379 34.955 1.00 91.44 672 VAL A CA 1
ATOM 5214 C C . VAL A 1 672 ? -22.713 -13.753 33.481 1.00 91.44 672 VAL A C 1
ATOM 5216 O O . VAL A 1 672 ? -21.690 -14.079 32.879 1.00 91.44 672 VAL A O 1
ATOM 5219 N N . LEU A 1 673 ? -23.898 -13.690 32.880 1.00 92.56 673 LEU A N 1
ATOM 5220 C CA . LEU A 1 673 ? -24.070 -13.916 31.451 1.00 92.56 673 LEU A CA 1
ATOM 5221 C C . LEU A 1 673 ? -23.303 -12.870 30.629 1.00 92.56 673 LEU A C 1
ATOM 5223 O O . LEU A 1 673 ? -22.581 -13.252 29.711 1.00 92.56 673 LEU A O 1
ATOM 5227 N N . ASP A 1 674 ? -23.358 -11.596 31.008 1.00 91.88 674 ASP A N 1
ATOM 5228 C CA . ASP A 1 674 ? -22.627 -10.509 30.349 1.00 91.88 674 ASP A CA 1
ATOM 5229 C C . ASP A 1 674 ? -21.130 -10.649 30.506 1.00 91.88 674 ASP A C 1
ATOM 5231 O O . ASP A 1 674 ? -20.383 -10.485 29.544 1.00 91.88 674 ASP A O 1
ATOM 5235 N N . TRP A 1 675 ? -20.677 -11.045 31.690 1.00 94.19 675 TRP A N 1
ATOM 5236 C CA . TRP A 1 675 ? -19.282 -11.378 31.913 1.00 94.19 675 TRP A CA 1
ATOM 5237 C C . TRP A 1 675 ? -18.819 -12.542 31.012 1.00 94.19 675 TRP A C 1
ATOM 5239 O O . TRP A 1 675 ? -17.772 -12.445 30.357 1.00 94.19 675 TRP A O 1
ATOM 5249 N N . MET A 1 676 ? -19.592 -13.629 30.912 1.00 95.06 676 MET A N 1
ATOM 5250 C CA . MET A 1 676 ? -19.258 -14.753 30.029 1.00 95.06 676 MET A CA 1
ATOM 5251 C C . MET A 1 676 ? -19.245 -14.334 28.554 1.00 95.06 676 MET A C 1
ATOM 5253 O O . MET A 1 676 ? -18.292 -14.649 27.836 1.00 95.06 676 MET A O 1
ATOM 5257 N N . LEU A 1 677 ? -20.260 -13.595 28.102 1.00 94.88 677 LEU A N 1
ATOM 5258 C CA . LEU A 1 677 ? -20.354 -13.116 26.724 1.00 94.88 677 LEU A CA 1
ATOM 5259 C C . LEU A 1 677 ? -19.235 -12.127 26.387 1.00 94.88 677 LEU A C 1
ATOM 5261 O O . LEU A 1 677 ? -18.615 -12.266 25.333 1.00 94.88 677 LEU A O 1
ATOM 5265 N N . ALA A 1 678 ? -18.899 -11.205 27.291 1.00 95.00 678 ALA A N 1
ATOM 5266 C CA . ALA A 1 678 ? -17.765 -10.298 27.143 1.00 95.00 678 ALA A CA 1
ATOM 5267 C C . ALA A 1 678 ? -16.438 -11.069 27.056 1.00 95.00 678 ALA A C 1
ATOM 5269 O O . ALA A 1 678 ? -15.569 -10.730 26.253 1.00 95.00 678 ALA A O 1
ATOM 5270 N N . THR A 1 679 ? -16.284 -12.157 27.816 1.00 93.88 679 THR A N 1
ATOM 5271 C CA . THR A 1 679 ? -15.093 -13.020 27.739 1.00 93.88 679 THR A CA 1
ATOM 5272 C C . THR A 1 679 ? -14.987 -13.709 26.376 1.00 93.88 679 THR A C 1
ATOM 5274 O O . THR A 1 679 ? -13.917 -13.706 25.762 1.00 93.88 679 THR A O 1
ATOM 5277 N N . ILE A 1 680 ? -16.097 -14.244 25.857 1.00 94.00 680 ILE A N 1
ATOM 5278 C CA . ILE A 1 680 ? -16.159 -14.856 24.519 1.00 94.00 680 ILE A CA 1
ATOM 5279 C C . ILE A 1 680 ? -15.879 -13.810 23.432 1.00 94.00 680 ILE A C 1
ATOM 5281 O O . ILE A 1 680 ? -15.105 -14.066 22.510 1.00 94.00 680 ILE A O 1
ATOM 5285 N N . ALA A 1 681 ? -16.461 -12.618 23.553 1.00 93.50 681 ALA A N 1
ATOM 5286 C CA . ALA A 1 681 ? -16.275 -11.517 22.619 1.00 93.50 681 ALA A CA 1
ATOM 5287 C C . ALA A 1 681 ? -14.825 -11.005 22.601 1.00 93.50 681 ALA A C 1
ATOM 5289 O O . ALA A 1 681 ? -14.278 -10.745 21.528 1.00 93.50 681 ALA A O 1
ATOM 5290 N N . LEU A 1 682 ? -14.160 -10.932 23.759 1.00 93.12 682 LEU A N 1
ATOM 5291 C CA . LEU A 1 682 ? -12.738 -10.592 23.848 1.00 93.12 682 LEU A CA 1
ATOM 5292 C C . LEU A 1 682 ? -11.869 -11.663 23.178 1.00 93.12 682 LEU A C 1
ATOM 5294 O O . LEU A 1 682 ? -10.971 -11.338 22.399 1.00 93.12 682 LEU A O 1
ATOM 5298 N N . ALA A 1 683 ? -12.147 -12.943 23.441 1.00 91.62 683 ALA A N 1
ATOM 5299 C CA . ALA A 1 683 ? -11.450 -14.048 22.788 1.00 91.62 683 ALA A CA 1
ATOM 5300 C C . ALA A 1 683 ? -11.640 -14.011 21.262 1.00 91.62 683 ALA A C 1
ATOM 5302 O O . ALA A 1 683 ? -10.680 -14.214 20.516 1.00 91.62 683 ALA A O 1
ATOM 5303 N N . TYR A 1 684 ? -12.848 -13.682 20.800 1.00 93.44 684 TYR A N 1
ATOM 5304 C CA . TYR A 1 684 ? -13.155 -13.483 19.389 1.00 93.44 684 TYR A CA 1
ATOM 5305 C C . TYR A 1 684 ? -12.363 -12.321 18.778 1.00 93.44 684 TYR A C 1
ATOM 5307 O O . TYR A 1 684 ? -11.724 -12.505 17.743 1.00 93.44 684 TYR A O 1
ATOM 5315 N N . ALA A 1 685 ? -12.341 -11.152 19.424 1.00 93.19 685 ALA A N 1
ATOM 5316 C CA . ALA A 1 685 ? -11.581 -9.998 18.948 1.00 93.19 685 ALA A CA 1
ATOM 5317 C C . ALA A 1 685 ? -10.072 -10.300 18.862 1.00 93.19 685 ALA A C 1
ATOM 5319 O O . ALA A 1 685 ? -9.423 -9.937 17.879 1.00 93.19 685 ALA A O 1
ATOM 5320 N N . ASN A 1 686 ? -9.516 -11.024 19.840 1.00 91.31 686 ASN A N 1
ATOM 5321 C CA . ASN A 1 686 ? -8.119 -11.470 19.815 1.00 91.31 686 ASN A CA 1
ATOM 5322 C C . ASN A 1 686 ? -7.846 -12.423 18.644 1.00 91.31 686 ASN A C 1
ATOM 5324 O O . ASN A 1 686 ? -6.896 -12.213 17.887 1.00 91.31 686 ASN A O 1
ATOM 5328 N N . ALA A 1 687 ? -8.700 -13.436 18.472 1.00 91.12 687 ALA A N 1
ATOM 5329 C CA . ALA A 1 687 ? -8.574 -14.405 17.390 1.00 91.12 687 ALA A CA 1
ATOM 5330 C C . ALA A 1 687 ? -8.690 -13.731 16.016 1.00 91.12 687 ALA A C 1
ATOM 5332 O O . ALA A 1 687 ? -7.906 -14.032 15.119 1.00 91.12 687 ALA A O 1
ATOM 5333 N N . LEU A 1 688 ? -9.621 -12.786 15.860 1.00 93.19 688 LEU A N 1
ATOM 5334 C CA . LEU A 1 688 ? -9.792 -12.014 14.635 1.00 93.19 688 LEU A CA 1
ATOM 5335 C C . LEU A 1 688 ? -8.527 -11.215 14.303 1.00 93.19 688 LEU A C 1
ATOM 5337 O O . LEU A 1 688 ? -8.014 -11.345 13.196 1.00 93.19 688 LEU A O 1
ATOM 5341 N N . VAL A 1 689 ? -7.989 -10.436 15.249 1.00 92.88 689 VAL A N 1
ATOM 5342 C CA . VAL A 1 689 ? -6.757 -9.654 15.034 1.00 92.88 689 VAL A CA 1
ATOM 5343 C C . VAL A 1 689 ? -5.591 -10.565 14.641 1.00 92.88 689 VAL A C 1
ATOM 5345 O O . VAL A 1 689 ? -4.878 -10.260 13.687 1.00 92.88 689 VAL A O 1
ATOM 5348 N N . PHE A 1 690 ? -5.427 -11.704 15.320 1.00 91.94 690 PHE A N 1
ATOM 5349 C CA . PHE A 1 690 ? -4.386 -12.682 14.996 1.00 91.94 690 PHE A CA 1
ATOM 5350 C C . PHE A 1 690 ? -4.547 -13.260 13.582 1.00 91.94 690 PHE A C 1
ATOM 5352 O O . PHE A 1 690 ? -3.581 -13.323 12.820 1.00 91.94 690 PHE A O 1
ATOM 5359 N N . ILE A 1 691 ? -5.768 -13.664 13.211 1.00 94.19 691 ILE A N 1
ATOM 5360 C CA . ILE A 1 691 ? -6.064 -14.219 11.885 1.00 94.19 691 ILE A CA 1
ATOM 5361 C C . ILE A 1 691 ? -5.826 -13.171 10.797 1.00 94.19 691 ILE A C 1
ATOM 5363 O O . ILE A 1 691 ? -5.235 -13.503 9.773 1.00 94.19 691 ILE A O 1
ATOM 5367 N N . LEU A 1 692 ? -6.256 -11.923 11.005 1.00 95.44 692 LEU A N 1
ATOM 5368 C CA . LEU A 1 692 ? -6.064 -10.837 10.041 1.00 95.44 692 LEU A CA 1
ATOM 5369 C C . LEU A 1 692 ? -4.581 -10.500 9.855 1.00 95.44 692 LEU A C 1
ATOM 5371 O O . LEU A 1 692 ? -4.144 -10.354 8.715 1.00 95.44 692 LEU A O 1
ATOM 5375 N N . ASP A 1 693 ? -3.799 -10.428 10.935 1.00 93.81 693 ASP A N 1
ATOM 5376 C CA . ASP A 1 693 ? -2.351 -10.202 10.856 1.00 93.81 693 ASP A CA 1
ATOM 5377 C C . ASP A 1 693 ? -1.657 -11.334 10.078 1.00 93.81 693 ASP A C 1
ATOM 5379 O O . ASP A 1 693 ? -0.978 -11.103 9.076 1.00 93.81 693 ASP A O 1
ATOM 5383 N N . GLU A 1 694 ? -1.897 -12.590 10.463 1.00 93.00 694 GLU A N 1
ATOM 5384 C CA . GLU A 1 694 ? -1.258 -13.738 9.815 1.00 93.00 694 GLU A CA 1
ATOM 5385 C C . GLU A 1 694 ? -1.707 -13.913 8.354 1.00 93.00 694 GLU A C 1
ATOM 5387 O O . GLU A 1 694 ? -0.892 -14.233 7.480 1.00 93.00 694 GLU A O 1
ATOM 5392 N N . ALA A 1 695 ? -2.988 -13.677 8.055 1.00 96.00 695 ALA A N 1
ATOM 5393 C CA . ALA A 1 695 ? -3.502 -13.694 6.690 1.00 96.00 695 ALA A CA 1
ATOM 5394 C C . ALA A 1 695 ? -2.860 -12.588 5.843 1.00 96.00 695 ALA A C 1
ATOM 5396 O O . ALA A 1 695 ? -2.404 -12.868 4.732 1.00 96.00 695 ALA A O 1
ATOM 5397 N N . GLY A 1 696 ? -2.765 -11.365 6.374 1.00 96.75 696 GLY A N 1
ATOM 5398 C CA . GLY A 1 696 ? -2.153 -10.219 5.699 1.00 96.75 696 GLY A CA 1
ATOM 5399 C C . GLY A 1 696 ? -0.699 -10.501 5.349 1.00 96.75 696 GLY A C 1
ATOM 5400 O O . GLY A 1 696 ? -0.307 -10.391 4.185 1.00 96.75 696 GLY A O 1
ATOM 5401 N N . ARG A 1 697 ? 0.074 -11.000 6.317 1.00 95.44 697 ARG A N 1
ATOM 5402 C CA . ARG A 1 697 ? 1.475 -11.394 6.132 1.00 95.44 697 ARG A CA 1
ATOM 5403 C C . ARG A 1 697 ? 1.648 -12.480 5.067 1.00 95.44 697 ARG A C 1
ATOM 5405 O O . ARG A 1 697 ? 2.471 -12.333 4.163 1.00 95.44 697 ARG A O 1
ATOM 5412 N N . ARG A 1 698 ? 0.864 -13.565 5.126 1.00 96.06 698 ARG A N 1
ATOM 5413 C CA . ARG A 1 698 ? 0.946 -14.667 4.143 1.00 96.06 698 ARG A CA 1
ATOM 5414 C C . ARG A 1 698 ? 0.557 -14.223 2.737 1.00 96.06 698 ARG A C 1
ATOM 5416 O O . ARG A 1 698 ? 1.188 -14.640 1.764 1.00 96.06 698 ARG A O 1
ATOM 5423 N N . LEU A 1 699 ? -0.488 -13.407 2.612 1.00 97.44 699 LEU A N 1
ATOM 5424 C CA . LEU A 1 699 ? -0.919 -12.863 1.326 1.00 97.44 699 LEU A CA 1
ATOM 5425 C C . LEU A 1 699 ? 0.114 -11.880 0.771 1.00 97.44 699 LEU A C 1
ATOM 5427 O O . LEU A 1 699 ? 0.395 -11.931 -0.425 1.00 97.44 699 LEU A O 1
ATOM 5431 N N . GLY A 1 700 ? 0.720 -11.052 1.625 1.00 97.12 700 GLY A N 1
ATOM 5432 C CA . GLY A 1 700 ? 1.775 -10.110 1.253 1.00 97.12 700 GLY A CA 1
ATOM 5433 C C . GLY A 1 700 ? 3.010 -10.824 0.716 1.00 97.12 700 GLY A C 1
ATOM 5434 O O . GLY A 1 700 ? 3.511 -10.482 -0.354 1.00 97.12 700 GLY A O 1
ATOM 5435 N N . GLU A 1 701 ? 3.445 -11.892 1.389 1.00 96.19 701 GLU A N 1
ATOM 5436 C CA . GLU A 1 701 ? 4.562 -12.725 0.935 1.00 96.19 701 GLU A CA 1
ATOM 5437 C C . GLU A 1 701 ? 4.280 -13.378 -0.425 1.00 96.19 701 GLU A C 1
ATOM 5439 O O . GLU A 1 701 ? 5.098 -13.275 -1.342 1.00 96.19 701 GLU A O 1
ATOM 5444 N N . LYS A 1 702 ? 3.100 -13.988 -0.601 1.00 97.06 702 LYS A N 1
ATOM 5445 C CA . LYS A 1 702 ? 2.693 -14.557 -1.897 1.00 97.06 702 LYS A CA 1
ATOM 5446 C C . LYS A 1 702 ? 2.644 -13.492 -2.993 1.00 97.06 702 LYS A C 1
ATOM 5448 O O . LYS A 1 702 ? 3.131 -13.729 -4.098 1.00 97.06 702 LYS A O 1
ATOM 5453 N N . ASN A 1 703 ? 2.086 -12.322 -2.690 1.00 97.19 703 ASN A N 1
ATOM 5454 C CA . ASN A 1 703 ? 1.973 -11.214 -3.631 1.00 97.19 703 ASN A CA 1
ATOM 5455 C C . ASN A 1 703 ? 3.349 -10.699 -4.077 1.00 97.19 703 ASN A C 1
ATOM 5457 O O . ASN A 1 703 ? 3.578 -10.493 -5.270 1.00 97.19 703 ASN A O 1
ATOM 5461 N N . PHE A 1 704 ? 4.283 -10.563 -3.133 1.00 96.12 704 PHE A N 1
ATOM 5462 C CA . PHE A 1 704 ? 5.665 -10.191 -3.419 1.00 96.12 704 PHE A CA 1
ATOM 5463 C C . PHE A 1 704 ? 6.348 -11.215 -4.334 1.00 96.12 704 PHE A C 1
ATOM 5465 O O . PHE A 1 704 ? 6.933 -10.833 -5.348 1.00 96.12 704 PHE A O 1
ATOM 5472 N N . MET A 1 705 ? 6.220 -12.514 -4.037 1.00 95.88 705 MET A N 1
ATOM 5473 C CA . MET A 1 705 ? 6.812 -13.579 -4.856 1.00 95.88 705 MET A CA 1
ATOM 5474 C C . MET A 1 705 ? 6.277 -13.577 -6.294 1.00 95.88 705 MET A C 1
ATOM 5476 O O . MET A 1 705 ? 7.069 -13.642 -7.234 1.00 95.88 705 MET A O 1
ATOM 5480 N N . ILE A 1 706 ? 4.960 -13.429 -6.480 1.00 95.00 706 ILE A N 1
ATOM 5481 C CA . ILE A 1 706 ? 4.339 -13.315 -7.813 1.00 95.00 706 ILE A CA 1
ATOM 5482 C C . ILE A 1 706 ? 4.873 -12.081 -8.553 1.00 95.00 706 ILE A C 1
ATOM 5484 O O . ILE A 1 706 ? 5.226 -12.161 -9.730 1.00 95.00 706 ILE A O 1
ATOM 5488 N N . GLY A 1 707 ? 4.984 -10.942 -7.864 1.00 93.12 707 GLY A N 1
ATOM 5489 C CA . GLY A 1 707 ? 5.546 -9.720 -8.437 1.00 93.12 707 GLY A CA 1
ATOM 5490 C C . GLY A 1 707 ? 6.992 -9.868 -8.902 1.00 93.12 707 GLY A C 1
ATOM 5491 O O . GLY A 1 707 ? 7.355 -9.363 -9.966 1.00 93.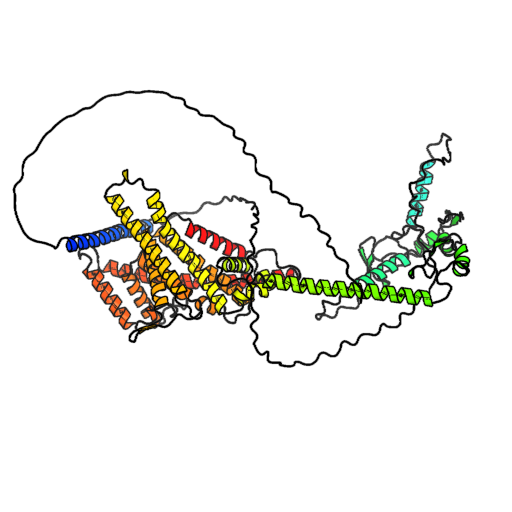12 707 GLY A O 1
ATOM 5492 N N . MET A 1 708 ? 7.809 -10.578 -8.124 1.00 92.38 708 MET A N 1
ATOM 5493 C CA . MET A 1 708 ? 9.207 -10.844 -8.459 1.00 92.38 708 MET A CA 1
ATOM 5494 C C . MET A 1 708 ? 9.345 -11.820 -9.632 1.00 92.38 708 MET A C 1
ATOM 5496 O O . MET A 1 708 ? 10.165 -11.579 -10.517 1.00 92.38 708 MET A O 1
ATOM 5500 N N . GLN A 1 709 ? 8.516 -12.865 -9.694 1.00 91.25 709 GLN A N 1
ATOM 5501 C CA . GLN A 1 709 ? 8.473 -13.794 -10.832 1.00 91.25 709 GLN A CA 1
ATOM 5502 C C . GLN A 1 709 ? 8.079 -13.083 -12.130 1.00 91.25 709 GLN A C 1
ATOM 5504 O O . GLN A 1 709 ? 8.734 -13.250 -13.157 1.00 91.25 709 GLN A O 1
ATOM 5509 N N . ALA A 1 710 ? 7.053 -12.230 -12.080 1.00 86.56 710 ALA A N 1
ATOM 5510 C CA . ALA A 1 710 ? 6.619 -11.464 -13.242 1.00 86.56 710 ALA A CA 1
ATOM 5511 C C . ALA A 1 710 ? 7.720 -10.521 -13.761 1.00 86.56 710 ALA A C 1
ATOM 5513 O O . ALA A 1 710 ? 7.898 -10.392 -14.969 1.00 86.56 710 ALA A O 1
ATOM 5514 N N . ARG A 1 711 ? 8.518 -9.929 -12.860 1.00 84.62 711 ARG A N 1
ATOM 5515 C CA . ARG A 1 711 ? 9.696 -9.129 -13.233 1.00 84.62 711 ARG A CA 1
ATOM 5516 C C . ARG A 1 711 ? 10.797 -9.966 -13.888 1.00 84.62 711 ARG A C 1
ATOM 5518 O O . ARG A 1 711 ? 11.426 -9.511 -14.838 1.00 84.62 711 ARG A O 1
ATOM 5525 N N . GLN A 1 712 ? 11.066 -11.165 -13.372 1.00 86.25 712 GLN A N 1
ATOM 5526 C CA . GLN A 1 712 ? 12.053 -12.065 -13.978 1.00 86.25 712 GLN A CA 1
ATOM 5527 C C . GLN A 1 712 ? 11.633 -12.465 -15.400 1.00 86.25 712 GLN A C 1
ATOM 5529 O O . GLN A 1 712 ? 12.480 -12.520 -16.287 1.00 86.25 712 GLN A O 1
ATOM 5534 N N . ALA A 1 713 ? 10.332 -12.658 -15.633 1.00 84.12 713 ALA A N 1
ATOM 5535 C CA . ALA A 1 713 ? 9.786 -12.978 -16.949 1.00 84.12 713 ALA A CA 1
ATOM 5536 C C . ALA A 1 713 ? 9.813 -11.794 -17.937 1.00 84.12 713 ALA A C 1
ATOM 5538 O O . ALA A 1 713 ? 10.033 -12.007 -19.127 1.00 84.12 713 ALA A O 1
ATOM 5539 N N . SER A 1 714 ? 9.608 -10.553 -17.476 1.00 76.62 714 SER A N 1
ATOM 5540 C CA . SER A 1 714 ? 9.566 -9.362 -18.344 1.00 76.62 714 SER A CA 1
ATOM 5541 C C . SER A 1 714 ? 10.944 -8.801 -18.727 1.00 76.62 714 SER A C 1
ATOM 5543 O O . SER A 1 714 ? 11.026 -7.881 -19.542 1.00 76.62 714 SER A O 1
ATOM 5545 N N . GLY A 1 715 ? 12.027 -9.343 -18.164 1.00 70.25 715 GLY A N 1
ATOM 5546 C CA . GLY A 1 715 ? 13.381 -8.819 -18.333 1.00 70.25 715 GLY A CA 1
ATOM 5547 C C . GLY A 1 715 ? 13.619 -7.519 -17.552 1.00 70.25 715 GLY A C 1
ATOM 5548 O O . GLY A 1 715 ? 12.699 -6.802 -17.166 1.00 70.25 715 GLY A O 1
ATOM 5549 N N . VAL A 1 716 ? 14.894 -7.198 -17.306 1.00 62.53 716 VAL A N 1
ATOM 5550 C CA . VAL A 1 716 ? 15.317 -6.057 -16.462 1.00 62.53 716 VAL A CA 1
ATOM 5551 C C . VAL A 1 716 ? 14.834 -4.701 -17.005 1.00 62.53 716 VAL A C 1
ATOM 5553 O O . VAL A 1 716 ? 14.708 -3.750 -16.236 1.00 62.53 716 VAL A O 1
ATOM 5556 N N . ALA A 1 717 ? 14.538 -4.616 -18.306 1.00 57.28 717 ALA A N 1
ATOM 5557 C CA . ALA A 1 717 ? 14.255 -3.363 -19.000 1.00 57.28 717 ALA A CA 1
ATOM 5558 C C . ALA A 1 717 ? 12.841 -2.802 -18.772 1.00 57.28 717 ALA A C 1
ATOM 5560 O O . ALA A 1 717 ? 12.664 -1.593 -18.900 1.00 57.28 717 ALA A O 1
ATOM 5561 N N . PHE A 1 718 ? 11.849 -3.627 -18.409 1.00 55.66 718 PHE A N 1
ATOM 5562 C CA . PHE A 1 718 ? 10.477 -3.147 -18.219 1.00 55.66 718 PHE A CA 1
ATOM 5563 C C . PHE A 1 718 ? 9.945 -3.509 -16.828 1.00 55.66 718 PHE A C 1
ATOM 5565 O O . PHE A 1 718 ? 9.791 -4.697 -16.523 1.00 55.66 718 PHE A O 1
ATOM 5572 N N . PRO A 1 719 ? 9.658 -2.513 -15.962 1.00 60.81 719 PRO A N 1
ATOM 5573 C CA . PRO A 1 719 ? 8.974 -2.776 -14.704 1.00 60.81 719 PRO A CA 1
ATOM 5574 C C . PRO A 1 719 ? 7.628 -3.426 -15.022 1.00 60.81 719 PRO A C 1
ATOM 5576 O O . PRO A 1 719 ? 6.937 -2.993 -15.939 1.00 60.81 719 PRO A O 1
ATOM 5579 N N . ASN A 1 720 ? 7.279 -4.485 -14.290 1.00 62.97 720 ASN A N 1
ATOM 5580 C CA . ASN A 1 720 ? 6.039 -5.222 -14.499 1.00 62.97 720 ASN A CA 1
ATOM 5581 C C . ASN A 1 720 ? 4.836 -4.256 -14.505 1.00 62.97 720 ASN A C 1
ATOM 5583 O O . ASN A 1 720 ? 4.488 -3.694 -13.469 1.00 62.97 720 ASN A O 1
ATOM 5587 N N . ILE A 1 721 ? 4.244 -4.043 -15.685 1.00 74.00 721 ILE A N 1
ATOM 5588 C CA . ILE A 1 721 ? 3.155 -3.075 -15.899 1.00 74.00 721 ILE A CA 1
ATOM 5589 C C . ILE A 1 721 ? 1.824 -3.645 -15.393 1.00 74.00 721 ILE A C 1
ATOM 5591 O O . ILE A 1 721 ? 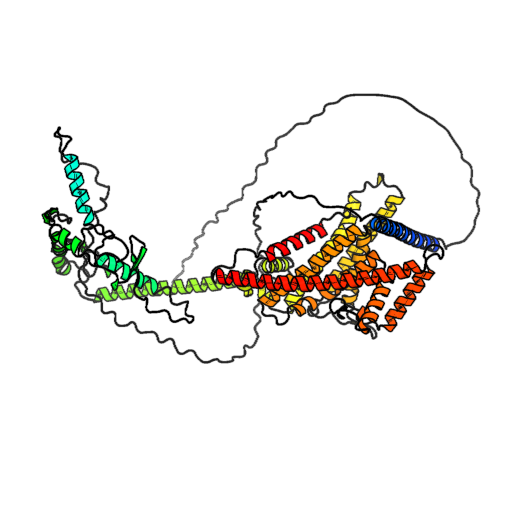0.892 -2.900 -15.106 1.00 74.00 721 ILE A O 1
ATOM 5595 N N . LYS A 1 722 ? 1.711 -4.974 -15.284 1.00 88.94 722 LYS A N 1
ATOM 5596 C CA . LYS A 1 722 ? 0.457 -5.621 -14.900 1.00 88.94 722 LYS A CA 1
ATOM 5597 C C . LYS A 1 722 ? 0.358 -5.733 -13.378 1.00 88.94 722 LYS A C 1
ATOM 5599 O O . LYS A 1 722 ? 1.291 -6.254 -12.759 1.00 88.94 722 LYS A O 1
ATOM 5604 N N . PRO A 1 723 ? -0.761 -5.290 -12.779 1.00 94.44 723 PRO A N 1
ATOM 5605 C CA . PRO A 1 723 ? -0.953 -5.420 -11.349 1.00 94.44 723 PRO A CA 1
ATOM 5606 C C . PRO A 1 723 ? -1.135 -6.896 -10.983 1.00 94.44 723 PRO A C 1
ATOM 5608 O O . PRO A 1 723 ? -1.657 -7.696 -11.766 1.00 94.44 723 PRO A O 1
ATOM 5611 N N . THR A 1 724 ? -0.688 -7.280 -9.794 1.00 95.69 724 THR A N 1
ATOM 5612 C CA . THR A 1 724 ? -0.864 -8.651 -9.310 1.00 95.69 724 THR A CA 1
ATOM 5613 C C . THR A 1 724 ? -2.338 -8.913 -8.966 1.00 95.69 724 THR A C 1
ATOM 5615 O O . THR A 1 724 ? -3.016 -8.032 -8.430 1.00 95.69 724 THR A O 1
ATOM 5618 N N . PRO A 1 725 ? -2.868 -10.126 -9.217 1.00 96.44 725 PRO A N 1
ATOM 5619 C CA . PRO A 1 725 ? -4.272 -10.431 -8.935 1.00 96.44 725 PRO A CA 1
ATOM 5620 C C . PRO A 1 725 ? -4.586 -10.384 -7.432 1.00 96.44 725 PRO A C 1
ATOM 5622 O O . PRO A 1 725 ? -5.624 -9.858 -7.035 1.00 96.44 725 PRO A O 1
ATOM 5625 N N . ILE A 1 726 ? -3.662 -10.865 -6.587 1.00 97.19 726 ILE A N 1
ATOM 5626 C CA . ILE A 1 726 ? -3.785 -10.781 -5.120 1.00 97.19 726 ILE A CA 1
ATOM 5627 C C . ILE A 1 726 ? -3.793 -9.314 -4.681 1.00 97.19 726 ILE A C 1
ATOM 5629 O O . ILE A 1 726 ? -4.661 -8.912 -3.910 1.00 97.19 726 ILE A O 1
ATOM 5633 N N . GLY A 1 727 ? -2.868 -8.511 -5.216 1.00 97.06 727 GLY A N 1
ATOM 5634 C CA . GLY A 1 727 ? -2.802 -7.074 -4.980 1.00 97.06 727 GLY A CA 1
ATOM 5635 C C . GLY A 1 727 ? -4.103 -6.360 -5.323 1.00 97.06 727 GLY A C 1
ATOM 5636 O O . GLY A 1 727 ? -4.630 -5.630 -4.489 1.00 97.06 727 GLY A O 1
ATOM 5637 N N . CYS A 1 728 ? -4.658 -6.621 -6.512 1.00 97.62 728 CYS A N 1
ATOM 5638 C CA . CYS A 1 728 ? -5.932 -6.045 -6.955 1.00 97.62 728 CYS A CA 1
ATOM 5639 C C . CYS A 1 728 ? -7.080 -6.409 -6.015 1.00 97.62 728 CYS A C 1
ATOM 5641 O O . CYS A 1 728 ? -7.859 -5.538 -5.640 1.00 97.62 728 CYS A O 1
ATOM 5643 N N . SER A 1 729 ? -7.170 -7.680 -5.616 1.00 97.81 729 SER A N 1
ATOM 5644 C CA . SER A 1 729 ? -8.231 -8.148 -4.725 1.00 97.81 729 SER A CA 1
ATOM 5645 C C . SER A 1 729 ? -8.145 -7.491 -3.349 1.00 97.81 729 SER A C 1
ATOM 5647 O O . SER A 1 729 ? -9.151 -6.996 -2.854 1.00 97.81 729 SER A O 1
ATOM 5649 N N . ILE A 1 730 ? -6.962 -7.475 -2.727 1.00 97.88 730 ILE A N 1
ATOM 5650 C CA . ILE A 1 730 ? -6.797 -6.938 -1.370 1.00 97.88 730 ILE A CA 1
ATOM 5651 C C . ILE A 1 730 ? -6.924 -5.418 -1.366 1.00 97.88 730 ILE A C 1
ATOM 5653 O O . ILE A 1 730 ? -7.692 -4.881 -0.576 1.00 97.88 730 ILE A O 1
ATOM 5657 N N . CYS A 1 731 ? -6.241 -4.723 -2.279 1.00 97.38 731 CYS A N 1
ATOM 5658 C CA . CYS A 1 731 ? -6.349 -3.271 -2.390 1.00 97.38 731 CYS A CA 1
ATOM 5659 C C . CYS A 1 731 ? -7.792 -2.854 -2.716 1.00 97.38 731 CYS A C 1
ATOM 5661 O O . CYS A 1 731 ? -8.332 -1.983 -2.044 1.00 97.38 731 CYS A O 1
ATOM 5663 N N . GLY A 1 732 ? -8.461 -3.537 -3.653 1.00 97.75 732 GLY A N 1
ATOM 5664 C CA . GLY A 1 732 ? -9.856 -3.268 -4.006 1.00 97.75 732 GLY A CA 1
ATOM 5665 C C . GLY A 1 732 ? -10.826 -3.463 -2.839 1.00 97.75 732 GLY A C 1
ATOM 5666 O O . GLY A 1 732 ? -11.619 -2.568 -2.555 1.00 97.75 732 GLY A O 1
ATOM 5667 N N . VAL A 1 733 ? -10.737 -4.590 -2.120 1.00 97.69 733 VAL A N 1
ATOM 5668 C CA . VAL A 1 733 ? -11.585 -4.856 -0.943 1.00 97.69 733 VAL A CA 1
ATOM 5669 C C . VAL A 1 733 ? -11.308 -3.848 0.171 1.00 97.69 733 VAL A C 1
ATOM 5671 O O . VAL A 1 733 ? -12.249 -3.290 0.726 1.00 97.69 733 VAL A O 1
ATOM 5674 N N . CYS A 1 734 ? -10.044 -3.562 0.487 1.00 97.50 734 CYS A N 1
ATOM 5675 C CA . CYS A 1 734 ? -9.704 -2.614 1.547 1.00 97.50 734 CYS A CA 1
ATOM 5676 C C . CYS A 1 734 ? -10.104 -1.174 1.194 1.00 97.50 734 CYS A C 1
ATOM 5678 O O . CYS A 1 734 ? -10.607 -0.465 2.060 1.00 97.50 734 CYS A O 1
ATOM 5680 N N . SER A 1 735 ? -9.953 -0.745 -0.064 1.00 96.81 735 SER A N 1
ATOM 5681 C CA . SER A 1 735 ? -10.445 0.557 -0.529 1.00 96.81 735 SER A CA 1
ATOM 5682 C C . SER A 1 735 ? -11.970 0.643 -0.490 1.00 96.81 735 SER A C 1
ATOM 5684 O O . SER A 1 735 ? -12.502 1.662 -0.056 1.00 96.81 735 SER A O 1
ATOM 5686 N N . PHE A 1 736 ? -12.677 -0.422 -0.883 1.00 97.38 736 PHE A N 1
ATOM 5687 C CA . PHE A 1 736 ? -14.135 -0.490 -0.770 1.00 97.38 736 PHE A CA 1
ATOM 5688 C C . PHE A 1 736 ? -14.590 -0.411 0.690 1.00 97.38 736 PHE A C 1
ATOM 5690 O O . PHE A 1 736 ? -15.473 0.377 1.007 1.00 97.38 736 PHE A O 1
ATOM 5697 N N . LEU A 1 737 ? -13.964 -1.173 1.591 1.00 97.19 737 LEU A N 1
ATOM 5698 C CA . LEU A 1 737 ? -14.280 -1.140 3.018 1.00 97.19 737 LEU A CA 1
ATOM 5699 C C . LEU A 1 737 ? -13.950 0.216 3.647 1.00 97.19 737 LEU A C 1
ATOM 5701 O O . LEU A 1 737 ? -14.712 0.688 4.478 1.00 97.19 737 LEU A O 1
ATOM 5705 N N . LEU A 1 738 ? -12.863 0.876 3.239 1.00 96.38 738 LEU A N 1
ATOM 5706 C CA . LEU A 1 738 ? -12.543 2.224 3.712 1.00 96.38 738 LEU A CA 1
ATOM 5707 C C . LEU A 1 738 ? -13.582 3.250 3.237 1.00 96.38 738 LEU A C 1
ATOM 5709 O O . LEU A 1 738 ? -14.023 4.086 4.022 1.00 96.38 738 LEU A O 1
ATOM 5713 N N . LEU A 1 739 ? -14.020 3.153 1.977 1.00 96.19 739 LEU A N 1
ATOM 5714 C CA . LEU A 1 739 ? -15.115 3.971 1.457 1.00 96.19 739 LEU A CA 1
ATOM 5715 C C . LEU A 1 739 ? -16.425 3.671 2.193 1.00 96.19 739 LEU A C 1
ATOM 5717 O O . LEU A 1 739 ? -17.159 4.595 2.530 1.00 96.19 739 LEU A O 1
ATOM 5721 N N . PHE A 1 740 ? -16.705 2.400 2.485 1.00 95.75 740 PHE A N 1
ATOM 5722 C CA . PHE A 1 740 ? -17.857 1.984 3.277 1.00 95.75 740 PHE A CA 1
ATOM 5723 C C . PHE A 1 740 ? -17.798 2.576 4.689 1.00 95.75 740 PHE A C 1
ATOM 5725 O O . PHE A 1 740 ? -18.766 3.189 5.119 1.00 95.75 740 PHE A O 1
ATOM 5732 N N . ILE A 1 741 ? -16.653 2.508 5.376 1.00 94.94 741 ILE A N 1
ATOM 5733 C CA . ILE A 1 741 ? -16.457 3.149 6.686 1.00 94.94 741 ILE A CA 1
ATOM 5734 C C . ILE A 1 741 ? -16.719 4.655 6.602 1.00 94.94 741 ILE A C 1
ATOM 5736 O O . ILE A 1 741 ? -17.324 5.195 7.518 1.00 94.94 741 ILE A O 1
ATOM 5740 N N . ALA A 1 742 ? -16.308 5.323 5.520 1.00 94.56 742 ALA A N 1
ATOM 5741 C CA . ALA A 1 742 ? -16.499 6.762 5.336 1.00 94.56 742 ALA A CA 1
ATOM 5742 C C . ALA A 1 742 ? -17.940 7.166 4.969 1.00 94.56 742 ALA A C 1
ATOM 5744 O O . ALA A 1 742 ? -18.370 8.266 5.306 1.00 94.56 742 ALA A O 1
ATOM 5745 N N . THR A 1 743 ? -18.679 6.310 4.255 1.00 92.44 743 THR A N 1
ATOM 5746 C CA . THR A 1 743 ? -19.965 6.672 3.624 1.00 92.44 743 THR A CA 1
ATOM 5747 C C . THR A 1 743 ? -21.183 5.987 4.223 1.00 92.44 743 THR A C 1
ATOM 5749 O O . THR A 1 743 ? -22.286 6.503 4.052 1.00 92.44 743 THR A O 1
ATOM 5752 N N . ALA A 1 744 ? -21.018 4.853 4.910 1.00 87.19 744 ALA A N 1
ATOM 5753 C CA . ALA A 1 744 ? -22.128 4.076 5.444 1.00 87.19 744 ALA A CA 1
ATOM 5754 C C . ALA A 1 744 ? -22.984 4.954 6.355 1.00 87.19 744 ALA A C 1
ATOM 5756 O O . ALA A 1 744 ? -22.539 5.358 7.427 1.00 87.19 744 ALA A O 1
ATOM 5757 N N . SER A 1 745 ? -24.214 5.253 5.944 1.00 69.44 745 SER A N 1
ATOM 5758 C CA . SER A 1 745 ? -25.171 5.913 6.820 1.00 69.44 745 SER A CA 1
ATOM 5759 C C . SER A 1 745 ? -25.372 5.036 8.051 1.00 69.44 745 SER A C 1
ATOM 5761 O O . SER A 1 745 ? -25.692 3.854 7.920 1.00 69.44 745 SER A O 1
ATOM 5763 N N . THR A 1 746 ? -25.161 5.606 9.235 1.00 61.88 746 THR A N 1
ATOM 5764 C CA . THR A 1 746 ? -25.785 5.114 10.461 1.00 61.88 746 THR A CA 1
ATOM 5765 C C . THR A 1 746 ? -27.291 5.212 10.220 1.00 61.88 746 THR A C 1
ATOM 5767 O O . THR A 1 746 ? -27.850 6.305 10.200 1.00 61.88 746 THR A O 1
ATOM 5770 N N . LEU A 1 747 ? -27.873 4.087 9.805 1.00 42.47 747 LEU A N 1
ATOM 5771 C CA . LEU A 1 747 ? -29.281 3.944 9.441 1.00 42.47 747 LEU A CA 1
ATOM 5772 C C . LEU A 1 747 ? -30.134 3.845 10.699 1.00 42.47 747 LEU A C 1
ATOM 5774 O O . LEU A 1 747 ? -29.724 3.065 11.590 1.00 42.47 747 LEU A O 1
#

Mean predicted aligned error: 18.46 Å

Nearest PDB structures (foldseek):
  4s3o-assembly2_B  TM=6.735E-01  e=1.259E-01  Homo sapiens
  8wbx-assembly1_B  TM=1.529E-01  e=3.077E+00  Arabidopsis thaliana

Radius of gyration: 46.72 Å; Cα contacts (8 Å, |Δi|>4): 708; chains: 1; bounding box: 117×81×142 Å

Organism: NCBI:txid259834

Solvent-accessible surface area (backbone atoms only — not comparable to full-atom values): 44522 Å² total; per-residue (Å²): 133,89,81,89,85,89,86,84,90,84,79,85,85,82,84,80,83,82,85,80,84,82,86,79,89,84,83,89,81,85,84,89,80,87,87,84,89,80,87,83,82,89,86,89,85,88,84,82,90,86,86,84,86,88,79,93,78,92,78,92,82,86,88,66,62,70,62,53,52,51,52,50,49,53,51,49,56,50,51,55,52,48,54,52,46,54,53,50,51,52,52,53,56,56,53,75,73,62,80,73,86,80,87,87,87,80,89,85,88,84,89,81,90,80,88,84,84,88,83,88,84,89,83,84,89,78,92,80,88,79,84,89,80,89,85,81,89,79,84,85,80,85,70,84,80,75,76,80,82,75,77,76,73,77,73,81,75,73,75,71,84,75,57,63,43,74,52,79,86,68,76,70,78,71,75,92,78,77,86,82,88,83,88,81,82,85,87,81,84,89,73,98,78,57,66,73,60,62,55,49,59,58,57,64,54,55,78,47,35,11,79,80,80,70,40,75,45,61,65,33,22,26,57,68,81,57,90,63,45,27,22,47,65,60,58,50,49,49,36,53,53,44,47,61,66,55,66,78,77,56,87,81,74,88,78,94,72,92,73,79,91,72,77,64,54,21,58,40,94,85,83,56,47,79,31,38,80,85,40,52,40,74,39,64,64,63,43,47,50,41,55,70,39,78,62,67,45,63,48,88,40,77,89,58,72,47,72,31,34,57,56,49,40,63,65,45,59,78,66,36,56,45,38,42,26,31,45,50,49,35,96,78,72,41,87,54,70,45,38,43,75,48,47,65,56,33,61,72,75,68,42,90,61,64,88,44,65,66,67,56,53,51,53,50,52,54,51,52,51,53,52,52,50,50,52,50,49,53,52,50,50,54,51,48,51,54,51,50,54,50,47,56,48,57,74,56,62,51,49,76,88,37,66,67,52,46,52,50,46,45,49,36,42,39,27,24,31,29,32,43,50,74,43,41,80,58,42,33,66,39,56,65,40,73,55,33,40,15,49,51,39,26,50,46,39,43,49,46,56,50,40,37,40,48,37,52,28,47,46,30,54,51,50,64,75,70,54,64,76,92,73,58,52,77,67,55,50,50,55,50,51,52,47,40,51,50,16,51,50,28,37,52,27,48,50,50,28,53,48,36,63,66,71,52,77,58,61,54,65,50,75,62,70,43,76,58,95,87,47,79,37,44,55,51,58,42,52,27,19,49,26,38,14,52,34,45,19,59,61,24,76,74,35,72,66,64,32,50,55,50,50,52,41,37,49,45,39,22,39,21,49,36,30,19,37,43,27,31,54,23,62,65,64,68,48,95,50,45,77,51,47,53,66,42,6,61,39,41,39,25,49,54,44,9,60,45,50,3,50,32,29,34,74,61,31,60,58,26,35,47,42,17,52,48,49,54,54,55,44,58,75,65,68,78,58,54,80,60,57,48,77,71,77,78,50,59,63,69,62,75,51,51,71,68,57,48,47,52,51,34,51,50,46,48,52,47,55,59,71,72,42,62,82,89,78,63,58,74,64,54,62,52,49,42,25,52,50,30,33,53,51,50,42,47,46,43,36,49,54,47,51,32,34,55,49,14,33,54,50,15,51,52,39,36,52,53,24,46,52,48,26,67,72,57,37,94,88,41,66,43,83,68,62,38,70,63,17,49,52,51,53,51,51,40,52,49,39,49,50,42,50,57,61,61,71,91,114

pLDDT: mean 73.88, std 24.45, range [25.52, 97.88]

Sequence (747 aa):
MTGEEEDPFVEPMVNLSPPTPTAAAAAAAEPTSDRSVMNDNDISVSGGGGIPDQHHGVDRSAPNSLSSAHRQLTQRLNAHAMARWHMTIDTLRRRALLNTSSHPPAGTGSSMAMTMGQQVVRGNNNNINIGIGQHNNFNNNMGPRRPPLRMMLPTRSMLPPLEPKPMPNQEYYVDNNDVNNSTSSTVGNNDDDEEDKKTNVKADLKKFECAVCFEYMDYPVGCGSCQTRFCRECLQRVLRQASSSSSEHRLQQQSDVNPPNFSNSGKCPHCRSIFTLQSIVIDTDLRKEICDCVDTVTCAFRGCGTELRIGLLKSHEASCPHMRMRCRYADWGCDWVGQRKFIEDHDAHQCEFRGGLGKLVERFRQNNHIIRHHHMQIAATSQMMSIHSRQLMLVRSKNVGNVFDIFHLAYEASLFPGRLFAMREGWISLCGQHDAQCVVCNILLLVPSMTWIFKEGLHGIKLLTSVQLEKLSGDDLWLLAETLLQSLIIVMLGILCISCFFIDTKSPHEWTTYNVRSMNGQLLRDIASICMAMAYALTFNGGLHPGFILWQSTAIVTVLYTSFVSCIIAKSYNSPSTASTMRAARAWSVVIFGLRYGFLAGIFGFVPGINAVVTMRLLKHTSALSAAAKMEDAECFIQQFSTSLLIAISGFATAFEYATTDADEISWLTIVLDWMLATIALAYANALVFILDEAGRRLGEKNFMIGMQARQASGVAFPNIKPTPIGCSICGVCSFLLLFIATASTL

Secondary structure (DSSP, 8-state):
---------PPP----PPPPPPP-----------------------------------------HHHHHHHHHHHHHHHHHHHHHHHHHHHHHHHHTT----------------PPPP---PPPP-----------------PPPPPP----PPP---PPP-PPEEPP-------S---------------TTSHHHHHHHHHHHGGGB-TTT-SBPSSEEE-SSSS-EEEHHHHHHHHHHHHHHTTTTTTT---S------TTEEE-TTT--EEEGGG-EE-HHHHHHHHH---EEE--STTT--EEEHHHHHHHHHH-TTSEEE-TTGGGT---EEEGGGHHHIIIII-TTTT-HHHHHHHHHHHHHHHHHHHHHHHHHHHHHHHHHHHHHHHT---TT-HHHHHHHHHHHHH-HHHHHHTTTTTHHHHSSHHHHHHHHHHHHHHHHHHHHHHHHHHHHHHHHH--GGG--HHHHHHHHHHHHHHHHHHHHHHHHHHHHHH--S-TT----EEETTEEE-HHHHHHHHHHHHHHHHHGGG-HHHHHHHHHHHHIIIIIIHHHHHHHHHHHTT-S-HHHHHHHSHHHHHHHHIIIIIHHHHHH-HHHHHHHHHHHHHHHHTT-S-TTTSPPTTSTGGGGS-HHHHHHHHHHHHHHHHHHS-TTT--HHHHHHHHHHHHHHHHHHHHHHHHHHHHHHHHHHHHHHHHHHHHHHH-TTS---SPPHHHHHHHHHHHHHHHHHHH----